Protein AF-D5Q6U9-F1 (afdb_monomer_lite)

Structure (mmCIF, N/CA/C/O backbone):
data_AF-D5Q6U9-F1
#
_entry.id   AF-D5Q6U9-F1
#
loop_
_atom_site.group_PDB
_atom_site.id
_atom_site.type_symbol
_atom_site.label_atom_id
_atom_site.label_alt_id
_atom_site.label_comp_id
_atom_site.label_asym_id
_atom_site.label_entity_id
_atom_site.label_seq_id
_atom_site.pdbx_PDB_ins_code
_atom_site.Cartn_x
_atom_site.Cartn_y
_atom_site.Cartn_z
_atom_site.occupancy
_atom_site.B_iso_or_equiv
_atom_site.auth_seq_id
_atom_site.auth_comp_id
_atom_site.auth_asym_id
_atom_site.auth_atom_id
_atom_site.pdbx_PDB_model_num
ATOM 1 N N . MET A 1 1 ? 36.587 -5.907 -16.879 1.00 54.53 1 MET A N 1
ATOM 2 C CA . MET A 1 1 ? 35.868 -5.887 -18.175 1.00 54.53 1 MET A CA 1
ATOM 3 C C . MET A 1 1 ? 34.881 -4.724 -18.154 1.00 54.53 1 MET A C 1
ATOM 5 O O . MET A 1 1 ? 34.392 -4.409 -17.079 1.00 54.53 1 MET A O 1
ATOM 9 N N . ILE A 1 2 ? 34.629 -4.055 -19.282 1.00 59.50 2 ILE A N 1
ATOM 10 C CA . ILE A 1 2 ? 33.702 -2.908 -19.367 1.00 59.50 2 ILE A CA 1
ATOM 11 C C . ILE A 1 2 ? 32.421 -3.383 -20.062 1.00 59.50 2 ILE A C 1
ATOM 13 O O . ILE A 1 2 ? 32.502 -4.023 -21.108 1.00 59.50 2 ILE A O 1
ATOM 17 N N . CYS A 1 3 ? 31.248 -3.085 -19.494 1.00 63.09 3 CYS A N 1
ATOM 18 C CA . CYS A 1 3 ? 29.969 -3.362 -20.152 1.00 63.09 3 CYS A CA 1
ATOM 19 C C . CYS A 1 3 ? 29.813 -2.423 -21.360 1.00 63.09 3 CYS A C 1
ATOM 21 O O . CYS A 1 3 ? 29.756 -1.205 -21.196 1.00 63.09 3 CYS A O 1
ATOM 23 N N . THR A 1 4 ? 29.779 -2.980 -22.571 1.00 74.25 4 THR A N 1
ATOM 24 C CA . THR A 1 4 ? 29.681 -2.220 -23.831 1.00 74.25 4 THR A CA 1
ATOM 25 C C . THR A 1 4 ? 28.236 -1.990 -24.284 1.00 74.25 4 THR A C 1
ATOM 27 O O . THR A 1 4 ? 27.991 -1.194 -25.193 1.00 74.25 4 THR A O 1
ATOM 30 N N . ILE A 1 5 ? 27.266 -2.651 -23.642 1.00 81.81 5 ILE A N 1
ATOM 31 C CA . ILE A 1 5 ? 25.842 -2.532 -23.958 1.00 81.81 5 ILE A CA 1
ATOM 32 C C . ILE A 1 5 ? 25.313 -1.204 -23.420 1.00 81.81 5 ILE A C 1
ATOM 34 O O . ILE A 1 5 ? 25.422 -0.896 -22.232 1.00 81.81 5 ILE A O 1
ATOM 38 N N . LYS A 1 6 ? 24.703 -0.405 -24.298 1.00 83.94 6 LYS A N 1
ATOM 39 C CA . LYS A 1 6 ? 24.064 0.857 -23.910 1.00 83.94 6 LYS A CA 1
ATOM 40 C C . LYS A 1 6 ? 22.625 0.592 -23.450 1.00 83.94 6 LYS A C 1
ATOM 42 O O . LYS A 1 6 ? 21.906 -0.104 -24.170 1.00 83.94 6 LYS A O 1
ATOM 47 N N . PRO A 1 7 ? 22.190 1.134 -22.298 1.00 86.12 7 PRO A N 1
ATOM 48 C CA . PRO A 1 7 ? 20.787 1.085 -21.905 1.00 86.12 7 PRO A CA 1
ATOM 49 C C . PRO A 1 7 ? 19.947 1.996 -22.815 1.00 86.12 7 PRO A C 1
ATOM 51 O O . PRO A 1 7 ? 20.468 2.916 -23.457 1.00 86.12 7 PRO A O 1
ATOM 54 N N . LEU A 1 8 ? 18.643 1.740 -22.857 1.00 84.94 8 LEU A N 1
ATOM 55 C CA . LEU A 1 8 ? 17.654 2.574 -23.523 1.00 84.94 8 LEU A CA 1
ATOM 56 C C . LEU A 1 8 ? 17.657 3.967 -22.887 1.00 84.94 8 LEU A C 1
ATOM 58 O O . LEU A 1 8 ? 17.666 4.104 -21.662 1.00 84.94 8 LEU A O 1
ATOM 62 N N . LYS A 1 9 ? 17.642 5.008 -23.718 1.00 86.75 9 LYS A N 1
ATOM 63 C CA . LYS A 1 9 ? 17.447 6.381 -23.250 1.00 86.75 9 LYS A CA 1
ATOM 64 C C . LYS A 1 9 ? 15.977 6.737 -23.374 1.00 86.75 9 LYS A C 1
ATOM 66 O O . LYS A 1 9 ? 15.373 6.482 -24.410 1.00 86.75 9 LYS A O 1
ATOM 71 N N . ILE A 1 10 ? 15.423 7.354 -22.339 1.00 88.06 10 ILE A N 1
ATOM 72 C CA . ILE A 1 10 ? 14.012 7.727 -22.298 1.00 88.06 10 ILE A CA 1
ATOM 73 C C . ILE A 1 10 ? 13.873 9.238 -22.378 1.00 88.06 10 ILE A C 1
ATOM 75 O O . ILE A 1 10 ? 14.599 9.974 -21.711 1.00 88.06 10 ILE A O 1
ATOM 79 N N . SER A 1 11 ? 12.936 9.680 -23.211 1.00 88.31 11 SER A N 1
ATOM 80 C CA . SER A 1 11 ? 12.519 11.073 -23.329 1.00 88.31 11 SER A CA 1
ATOM 81 C C . SER A 1 11 ? 11.030 11.169 -23.018 1.00 88.31 11 SER A C 1
ATOM 83 O O . SER A 1 11 ? 10.229 10.450 -23.616 1.00 88.31 11 SER A O 1
ATOM 85 N N . ILE A 1 12 ? 10.653 12.042 -22.085 1.00 89.12 12 ILE A N 1
ATOM 86 C CA . ILE A 1 12 ? 9.247 12.253 -21.729 1.00 89.12 12 ILE A CA 1
ATOM 87 C C . ILE A 1 12 ? 8.610 13.188 -22.757 1.00 89.12 12 ILE A C 1
ATOM 89 O O . ILE A 1 12 ? 9.040 14.332 -22.920 1.00 89.12 12 ILE A O 1
ATOM 93 N N . LYS A 1 13 ? 7.566 12.717 -23.442 1.00 89.44 13 LYS A N 1
ATOM 94 C CA . LYS A 1 13 ? 6.776 13.536 -24.363 1.00 89.44 13 LYS A CA 1
ATOM 95 C C . LYS A 1 13 ? 5.772 14.389 -23.609 1.00 89.44 13 LYS A C 1
ATOM 97 O O . LYS A 1 13 ? 5.042 13.881 -22.762 1.00 89.44 13 LYS A O 1
ATOM 102 N N . LYS A 1 14 ? 5.710 15.677 -23.956 1.00 86.75 14 LYS A N 1
ATOM 103 C CA . LYS A 1 14 ? 4.597 16.545 -23.559 1.00 86.75 14 LYS A CA 1
ATOM 104 C C . LYS A 1 14 ? 3.335 16.106 -24.282 1.00 86.75 14 LYS A C 1
ATOM 106 O O . LYS A 1 14 ? 3.398 15.720 -25.447 1.00 86.75 14 LYS A O 1
ATOM 111 N N . SER A 1 15 ? 2.226 16.181 -23.564 1.00 80.00 15 SER A N 1
ATOM 112 C CA . SER A 1 15 ? 0.933 15.717 -24.029 1.00 80.00 15 SER A CA 1
ATOM 113 C C . SER A 1 15 ? -0.068 16.859 -24.042 1.00 80.00 15 SER A C 1
ATOM 115 O O . SER A 1 15 ? -0.175 17.575 -23.045 1.00 80.00 15 SER A O 1
ATOM 117 N N . ASN A 1 16 ? -0.776 17.022 -25.159 1.00 84.50 16 ASN A N 1
ATOM 118 C CA . ASN A 1 16 ? -1.867 17.989 -25.286 1.00 84.50 16 ASN A CA 1
ATOM 119 C C . ASN A 1 16 ? -3.227 17.285 -25.188 1.00 84.50 16 ASN A C 1
ATOM 121 O O . ASN A 1 16 ? -4.165 17.841 -24.623 1.00 84.50 16 ASN A O 1
ATOM 125 N N . GLU A 1 17 ? -3.316 16.046 -25.680 1.00 89.25 17 GLU A N 1
ATOM 126 C CA . GLU A 1 17 ? -4.520 15.213 -25.628 1.00 89.25 17 GLU A CA 1
ATOM 127 C C . GLU A 1 17 ? -4.216 13.858 -24.964 1.00 89.25 17 GLU A C 1
ATOM 129 O O . GLU A 1 17 ? -4.172 12.818 -25.626 1.00 89.25 17 GLU A O 1
ATOM 134 N N . PRO A 1 18 ? -4.005 13.821 -23.638 1.00 89.94 18 PRO A N 1
ATOM 135 C CA . PRO A 1 18 ? -3.365 12.688 -22.965 1.00 89.94 18 PRO A CA 1
ATOM 136 C C . PRO A 1 18 ? -4.109 11.368 -23.057 1.00 89.94 18 PRO A C 1
ATOM 138 O O . PRO A 1 18 ? -3.475 10.319 -23.106 1.00 89.94 18 PRO A O 1
ATOM 141 N N . LEU A 1 19 ? -5.438 11.396 -23.113 1.00 90.56 19 LEU A N 1
ATOM 142 C CA . LEU A 1 19 ? -6.233 10.175 -23.231 1.00 90.56 19 LEU A CA 1
ATOM 143 C C . LEU A 1 19 ? -6.118 9.566 -24.638 1.00 90.56 19 LEU A C 1
ATOM 145 O O . LEU A 1 19 ? -5.984 8.353 -24.776 1.00 90.56 19 LEU A O 1
ATOM 149 N N . ILE A 1 20 ? -6.122 10.410 -25.674 1.00 87.94 20 ILE A N 1
ATOM 150 C CA . ILE A 1 20 ? -6.008 9.993 -27.079 1.00 87.94 20 ILE A CA 1
ATOM 151 C C . ILE A 1 20 ? -4.575 9.543 -27.369 1.00 87.94 20 ILE A C 1
ATOM 153 O O . ILE A 1 20 ? -4.350 8.459 -27.906 1.00 87.94 20 ILE A O 1
ATOM 157 N N . GLU A 1 21 ? -3.592 10.337 -26.952 1.00 89.81 21 GLU A N 1
ATOM 158 C CA . GLU A 1 21 ? -2.175 10.037 -27.135 1.00 89.81 21 GLU A CA 1
ATOM 159 C C . GLU A 1 21 ? -1.757 8.762 -26.390 1.00 89.81 21 GLU A C 1
ATOM 161 O O . GLU A 1 21 ? -0.972 7.974 -26.919 1.00 89.81 21 GLU A O 1
ATOM 166 N N . PHE A 1 22 ? -2.327 8.490 -25.211 1.00 91.00 22 PHE A N 1
ATOM 167 C CA . PHE A 1 22 ? -2.090 7.235 -24.498 1.00 91.00 22 PHE A CA 1
ATOM 168 C C . PHE A 1 22 ? -2.565 6.009 -25.289 1.00 91.00 22 PHE A C 1
ATOM 170 O O . PHE A 1 22 ? -1.862 4.995 -25.301 1.00 91.00 22 PHE A O 1
ATOM 177 N N . MET A 1 23 ? -3.699 6.105 -25.992 1.00 88.38 23 MET A N 1
ATOM 178 C CA . MET A 1 23 ? -4.196 5.049 -26.887 1.00 88.38 23 MET A CA 1
ATOM 179 C C . MET A 1 23 ? -3.405 4.952 -28.200 1.00 88.38 23 MET A C 1
ATOM 181 O O . MET A 1 23 ? -3.441 3.918 -28.861 1.00 88.38 23 MET A O 1
ATOM 185 N N . SER A 1 24 ? -2.651 5.989 -28.575 1.00 82.94 24 SER A N 1
ATOM 186 C CA . SER A 1 24 ? -1.828 5.972 -29.785 1.00 82.94 24 SER A CA 1
ATOM 187 C C . SER A 1 24 ? -0.590 5.075 -29.645 1.00 82.94 24 SER A C 1
ATOM 189 O O . SER A 1 24 ? -0.007 4.921 -28.564 1.00 82.94 24 SER A O 1
ATOM 191 N N . ASN A 1 25 ? -0.145 4.490 -30.758 1.00 68.12 25 ASN A N 1
ATOM 192 C CA . ASN A 1 25 ? 1.114 3.752 -30.795 1.00 68.12 25 ASN A CA 1
ATOM 193 C C . ASN A 1 25 ? 2.293 4.728 -30.898 1.00 68.12 25 ASN A C 1
ATOM 195 O O . ASN A 1 25 ? 2.497 5.370 -31.927 1.00 68.12 25 ASN A O 1
ATOM 199 N N . THR A 1 26 ? 3.111 4.799 -29.849 1.00 60.22 26 THR A N 1
ATOM 200 C CA . THR A 1 26 ? 4.401 5.491 -29.882 1.00 60.22 26 THR A CA 1
ATOM 201 C C . THR A 1 26 ? 5.424 4.609 -30.603 1.00 60.22 26 THR A C 1
ATOM 203 O O . THR A 1 26 ? 5.858 3.581 -30.090 1.00 60.22 26 THR A O 1
ATOM 206 N N . THR A 1 27 ? 5.795 4.980 -31.831 1.00 53.28 27 THR A N 1
ATOM 207 C CA . THR A 1 27 ? 6.816 4.266 -32.616 1.00 53.28 27 THR A CA 1
ATOM 208 C C . THR A 1 27 ? 8.231 4.754 -32.300 1.00 53.28 27 THR A C 1
ATOM 210 O O . THR A 1 27 ? 8.452 5.936 -32.033 1.00 53.28 27 THR A O 1
ATOM 213 N N . TYR A 1 28 ? 9.212 3.854 -32.393 1.00 54.53 28 TYR A N 1
ATOM 214 C CA . TYR A 1 28 ? 10.631 4.143 -32.179 1.00 54.53 28 TYR A CA 1
ATOM 215 C C . TYR A 1 28 ? 11.181 5.091 -33.250 1.00 54.53 28 TYR A C 1
ATOM 217 O O . TYR A 1 28 ? 11.007 4.850 -34.443 1.00 54.53 28 TYR A O 1
ATOM 225 N N . GLN A 1 29 ? 11.921 6.124 -32.838 1.00 48.59 29 GLN A N 1
ATOM 226 C CA . GLN A 1 29 ? 12.782 6.881 -33.747 1.00 48.59 29 GLN A CA 1
ATOM 227 C C . GLN A 1 29 ? 14.233 6.421 -33.569 1.00 48.59 29 GLN A C 1
ATOM 229 O O . GLN A 1 29 ? 14.871 6.706 -32.556 1.00 48.59 29 GLN A O 1
ATOM 234 N N . ASN A 1 30 ? 14.782 5.730 -34.571 1.00 44.50 30 ASN A N 1
ATOM 235 C CA . ASN A 1 30 ? 16.211 5.420 -34.622 1.00 44.50 30 ASN A CA 1
ATOM 236 C C . ASN A 1 30 ? 17.001 6.702 -34.920 1.00 44.50 30 ASN A C 1
ATOM 238 O O . ASN A 1 30 ? 17.219 7.054 -36.076 1.00 44.50 30 ASN A O 1
ATOM 242 N N . LYS A 1 31 ? 17.452 7.403 -33.877 1.00 38.72 31 LYS A N 1
ATOM 243 C CA . LYS A 1 31 ? 18.444 8.477 -34.012 1.00 38.72 31 LYS A CA 1
ATOM 244 C C . LYS A 1 31 ? 19.814 7.959 -33.572 1.00 38.72 31 LYS A C 1
ATOM 246 O O . LYS A 1 31 ? 20.044 7.691 -32.399 1.00 38.72 31 LYS A O 1
ATOM 251 N N . SER A 1 32 ? 20.682 7.750 -34.565 1.00 40.66 32 SER A N 1
ATOM 252 C CA . SER A 1 32 ? 22.136 7.518 -34.504 1.00 40.66 32 SER A CA 1
ATOM 253 C C . SER A 1 32 ? 22.732 7.129 -33.133 1.00 40.66 32 SER A C 1
ATOM 255 O O . SER A 1 32 ? 22.953 7.970 -32.263 1.00 40.66 32 SER A O 1
ATOM 257 N N . SER A 1 33 ? 23.125 5.858 -32.990 1.00 45.81 33 SER A N 1
ATOM 258 C CA . SER A 1 33 ? 24.027 5.307 -31.951 1.00 45.81 33 SER A CA 1
ATOM 259 C C . SER A 1 33 ? 23.534 5.214 -30.490 1.00 45.81 33 SER A C 1
ATOM 261 O O . SER A 1 33 ? 24.247 4.650 -29.646 1.00 45.81 33 SER A O 1
ATOM 263 N N . SER A 1 34 ? 22.323 5.692 -30.180 1.00 52.88 34 SER A N 1
ATOM 264 C CA . SER A 1 34 ? 21.613 5.389 -28.929 1.00 52.88 34 SER A CA 1
ATOM 265 C C . SER A 1 34 ? 20.107 5.324 -29.168 1.00 52.88 34 SER A C 1
ATOM 267 O O . SER A 1 34 ? 19.531 6.315 -29.605 1.00 52.88 34 SER A O 1
ATOM 269 N N . TYR A 1 35 ? 19.471 4.191 -28.857 1.00 67.56 35 TYR A N 1
ATOM 270 C CA . TYR A 1 35 ? 18.015 4.051 -28.914 1.00 67.56 35 TYR A CA 1
ATOM 271 C C . TYR A 1 35 ? 17.386 5.021 -27.905 1.00 67.56 35 TYR A C 1
ATOM 273 O O . TYR A 1 35 ? 17.463 4.804 -26.694 1.00 67.56 35 TYR A O 1
ATOM 281 N N . ILE A 1 36 ? 16.840 6.132 -28.400 1.00 77.31 36 ILE A N 1
ATOM 282 C CA . ILE A 1 36 ? 16.009 7.042 -27.613 1.00 77.31 36 ILE A CA 1
ATOM 283 C C . ILE A 1 36 ? 14.569 6.614 -27.848 1.00 77.31 36 ILE A C 1
ATOM 285 O O . ILE A 1 36 ? 14.114 6.575 -28.992 1.00 77.31 36 ILE A O 1
ATOM 289 N N . LYS A 1 37 ? 13.857 6.293 -26.773 1.00 80.94 37 LYS A N 1
ATOM 290 C CA . LYS A 1 37 ? 12.432 6.003 -26.816 1.00 80.94 37 LYS A CA 1
ATOM 291 C C . LYS A 1 37 ? 11.668 7.123 -26.135 1.00 80.94 37 LYS A C 1
ATOM 293 O O . LYS A 1 37 ? 11.985 7.544 -25.023 1.00 80.94 37 LYS A O 1
ATOM 298 N N . GLU A 1 38 ? 10.681 7.623 -26.855 1.00 86.69 38 GLU A N 1
ATOM 299 C CA . GLU A 1 38 ? 9.769 8.634 -26.356 1.00 86.69 38 GLU A CA 1
ATOM 300 C C . GLU A 1 38 ? 8.607 7.937 -25.659 1.00 86.69 38 GLU A C 1
ATOM 302 O O . GLU A 1 38 ? 8.000 7.040 -26.245 1.00 86.69 38 GLU A O 1
ATOM 307 N N . VAL A 1 39 ? 8.319 8.342 -24.425 1.00 90.38 39 VAL A N 1
ATOM 308 C CA . VAL A 1 39 ? 7.208 7.798 -23.637 1.00 90.38 39 VAL A CA 1
ATOM 309 C C . VAL A 1 39 ? 6.341 8.916 -23.090 1.00 90.38 39 VAL A C 1
ATOM 311 O O . VAL A 1 39 ? 6.820 10.014 -22.788 1.00 90.38 39 VAL A O 1
ATOM 314 N N . TYR A 1 40 ? 5.067 8.616 -22.917 1.00 93.06 40 TYR A N 1
ATOM 315 C CA . TYR A 1 40 ? 4.147 9.434 -22.152 1.00 93.06 40 TYR A CA 1
ATOM 316 C C . TYR A 1 40 ? 4.164 8.985 -20.698 1.00 93.06 40 TYR A C 1
ATOM 318 O O . TYR A 1 40 ? 3.986 7.812 -20.399 1.00 93.06 40 TYR A O 1
ATOM 326 N N . PHE A 1 41 ? 4.350 9.925 -19.780 1.00 95.00 41 PHE A N 1
ATOM 327 C CA . PHE A 1 41 ? 4.014 9.724 -18.377 1.00 95.00 41 PHE A CA 1
ATOM 328 C C . PHE A 1 41 ? 3.176 10.916 -17.952 1.00 95.00 41 PHE A C 1
ATOM 330 O O . PHE A 1 41 ? 3.712 11.979 -17.649 1.00 95.00 41 PHE A O 1
ATOM 337 N N . THR A 1 42 ? 1.859 10.738 -17.958 1.00 95.31 42 THR A N 1
ATOM 338 C CA . THR A 1 42 ? 0.913 11.817 -17.680 1.00 95.31 42 THR A CA 1
ATOM 339 C C . THR A 1 42 ? 0.139 11.550 -16.397 1.00 95.31 42 THR A C 1
ATOM 341 O O . THR A 1 42 ? -0.381 10.457 -16.190 1.00 95.31 42 THR A O 1
ATOM 344 N N . ARG A 1 43 ? 0.053 12.573 -15.549 1.00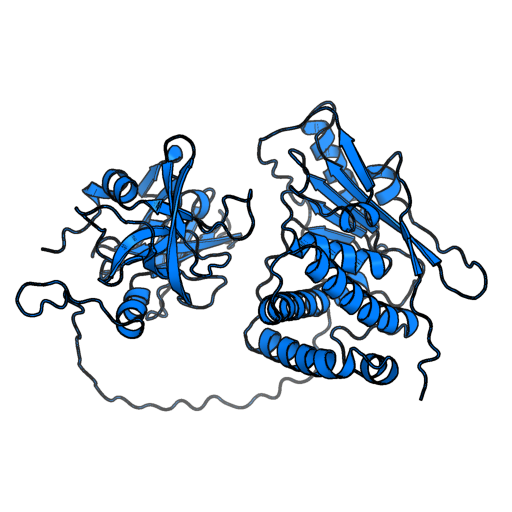 94.88 43 ARG A N 1
ATOM 345 C CA . ARG A 1 43 ? -0.797 12.657 -14.361 1.00 94.88 43 ARG A CA 1
ATOM 346 C C . ARG A 1 43 ? -2.021 13.492 -14.731 1.00 94.88 43 ARG A C 1
ATOM 348 O O . ARG A 1 43 ? -1.926 14.711 -14.834 1.00 94.88 43 ARG A O 1
ATOM 355 N N . TYR A 1 44 ? -3.126 12.822 -15.021 1.00 94.00 44 TYR A N 1
ATOM 356 C CA . TYR A 1 44 ? -4.401 13.396 -15.431 1.00 94.00 44 TYR A CA 1
ATOM 357 C C . TYR A 1 44 ? -5.297 13.587 -14.205 1.00 94.00 44 TYR A C 1
ATOM 359 O O . TYR A 1 44 ? -5.809 12.616 -13.639 1.00 94.00 44 TYR A O 1
ATOM 367 N N . ILE A 1 45 ? -5.441 14.834 -13.767 1.00 93.81 45 ILE A N 1
ATOM 368 C CA . ILE A 1 45 ? -6.031 15.179 -12.472 1.00 93.81 45 ILE A CA 1
ATOM 369 C C . ILE A 1 45 ? -7.320 15.970 -12.670 1.00 93.81 45 ILE A C 1
ATOM 371 O O . ILE A 1 45 ? -7.322 16.988 -13.355 1.00 93.81 45 ILE A O 1
ATOM 375 N N . GLY A 1 46 ? -8.397 15.525 -12.025 1.00 90.25 46 GLY A N 1
ATOM 376 C CA . GLY A 1 46 ? -9.726 16.128 -12.106 1.00 90.25 46 GLY A CA 1
ATOM 377 C C . GLY A 1 46 ? -10.693 15.357 -13.007 1.00 90.25 46 GLY A C 1
ATOM 378 O O . GLY A 1 46 ? -10.419 14.234 -13.432 1.00 90.25 46 GLY A O 1
ATOM 379 N N . VAL A 1 47 ? -11.851 15.962 -13.267 1.00 87.62 47 VAL A N 1
ATOM 380 C CA . VAL A 1 47 ? -12.954 15.399 -14.058 1.00 87.62 47 VAL A CA 1
ATOM 381 C C . VAL A 1 47 ? -13.390 16.344 -15.169 1.00 87.62 47 VAL A C 1
ATOM 383 O O . VAL A 1 47 ? -13.245 17.562 -15.069 1.00 87.62 47 VAL A O 1
ATOM 386 N N . ASP A 1 48 ? -13.911 15.763 -16.247 1.00 81.25 48 ASP A N 1
ATOM 387 C CA . ASP A 1 48 ? -14.488 16.507 -17.365 1.00 81.25 48 ASP A CA 1
ATOM 388 C C . ASP A 1 48 ? -15.769 17.265 -16.957 1.00 81.25 48 ASP A C 1
ATOM 390 O O . ASP A 1 48 ? -16.186 17.276 -15.796 1.00 81.25 48 ASP A O 1
ATOM 394 N N . ASP A 1 49 ? -16.453 17.858 -17.940 1.00 79.69 49 ASP A N 1
ATOM 395 C CA . ASP A 1 49 ? -17.742 18.546 -17.774 1.00 79.69 49 ASP A CA 1
ATOM 396 C C . ASP A 1 49 ? -18.806 17.733 -17.014 1.00 79.69 49 ASP A C 1
ATOM 398 O O . ASP A 1 49 ? -19.757 18.302 -16.481 1.00 79.69 49 ASP A O 1
ATOM 402 N N . SER A 1 50 ? -18.679 16.409 -16.963 1.00 84.38 50 SER A N 1
ATOM 403 C CA . SER A 1 50 ? -19.537 15.536 -16.165 1.00 84.38 50 SER A CA 1
ATOM 404 C C . SER A 1 50 ? -18.777 14.286 -15.735 1.00 84.38 50 SER A C 1
ATOM 406 O O . SER A 1 50 ? -17.964 13.770 -16.507 1.00 84.38 50 SER A O 1
ATOM 408 N N . ILE A 1 51 ? -19.121 13.750 -14.561 1.00 82.44 51 ILE A N 1
ATOM 409 C CA . ILE A 1 51 ? -18.598 12.470 -14.060 1.00 82.44 51 ILE A CA 1
ATOM 410 C C . ILE A 1 51 ? -18.889 11.336 -15.054 1.00 82.44 51 ILE A C 1
ATOM 412 O O . ILE A 1 51 ? -18.002 10.532 -15.319 1.00 82.44 51 ILE A O 1
ATOM 416 N N . ASP A 1 52 ? -20.071 11.314 -15.675 1.00 81.06 52 ASP A N 1
ATOM 417 C CA . ASP A 1 52 ? -20.442 10.263 -16.632 1.00 81.06 52 ASP A CA 1
ATOM 418 C C . ASP A 1 52 ? -19.514 10.235 -17.852 1.00 81.06 52 ASP A C 1
ATOM 420 O O . ASP A 1 52 ? -18.930 9.195 -18.148 1.00 81.06 52 ASP A O 1
ATOM 424 N N . LYS A 1 53 ? -19.278 11.387 -18.500 1.00 82.75 53 LYS A N 1
ATOM 425 C CA . LYS A 1 53 ? -18.295 11.506 -19.600 1.00 82.75 53 LYS A CA 1
ATOM 426 C C . LYS A 1 53 ? -16.887 11.076 -19.185 1.00 82.75 53 LYS A C 1
ATOM 428 O O . LYS A 1 53 ? -16.169 10.466 -19.972 1.00 82.75 53 LYS A O 1
ATOM 433 N N . TYR A 1 54 ? -16.474 11.413 -17.966 1.00 84.94 54 TYR A N 1
ATOM 434 C CA . TYR A 1 54 ? -15.167 11.022 -17.445 1.00 84.94 54 TYR A CA 1
ATOM 435 C C . TYR A 1 54 ? -15.054 9.495 -17.292 1.00 84.94 54 TYR A C 1
ATOM 437 O O . TYR A 1 54 ? -14.077 8.892 -17.741 1.00 84.94 54 TYR A O 1
ATOM 445 N N . ILE A 1 55 ? -16.083 8.856 -16.726 1.00 83.56 55 ILE A N 1
ATOM 446 C CA . ILE A 1 55 ? -16.172 7.395 -16.606 1.00 83.56 55 ILE A CA 1
ATOM 447 C C . ILE A 1 55 ? -16.189 6.744 -17.994 1.00 83.56 55 ILE A C 1
ATOM 449 O O . ILE A 1 55 ? -15.462 5.778 -18.228 1.00 83.56 55 ILE A O 1
ATOM 453 N N . GLU A 1 56 ? -16.976 7.283 -18.926 1.00 84.62 56 GLU A N 1
ATOM 454 C CA . GLU A 1 56 ? -17.084 6.799 -20.304 1.00 84.62 56 GLU A CA 1
ATOM 455 C C . GLU A 1 56 ? -15.729 6.814 -21.021 1.00 84.62 56 GLU A C 1
ATOM 457 O O . GLU A 1 56 ? -15.337 5.821 -21.630 1.00 84.62 56 GLU A O 1
ATOM 462 N N . LYS A 1 57 ? -14.947 7.891 -20.886 1.00 86.75 57 LYS A N 1
ATOM 463 C CA . LYS A 1 57 ? -13.596 7.966 -21.462 1.00 86.75 57 LYS A CA 1
ATOM 464 C C . LYS A 1 57 ? -12.667 6.877 -20.932 1.00 86.75 57 LYS A C 1
ATOM 466 O O . LYS A 1 57 ? -11.921 6.288 -21.710 1.00 86.75 57 LYS A O 1
ATOM 471 N N . ILE A 1 58 ? -12.713 6.587 -19.633 1.00 86.19 58 ILE A N 1
ATOM 472 C CA . ILE A 1 58 ? -11.883 5.535 -19.030 1.00 86.19 58 ILE A CA 1
ATOM 473 C C . ILE A 1 58 ? -12.318 4.153 -19.534 1.00 86.19 58 ILE A C 1
ATOM 475 O O . ILE A 1 58 ? -11.469 3.355 -19.931 1.00 86.19 58 ILE A O 1
ATOM 479 N N . LYS A 1 59 ? -13.629 3.898 -19.622 1.00 84.69 59 LYS A N 1
ATOM 480 C CA . LYS A 1 59 ? -14.170 2.668 -20.225 1.00 84.69 59 LYS A CA 1
ATOM 481 C C . LYS A 1 59 ? -13.780 2.511 -21.695 1.00 84.69 59 LYS A C 1
ATOM 483 O O . LYS A 1 59 ? -13.496 1.398 -22.140 1.00 84.69 59 LYS A O 1
ATOM 488 N N . ASN A 1 60 ? -13.721 3.610 -22.444 1.00 88.19 60 ASN A N 1
ATOM 489 C CA . ASN A 1 60 ? -13.285 3.605 -23.839 1.00 88.19 60 ASN A CA 1
ATOM 490 C C . ASN A 1 60 ? -11.804 3.221 -23.972 1.00 88.19 60 ASN A C 1
ATOM 492 O O . ASN A 1 60 ? -11.465 2.462 -24.877 1.00 88.19 60 ASN A O 1
ATOM 496 N N . ILE A 1 61 ? -10.939 3.669 -23.051 1.00 90.69 61 ILE A N 1
ATOM 497 C CA . ILE A 1 61 ? -9.524 3.257 -23.002 1.00 90.69 61 ILE A CA 1
ATOM 498 C C . ILE A 1 61 ? -9.406 1.749 -22.764 1.00 90.69 61 ILE A C 1
ATOM 500 O O . ILE A 1 61 ? -8.701 1.065 -23.507 1.00 90.69 61 ILE A O 1
ATOM 504 N N . ASP A 1 62 ? -10.110 1.226 -21.756 1.00 86.81 62 ASP A N 1
ATOM 505 C CA . ASP A 1 62 ? -10.141 -0.214 -21.480 1.00 86.81 62 ASP A CA 1
ATOM 506 C C . ASP A 1 62 ? -10.605 -0.993 -22.717 1.00 86.81 62 ASP A C 1
ATOM 508 O O . ASP A 1 62 ? -9.915 -1.893 -23.198 1.00 86.81 62 ASP A O 1
ATOM 512 N N . THR A 1 63 ? -11.753 -0.604 -23.278 1.00 86.12 63 THR A N 1
ATOM 513 C CA . THR A 1 63 ? -12.349 -1.233 -24.464 1.00 86.12 63 THR A CA 1
ATOM 514 C C . THR A 1 63 ? -11.388 -1.227 -25.650 1.00 86.12 63 THR A C 1
ATOM 516 O O . THR A 1 63 ? -11.249 -2.242 -26.335 1.00 86.12 63 THR A O 1
ATOM 519 N N . TYR A 1 64 ? -10.686 -0.113 -25.878 1.00 88.88 64 TYR A N 1
ATOM 520 C CA . TYR A 1 64 ? -9.692 0.001 -26.938 1.00 88.88 64 TYR A CA 1
ATOM 521 C C . TYR A 1 64 ? -8.580 -1.040 -26.784 1.00 88.88 64 TYR A C 1
ATOM 523 O O . TYR A 1 64 ? -8.327 -1.799 -27.721 1.00 88.88 64 TYR A O 1
ATOM 531 N N . PHE A 1 65 ? -7.938 -1.128 -25.617 1.00 88.00 65 PHE A N 1
ATOM 532 C CA . PHE A 1 65 ? -6.825 -2.063 -25.426 1.00 88.00 65 PHE A CA 1
ATOM 533 C C . PHE A 1 65 ? -7.270 -3.523 -25.360 1.00 88.00 65 PHE A C 1
ATOM 535 O O . PHE A 1 65 ? -6.567 -4.393 -25.869 1.00 88.00 65 PHE A O 1
ATOM 542 N N . PHE A 1 66 ? -8.463 -3.806 -24.836 1.00 82.94 66 PHE A N 1
ATOM 543 C CA . PHE A 1 66 ? -9.027 -5.155 -24.889 1.00 82.94 66 PHE A CA 1
ATOM 544 C C . PHE A 1 66 ? -9.285 -5.637 -26.315 1.00 82.94 66 PHE A C 1
ATOM 546 O O . PHE A 1 66 ? -9.077 -6.813 -26.611 1.00 82.94 66 PHE A O 1
ATOM 553 N N . ASN A 1 67 ? -9.700 -4.736 -27.204 1.00 84.38 67 ASN A N 1
ATOM 554 C CA . ASN A 1 67 ? -9.894 -5.052 -28.616 1.00 84.38 67 ASN A CA 1
ATOM 555 C C . ASN A 1 67 ? -8.571 -5.075 -29.410 1.00 84.38 67 ASN A C 1
ATOM 557 O O . ASN A 1 67 ? -8.562 -5.505 -30.560 1.00 84.38 67 ASN A O 1
ATOM 561 N N . ASN A 1 68 ? -7.453 -4.658 -28.802 1.00 83.00 68 ASN A N 1
ATOM 562 C CA . ASN A 1 68 ? -6.120 -4.620 -29.408 1.00 83.00 68 ASN A CA 1
ATOM 563 C C . ASN A 1 68 ? -5.086 -5.383 -28.549 1.00 83.00 68 ASN A C 1
ATOM 565 O O . ASN A 1 68 ? -4.113 -4.786 -28.081 1.00 83.00 68 ASN A O 1
ATOM 569 N N . PRO A 1 69 ? -5.224 -6.715 -28.378 1.00 80.75 69 PRO A N 1
ATOM 570 C CA . PRO A 1 69 ? -4.410 -7.510 -27.446 1.00 80.75 69 PRO A CA 1
ATOM 571 C C . PRO A 1 69 ? -2.914 -7.570 -27.801 1.00 80.75 69 PRO A C 1
ATOM 573 O O . PRO A 1 69 ? -2.101 -8.032 -27.005 1.00 80.75 69 PRO A O 1
ATOM 576 N N . ILE A 1 70 ? -2.537 -7.103 -28.996 1.00 82.56 70 ILE A N 1
ATOM 577 C CA . ILE A 1 70 ? -1.141 -6.971 -29.430 1.00 82.56 70 ILE A CA 1
ATOM 578 C C . ILE A 1 70 ? -0.391 -5.949 -28.560 1.00 82.56 70 ILE A C 1
ATOM 580 O O . ILE A 1 70 ? 0.819 -6.085 -28.374 1.00 82.56 70 ILE A O 1
ATOM 584 N N . ILE A 1 71 ? -1.091 -4.943 -28.025 1.00 84.94 71 ILE A N 1
ATOM 585 C CA . ILE A 1 71 ? -0.519 -3.912 -27.161 1.00 84.94 71 ILE A CA 1
ATOM 586 C C . ILE A 1 71 ? -0.640 -4.382 -25.705 1.00 84.94 71 ILE A C 1
ATOM 588 O O . ILE A 1 71 ? -1.758 -4.506 -25.204 1.00 84.94 71 ILE A O 1
ATOM 592 N N . PRO A 1 72 ? 0.473 -4.632 -24.987 1.00 87.75 72 PRO A N 1
ATOM 593 C CA . PRO A 1 72 ? 0.402 -5.001 -23.580 1.00 87.75 72 PRO A CA 1
ATOM 594 C C . PRO A 1 72 ? -0.223 -3.863 -22.773 1.00 87.75 72 PRO A C 1
ATOM 596 O O . PRO A 1 72 ? 0.292 -2.746 -22.780 1.00 87.75 72 PRO A O 1
ATOM 599 N N . TYR A 1 73 ? -1.316 -4.154 -22.074 1.00 89.69 73 TYR A N 1
ATOM 600 C CA . TYR A 1 73 ? -2.062 -3.179 -21.289 1.00 89.69 73 TYR A CA 1
ATOM 601 C C . TYR A 1 73 ? -2.347 -3.714 -19.888 1.00 89.69 73 TYR A C 1
ATOM 603 O O . TYR A 1 73 ? -2.795 -4.850 -19.725 1.00 89.69 73 TYR A O 1
ATOM 611 N N . ILE A 1 74 ? -2.083 -2.892 -18.871 1.00 90.12 74 ILE A N 1
ATOM 612 C CA . ILE A 1 74 ? -2.423 -3.185 -17.479 1.00 90.12 74 ILE A CA 1
ATOM 613 C C . ILE A 1 74 ? -3.170 -1.992 -16.889 1.00 90.12 74 ILE A C 1
ATOM 615 O O . ILE A 1 74 ? -2.663 -0.868 -16.881 1.00 90.12 74 ILE A O 1
ATOM 619 N N . ARG A 1 75 ? -4.350 -2.267 -16.329 1.00 88.44 75 ARG A N 1
ATOM 620 C CA . ARG A 1 75 ? -5.086 -1.336 -15.475 1.00 88.44 75 ARG A CA 1
ATOM 621 C C . ARG A 1 75 ? -4.822 -1.653 -14.005 1.00 88.44 75 ARG A C 1
ATOM 623 O O . ARG A 1 75 ? -4.899 -2.807 -13.588 1.00 88.44 75 ARG A O 1
ATOM 630 N N . LEU A 1 76 ? -4.500 -0.625 -13.229 1.00 88.75 76 LEU A N 1
ATOM 631 C CA . LEU A 1 76 ? -4.144 -0.694 -11.815 1.00 88.75 76 LEU A CA 1
ATOM 632 C C . LEU A 1 76 ? -4.996 0.289 -11.017 1.00 88.75 76 LEU A C 1
ATOM 634 O O . LEU A 1 76 ? -5.269 1.390 -11.482 1.00 88.75 76 LEU A O 1
ATOM 638 N N . SER A 1 77 ? -5.359 -0.091 -9.798 1.00 82.00 77 SER A N 1
ATOM 639 C CA . SER A 1 77 ? -5.908 0.821 -8.781 1.00 82.00 77 SER A CA 1
ATOM 640 C C . SER A 1 77 ? -5.133 0.781 -7.462 1.00 82.00 77 SER A C 1
ATOM 642 O O . SER A 1 77 ? -5.267 1.669 -6.628 1.00 82.00 77 SER A O 1
ATOM 644 N N . SER A 1 78 ? -4.306 -0.251 -7.277 1.00 80.94 78 SER A N 1
ATOM 645 C CA . SER A 1 78 ? -3.312 -0.370 -6.212 1.00 80.94 78 SER A CA 1
ATOM 646 C C . SER A 1 78 ? -2.247 -1.396 -6.610 1.00 80.94 78 SER A C 1
ATOM 648 O O . SER A 1 78 ? -2.491 -2.246 -7.471 1.00 80.94 78 SER A O 1
ATOM 650 N N . LEU A 1 79 ? -1.076 -1.354 -5.968 1.00 80.69 79 LEU A N 1
ATOM 651 C CA . LEU A 1 79 ? -0.024 -2.375 -6.096 1.00 80.69 79 LEU A CA 1
ATOM 652 C C . LEU A 1 79 ? 0.041 -3.312 -4.878 1.00 80.69 79 LEU A C 1
ATOM 654 O O . LEU A 1 79 ? 1.113 -3.831 -4.539 1.00 80.69 79 LEU A O 1
ATOM 658 N N . ASN A 1 80 ? -1.091 -3.522 -4.201 1.00 74.62 80 ASN A N 1
ATOM 659 C CA . ASN A 1 80 ? -1.205 -4.409 -3.042 1.00 74.62 80 ASN A CA 1
ATOM 660 C C . ASN A 1 80 ? -1.189 -5.882 -3.488 1.00 74.62 80 ASN A C 1
ATOM 662 O O . ASN A 1 80 ? -2.212 -6.560 -3.499 1.00 74.62 80 ASN A O 1
ATOM 666 N N . ILE A 1 81 ? -0.016 -6.360 -3.900 1.00 78.06 81 ILE A N 1
ATOM 667 C CA . ILE A 1 81 ? 0.229 -7.764 -4.232 1.00 78.06 81 ILE A CA 1
ATOM 668 C C . ILE A 1 81 ? 0.809 -8.455 -3.006 1.00 78.06 81 ILE A C 1
ATOM 670 O O . ILE A 1 81 ? 1.744 -7.947 -2.382 1.00 78.06 81 ILE A O 1
ATOM 674 N N . ASN A 1 82 ? 0.272 -9.630 -2.697 1.00 71.56 82 ASN A N 1
ATOM 675 C CA . ASN A 1 82 ? 0.788 -10.470 -1.630 1.00 71.56 82 ASN A CA 1
ATOM 676 C C . ASN A 1 82 ? 1.959 -11.272 -2.175 1.00 71.56 82 ASN A C 1
ATOM 678 O O . ASN A 1 82 ? 1.781 -12.103 -3.064 1.00 71.56 82 ASN A O 1
ATOM 682 N N . PHE A 1 83 ? 3.139 -11.001 -1.632 1.00 80.06 83 PHE A N 1
ATOM 683 C CA . PHE A 1 83 ? 4.323 -11.813 -1.850 1.00 80.06 83 PHE A CA 1
ATOM 684 C C . PHE A 1 83 ? 4.549 -12.654 -0.606 1.00 80.06 83 PHE A C 1
ATOM 686 O O . PHE A 1 83 ? 4.499 -12.133 0.512 1.00 80.06 83 PHE A O 1
ATOM 693 N N . ASP A 1 84 ? 4.763 -13.950 -0.788 1.00 81.62 84 ASP A N 1
ATOM 694 C CA . ASP A 1 84 ? 5.065 -14.830 0.332 1.00 81.62 84 ASP A CA 1
ATOM 695 C C . ASP A 1 84 ? 6.483 -14.567 0.883 1.00 81.62 84 ASP A C 1
ATOM 697 O O . ASP A 1 84 ? 7.279 -13.771 0.356 1.00 81.62 84 ASP A O 1
ATOM 701 N N . LYS A 1 85 ? 6.796 -15.218 2.007 1.00 85.75 85 LYS A N 1
ATOM 702 C CA . LYS A 1 85 ? 8.098 -15.072 2.662 1.00 85.75 85 LYS A CA 1
ATOM 703 C C . LYS A 1 85 ? 9.238 -15.578 1.778 1.00 85.75 85 LYS A C 1
ATOM 705 O O . LYS A 1 85 ? 10.296 -14.962 1.765 1.00 85.75 85 LYS A O 1
ATOM 710 N N . GLU A 1 86 ? 9.028 -16.651 1.022 1.00 90.69 86 GLU A N 1
ATOM 711 C CA . GLU A 1 86 ? 10.057 -17.230 0.158 1.00 90.69 86 GLU A CA 1
ATOM 712 C C . GLU A 1 86 ? 10.427 -16.271 -0.982 1.00 90.69 86 GLU A C 1
ATOM 714 O O . GLU A 1 86 ? 11.609 -16.007 -1.219 1.00 90.69 86 GLU A O 1
ATOM 719 N N . GLN A 1 87 ? 9.427 -15.678 -1.633 1.00 87.06 87 GLN A N 1
ATOM 720 C CA . GLN A 1 87 ? 9.582 -14.642 -2.650 1.00 87.06 87 GLN A CA 1
ATOM 721 C C . GLN A 1 87 ? 10.303 -13.420 -2.080 1.00 87.06 87 GLN A C 1
ATOM 723 O O . GLN A 1 87 ? 11.265 -12.927 -2.673 1.00 87.06 87 GLN A O 1
ATOM 728 N N . THR A 1 88 ? 9.894 -12.961 -0.897 1.00 89.12 88 THR A N 1
ATOM 729 C CA . THR A 1 88 ? 10.512 -11.803 -0.238 1.00 89.12 88 THR A CA 1
ATOM 730 C C . THR A 1 88 ? 11.968 -12.082 0.148 1.00 89.12 88 THR A C 1
ATOM 732 O O . THR A 1 88 ? 12.847 -11.264 -0.131 1.00 89.12 88 THR A O 1
ATOM 735 N N . ASP A 1 89 ? 12.260 -13.257 0.711 1.00 93.19 89 ASP A N 1
ATOM 736 C CA . ASP A 1 89 ? 13.613 -13.688 1.079 1.00 93.19 89 ASP A CA 1
ATOM 737 C C . ASP A 1 89 ? 14.506 -13.847 -0.162 1.00 93.19 89 ASP A C 1
ATOM 739 O O . ASP A 1 89 ? 15.686 -13.480 -0.147 1.00 93.19 89 ASP A O 1
ATOM 743 N N . LYS A 1 90 ? 13.947 -14.339 -1.275 1.00 95.62 90 LYS A N 1
ATOM 744 C CA . LYS A 1 90 ? 14.625 -14.392 -2.577 1.00 95.62 90 LYS A CA 1
ATOM 745 C C . LYS A 1 90 ? 14.968 -12.987 -3.075 1.00 95.62 90 LYS A C 1
ATOM 747 O O . LYS A 1 90 ? 16.114 -12.750 -3.463 1.00 95.62 90 LYS A O 1
ATOM 752 N N . MET A 1 91 ? 14.024 -12.045 -3.033 1.00 97.12 91 MET A N 1
ATOM 753 C CA . MET A 1 91 ? 14.273 -10.658 -3.443 1.00 97.12 91 MET A CA 1
ATOM 754 C C . MET A 1 91 ? 15.286 -9.963 -2.529 1.00 97.12 91 MET A C 1
ATOM 756 O O . MET A 1 91 ? 16.133 -9.217 -3.017 1.00 97.12 91 MET A O 1
ATOM 760 N N . LEU A 1 92 ? 15.278 -10.257 -1.227 1.00 96.44 92 LEU A N 1
ATOM 761 C CA . LEU A 1 92 ? 16.273 -9.758 -0.279 1.00 96.44 92 LEU A CA 1
ATOM 762 C C . LEU A 1 92 ? 17.685 -10.265 -0.604 1.00 96.44 92 LEU A C 1
ATOM 764 O O . LEU A 1 92 ? 18.634 -9.481 -0.598 1.00 96.44 92 LEU A O 1
ATOM 768 N N . LYS A 1 93 ? 17.839 -11.552 -0.945 1.00 96.75 93 LYS A N 1
ATOM 769 C CA . LYS A 1 93 ? 19.130 -12.104 -1.398 1.00 96.75 93 LYS A CA 1
ATOM 770 C C . LYS A 1 93 ? 19.632 -11.394 -2.656 1.00 96.75 93 LYS A C 1
ATOM 772 O O . LYS A 1 93 ? 20.800 -11.016 -2.711 1.00 96.75 93 LYS A O 1
ATOM 777 N N . ILE A 1 94 ? 18.753 -11.167 -3.635 1.00 96.12 94 ILE A N 1
ATOM 778 C CA . ILE A 1 94 ? 19.095 -10.428 -4.860 1.00 96.12 94 ILE A CA 1
ATOM 779 C C . ILE A 1 94 ? 19.497 -8.986 -4.530 1.00 96.12 94 ILE A C 1
ATOM 781 O O . ILE A 1 94 ? 20.499 -8.503 -5.055 1.00 96.12 94 ILE A O 1
ATOM 785 N N . PHE A 1 95 ? 18.762 -8.311 -3.643 1.00 96.94 95 PHE A N 1
ATOM 786 C CA . PHE A 1 95 ? 19.097 -6.958 -3.210 1.00 96.94 95 PHE A CA 1
ATOM 787 C C . PHE A 1 95 ? 20.477 -6.890 -2.549 1.00 96.94 95 PHE A C 1
ATOM 789 O O . PHE A 1 95 ? 21.240 -5.990 -2.870 1.00 96.94 95 PHE A O 1
ATOM 796 N N . ASN A 1 96 ? 20.839 -7.841 -1.686 1.00 95.50 96 ASN A N 1
ATOM 797 C CA . ASN A 1 96 ? 22.156 -7.846 -1.039 1.00 95.50 96 ASN A CA 1
ATOM 798 C C . ASN A 1 96 ? 23.303 -7.999 -2.056 1.00 95.50 96 ASN A C 1
ATOM 800 O O . ASN A 1 96 ? 24.344 -7.363 -1.909 1.00 95.50 96 ASN A O 1
ATOM 804 N N . ILE A 1 97 ? 23.105 -8.803 -3.109 1.00 95.38 97 ILE A N 1
ATOM 805 C CA . ILE A 1 97 ? 24.058 -8.919 -4.229 1.00 95.38 97 ILE A CA 1
ATOM 806 C C . ILE A 1 97 ? 24.109 -7.608 -5.026 1.00 95.38 97 ILE A C 1
ATOM 808 O O . ILE A 1 97 ? 25.177 -7.158 -5.428 1.00 95.38 97 ILE A O 1
ATOM 812 N N . TYR A 1 98 ? 22.957 -6.974 -5.254 1.00 95.62 98 TYR A N 1
ATOM 813 C CA . TYR A 1 98 ? 22.894 -5.651 -5.871 1.00 95.62 98 TYR A CA 1
ATOM 814 C C . TYR A 1 98 ? 23.633 -4.595 -5.051 1.00 95.62 98 TYR A C 1
ATOM 816 O O . TYR A 1 98 ? 24.390 -3.815 -5.620 1.00 95.62 98 TYR A O 1
ATOM 824 N N . ASP A 1 99 ? 23.453 -4.578 -3.735 1.00 93.25 99 ASP A N 1
ATOM 825 C CA . ASP A 1 99 ? 23.999 -3.543 -2.867 1.00 93.25 99 ASP A CA 1
ATOM 826 C C . ASP A 1 99 ? 25.534 -3.542 -2.852 1.00 93.25 99 ASP A C 1
ATOM 828 O O . ASP A 1 99 ? 26.145 -2.473 -2.839 1.00 93.25 99 ASP A O 1
ATOM 832 N N . SER A 1 100 ? 26.154 -4.723 -2.960 1.00 91.31 100 SER A N 1
ATOM 833 C CA . SER A 1 100 ? 27.608 -4.865 -3.092 1.00 91.31 100 SER A CA 1
ATOM 834 C C . SER A 1 100 ? 28.130 -4.525 -4.493 1.00 91.31 100 SER A C 1
ATOM 836 O O . SER A 1 100 ? 29.249 -4.035 -4.628 1.00 91.31 100 SER A O 1
ATOM 838 N N . ALA A 1 101 ? 27.324 -4.732 -5.537 1.00 90.50 101 ALA A N 1
ATOM 839 C CA . ALA A 1 101 ? 27.724 -4.550 -6.933 1.00 90.50 101 ALA A CA 1
ATOM 840 C C . ALA A 1 101 ? 27.323 -3.192 -7.548 1.00 90.50 101 ALA A C 1
ATOM 842 O O . ALA A 1 101 ? 27.815 -2.838 -8.619 1.00 90.50 101 ALA A O 1
ATOM 843 N N . LYS A 1 102 ? 26.452 -2.401 -6.905 1.00 89.00 102 LYS A N 1
ATOM 844 C CA . LYS A 1 102 ? 25.837 -1.179 -7.478 1.00 89.00 102 LYS A CA 1
ATOM 845 C C . LYS A 1 102 ? 26.820 -0.094 -7.940 1.00 89.00 102 LYS A C 1
ATOM 847 O O . LYS A 1 102 ? 26.438 0.762 -8.737 1.00 89.00 102 LYS A O 1
ATOM 852 N N . PHE A 1 103 ? 28.060 -0.115 -7.450 1.00 87.69 103 PHE A N 1
ATOM 853 C CA . PHE A 1 103 ? 29.111 0.843 -7.813 1.00 87.69 103 PHE A CA 1
ATOM 854 C C . PHE A 1 103 ? 29.989 0.385 -8.987 1.00 87.69 103 PHE A C 1
ATOM 856 O O . PHE A 1 103 ? 30.742 1.189 -9.531 1.00 87.69 103 PHE A O 1
ATOM 863 N N . ASN A 1 104 ? 29.881 -0.878 -9.411 1.00 89.12 104 ASN A N 1
ATOM 864 C CA . ASN A 1 104 ? 30.626 -1.434 -10.532 1.00 89.12 104 ASN A CA 1
ATOM 865 C C . ASN A 1 104 ? 29.662 -1.862 -11.647 1.00 89.12 104 ASN A C 1
ATOM 867 O O . ASN A 1 104 ? 28.871 -2.792 -11.498 1.00 89.12 104 ASN A O 1
ATOM 871 N N . SER A 1 105 ? 29.747 -1.199 -12.802 1.00 83.06 105 SER A N 1
ATOM 872 C CA . SER A 1 105 ? 28.854 -1.462 -13.937 1.00 83.06 105 SER A CA 1
ATOM 873 C C . SER A 1 105 ? 28.936 -2.897 -14.465 1.00 83.06 105 SER A C 1
ATOM 875 O O . SER A 1 105 ? 27.934 -3.420 -14.946 1.00 83.06 105 SER A O 1
ATOM 877 N N . TRP A 1 106 ? 30.110 -3.532 -14.402 1.00 84.31 106 TRP A N 1
ATOM 878 C CA . TRP A 1 106 ? 30.290 -4.915 -14.843 1.00 84.31 106 TRP A CA 1
ATOM 879 C C . TRP A 1 106 ? 29.639 -5.898 -13.871 1.00 84.31 106 TRP A C 1
ATOM 881 O O . TRP A 1 106 ? 28.896 -6.782 -14.294 1.00 84.31 106 TRP A O 1
ATOM 891 N N . ASP A 1 107 ? 29.850 -5.706 -12.570 1.00 86.69 107 ASP A N 1
ATOM 892 C CA . ASP A 1 107 ? 29.265 -6.573 -11.547 1.00 86.69 107 ASP A CA 1
ATOM 893 C C . ASP A 1 107 ? 27.740 -6.446 -11.549 1.00 86.69 107 ASP A C 1
ATOM 895 O O . ASP A 1 107 ? 27.035 -7.454 -11.601 1.00 86.69 107 ASP A O 1
ATOM 899 N N . LEU A 1 108 ? 27.221 -5.213 -11.639 1.00 87.75 108 LEU A N 1
ATOM 900 C CA . LEU A 1 108 ? 25.793 -4.943 -11.792 1.00 87.75 108 LEU A CA 1
ATOM 901 C C . LEU A 1 108 ? 25.216 -5.623 -13.047 1.00 87.75 108 LEU A C 1
ATOM 903 O O . LEU A 1 108 ? 24.150 -6.250 -12.992 1.00 87.75 108 LEU A O 1
ATOM 907 N N . TYR A 1 109 ? 25.923 -5.553 -14.179 1.00 87.00 109 TYR A N 1
ATOM 908 C CA . TYR A 1 109 ? 25.508 -6.207 -15.423 1.00 87.00 109 TYR A CA 1
ATOM 909 C C . TYR A 1 109 ? 25.406 -7.732 -15.290 1.00 87.00 109 TYR A C 1
ATOM 911 O O . TYR A 1 109 ? 24.522 -8.326 -15.908 1.00 87.00 109 TYR A O 1
ATOM 919 N N . ASN A 1 110 ? 26.191 -8.360 -14.416 1.00 87.69 110 ASN A N 1
ATOM 920 C CA . ASN A 1 110 ? 26.198 -9.815 -14.241 1.00 87.69 110 ASN A CA 1
ATOM 921 C C . ASN A 1 110 ? 25.212 -10.347 -13.188 1.00 87.69 110 ASN A C 1
ATOM 923 O O . ASN A 1 110 ? 24.971 -11.551 -13.136 1.00 87.69 110 ASN A O 1
ATOM 927 N N . ILE A 1 111 ? 24.584 -9.486 -12.379 1.00 90.31 111 ILE A N 1
ATOM 928 C CA . ILE A 1 111 ? 23.597 -9.929 -11.376 1.00 90.31 111 ILE A CA 1
ATOM 929 C C . ILE A 1 111 ? 22.414 -10.639 -12.038 1.00 90.31 111 ILE A C 1
ATOM 931 O O . ILE A 1 111 ? 21.831 -10.130 -13.001 1.00 90.31 111 ILE A O 1
ATOM 935 N N . ASN A 1 112 ? 21.978 -11.759 -11.468 1.00 88.88 112 ASN A N 1
ATOM 936 C CA . ASN A 1 112 ? 20.725 -12.383 -11.867 1.00 88.88 112 ASN A CA 1
ATOM 937 C C . ASN A 1 112 ? 19.526 -11.598 -11.300 1.00 88.88 112 ASN A C 1
ATOM 939 O O . ASN A 1 112 ? 19.133 -11.777 -10.149 1.00 88.88 112 ASN A O 1
ATOM 943 N N . PHE A 1 113 ? 18.987 -10.678 -12.099 1.00 89.19 113 PHE A N 1
ATOM 944 C CA . PHE A 1 113 ? 17.854 -9.824 -11.729 1.00 89.19 113 PHE A CA 1
ATOM 945 C C . PHE A 1 113 ? 16.513 -10.521 -12.022 1.00 89.19 113 PHE A C 1
ATOM 947 O O . PHE A 1 113 ? 16.439 -11.259 -13.008 1.00 89.19 113 PHE A O 1
ATOM 954 N N . PRO A 1 114 ? 15.429 -10.241 -11.271 1.00 88.75 114 PRO A N 1
ATOM 955 C CA . PRO A 1 114 ? 14.120 -10.840 -11.530 1.00 88.75 114 PRO A CA 1
ATOM 956 C C . PRO A 1 114 ? 13.612 -10.537 -12.945 1.00 88.75 114 PRO A C 1
ATOM 958 O O . PRO A 1 114 ? 13.926 -9.480 -13.504 1.00 88.75 114 PRO A O 1
ATOM 961 N N . CYS A 1 115 ? 12.820 -11.460 -13.504 1.00 84.75 115 CYS A N 1
ATOM 962 C CA . CYS A 1 115 ? 12.286 -11.439 -14.874 1.00 84.75 115 CYS A CA 1
ATOM 963 C C . CYS A 1 115 ? 13.373 -11.322 -15.965 1.00 84.75 115 CYS A C 1
ATOM 965 O O . CYS A 1 115 ? 13.802 -10.225 -16.323 1.00 84.75 115 CYS A O 1
ATOM 967 N N . LYS A 1 116 ? 13.827 -12.442 -16.540 1.00 80.88 116 LYS A N 1
ATOM 968 C CA . LYS A 1 116 ? 14.775 -12.411 -17.665 1.00 80.88 116 LYS A CA 1
ATOM 969 C C . LYS A 1 116 ? 14.046 -11.985 -18.943 1.00 80.88 116 LYS A C 1
ATOM 971 O O . LYS A 1 116 ? 13.150 -12.685 -19.399 1.00 80.88 116 LYS A O 1
ATOM 976 N N . ILE A 1 117 ? 14.441 -10.849 -19.508 1.00 80.56 117 ILE A N 1
ATOM 977 C CA . ILE A 1 117 ? 13.938 -10.355 -20.794 1.00 80.56 117 ILE A CA 1
ATOM 978 C C . ILE A 1 117 ? 14.904 -10.854 -21.879 1.00 80.56 117 ILE A C 1
ATOM 980 O O . ILE A 1 117 ? 16.091 -10.977 -21.615 1.00 80.56 117 ILE A O 1
ATOM 984 N N . GLU A 1 118 ? 14.458 -11.194 -23.086 1.00 74.75 118 GLU A N 1
ATOM 985 C CA . GLU A 1 118 ? 15.384 -11.706 -24.122 1.00 74.75 118 GLU A CA 1
ATOM 986 C C . GLU A 1 118 ? 16.280 -10.609 -24.728 1.00 74.75 118 GLU A C 1
ATOM 988 O O . GLU A 1 118 ? 17.350 -10.892 -25.251 1.00 74.75 118 GLU A O 1
ATOM 993 N N . ASN A 1 119 ? 15.868 -9.345 -24.628 1.00 81.25 119 ASN A N 1
ATOM 994 C CA . ASN A 1 119 ? 16.603 -8.197 -25.147 1.00 81.25 119 ASN A CA 1
ATOM 995 C C . ASN A 1 119 ? 17.659 -7.703 -24.139 1.00 81.25 119 ASN A C 1
ATOM 997 O O . ASN A 1 119 ? 17.309 -7.196 -23.069 1.00 81.25 119 ASN A O 1
ATOM 1001 N N . ASP A 1 120 ? 18.943 -7.794 -24.497 1.00 83.94 120 ASP A N 1
ATOM 1002 C CA . ASP A 1 120 ? 20.060 -7.403 -23.624 1.00 83.94 120 ASP A CA 1
ATOM 1003 C C . ASP A 1 120 ? 20.074 -5.909 -23.275 1.00 83.94 120 ASP A C 1
ATOM 1005 O O . ASP A 1 120 ? 20.332 -5.544 -22.125 1.00 83.94 120 ASP A O 1
ATOM 1009 N N . THR A 1 121 ? 19.731 -5.032 -24.225 1.00 85.50 121 THR A N 1
ATOM 1010 C CA . THR A 1 121 ? 19.579 -3.594 -23.958 1.00 85.50 121 THR A CA 1
ATOM 1011 C C . THR A 1 121 ? 18.497 -3.354 -22.912 1.00 85.50 121 THR A C 1
ATOM 1013 O O . THR A 1 121 ? 18.717 -2.581 -21.982 1.00 85.50 121 THR A O 1
ATOM 1016 N N . LEU A 1 122 ? 17.346 -4.023 -23.006 1.00 86.44 122 LEU A N 1
ATOM 1017 C CA . LEU A 1 122 ? 16.241 -3.852 -22.063 1.00 86.44 122 LEU A CA 1
ATOM 1018 C C . LEU A 1 122 ? 16.539 -4.497 -20.700 1.00 86.44 122 LEU A C 1
ATOM 1020 O O . LEU A 1 122 ? 16.245 -3.898 -19.667 1.00 86.44 122 LEU A O 1
ATOM 1024 N N . ASN A 1 123 ? 17.209 -5.654 -20.671 1.00 88.44 123 ASN A N 1
ATOM 1025 C CA . ASN A 1 123 ? 17.742 -6.242 -19.437 1.00 88.44 123 ASN A CA 1
ATOM 1026 C C . ASN A 1 123 ? 18.704 -5.295 -18.725 1.00 88.44 123 ASN A C 1
ATOM 1028 O O . ASN A 1 123 ? 18.642 -5.156 -17.502 1.00 88.44 123 ASN A O 1
ATOM 1032 N N . TRP A 1 124 ? 19.593 -4.649 -19.480 1.00 90.12 124 TRP A N 1
ATOM 1033 C CA . TRP A 1 124 ? 20.525 -3.691 -18.912 1.00 90.12 124 TRP A CA 1
ATOM 1034 C C . TRP A 1 124 ? 19.813 -2.424 -18.435 1.00 90.12 124 TRP A C 1
ATOM 1036 O O . TRP A 1 124 ? 20.019 -1.981 -17.304 1.00 90.12 124 TRP A O 1
ATOM 1046 N N . THR A 1 125 ? 18.885 -1.911 -19.245 1.00 91.19 125 THR A N 1
ATOM 1047 C CA . THR A 1 125 ? 18.016 -0.774 -18.903 1.00 91.19 125 THR A CA 1
ATOM 1048 C C . THR A 1 125 ? 17.278 -1.023 -17.599 1.00 91.19 125 THR A C 1
ATOM 1050 O O . THR A 1 125 ? 17.270 -0.151 -16.749 1.00 91.19 125 THR A O 1
ATOM 1053 N N . LYS A 1 126 ? 16.732 -2.222 -17.385 1.00 92.94 126 LYS A N 1
ATOM 1054 C CA . LYS A 1 126 ? 16.031 -2.606 -16.153 1.00 92.94 126 LYS A CA 1
ATOM 1055 C C . LYS A 1 126 ? 16.879 -2.442 -14.895 1.00 92.94 126 LYS A C 1
ATOM 1057 O O . LYS A 1 126 ? 16.385 -1.954 -13.884 1.00 92.94 126 LYS A O 1
ATOM 1062 N N . LYS A 1 127 ? 18.154 -2.820 -14.947 1.00 94.19 127 LYS A N 1
ATOM 1063 C CA . LYS A 1 127 ? 19.068 -2.703 -13.800 1.00 94.19 127 LYS A CA 1
ATOM 1064 C C . LYS A 1 127 ? 19.432 -1.248 -13.518 1.00 94.19 127 LYS A C 1
ATOM 1066 O O . LYS A 1 127 ? 19.431 -0.825 -12.366 1.00 94.19 127 LYS A O 1
ATOM 1071 N N . ILE A 1 128 ? 19.683 -0.476 -14.575 1.00 94.19 128 ILE A N 1
ATOM 1072 C CA . ILE A 1 128 ? 19.926 0.967 -14.475 1.00 94.19 128 ILE A CA 1
ATOM 1073 C C . ILE A 1 128 ? 18.676 1.698 -13.975 1.00 94.19 128 ILE A C 1
ATOM 1075 O O . ILE A 1 128 ? 18.773 2.522 -13.073 1.00 94.19 128 ILE A O 1
ATOM 1079 N N . ALA A 1 129 ? 17.500 1.349 -14.492 1.00 95.69 129 ALA A N 1
ATOM 1080 C CA . ALA A 1 129 ? 16.217 1.896 -14.080 1.00 95.69 129 ALA A CA 1
ATOM 1081 C C . ALA A 1 129 ? 15.962 1.631 -12.595 1.00 95.69 129 ALA A C 1
ATOM 1083 O O . ALA A 1 129 ? 15.607 2.557 -11.876 1.00 95.69 129 ALA A O 1
ATOM 1084 N N . PHE A 1 130 ? 16.219 0.408 -12.119 1.00 97.62 130 PHE A N 1
ATOM 1085 C CA . PHE A 1 130 ? 16.116 0.067 -10.701 1.00 97.62 130 PHE A CA 1
ATOM 1086 C C . PHE A 1 130 ? 17.015 0.956 -9.837 1.00 97.62 130 PHE A C 1
ATOM 1088 O O . PHE A 1 130 ? 16.538 1.555 -8.875 1.00 97.62 130 PHE A O 1
ATOM 1095 N N . LYS A 1 131 ? 18.292 1.103 -10.218 1.00 96.12 131 LYS A N 1
ATOM 1096 C CA . LYS A 1 131 ? 19.231 1.996 -9.530 1.00 96.12 131 LYS A CA 1
ATOM 1097 C C . LYS A 1 131 ? 18.720 3.440 -9.503 1.00 96.12 131 LYS A C 1
ATOM 1099 O O . LYS A 1 131 ? 18.617 4.019 -8.427 1.00 96.12 131 LYS A O 1
ATOM 1104 N N . ASN A 1 132 ? 18.341 3.992 -10.655 1.00 95.19 132 ASN A N 1
ATOM 1105 C CA . ASN A 1 132 ? 17.823 5.358 -10.767 1.00 95.19 132 ASN A CA 1
ATOM 1106 C C . ASN A 1 132 ? 16.567 5.573 -9.911 1.00 95.19 132 ASN A C 1
ATOM 1108 O O . ASN A 1 132 ? 16.407 6.625 -9.298 1.00 95.19 132 ASN A O 1
ATOM 1112 N N . THR A 1 133 ? 15.676 4.580 -9.845 1.00 96.94 133 THR A N 1
ATOM 1113 C CA . THR A 1 133 ? 14.470 4.638 -9.013 1.00 96.94 133 THR A CA 1
ATOM 1114 C C . THR A 1 133 ? 14.810 4.658 -7.524 1.00 96.94 133 THR A C 1
ATOM 1116 O O . THR A 1 133 ? 14.189 5.420 -6.788 1.00 96.94 133 THR A O 1
ATOM 1119 N N . LEU A 1 134 ? 15.795 3.874 -7.070 1.00 96.12 134 LEU A N 1
ATOM 1120 C CA . LEU A 1 134 ? 16.257 3.919 -5.677 1.00 96.12 134 LEU A CA 1
ATOM 1121 C C . LEU A 1 134 ? 16.951 5.240 -5.336 1.00 96.12 134 LEU A C 1
ATOM 1123 O O . LEU A 1 134 ? 16.687 5.797 -4.271 1.00 96.12 134 LEU A O 1
ATOM 1127 N N . ASP A 1 135 ? 17.789 5.752 -6.240 1.00 93.12 135 ASP A N 1
ATOM 1128 C CA . ASP A 1 135 ? 18.474 7.037 -6.073 1.00 93.12 135 ASP A CA 1
ATOM 1129 C C . ASP A 1 135 ? 17.439 8.169 -5.942 1.00 93.12 135 ASP A C 1
ATOM 1131 O O . ASP A 1 135 ? 17.466 8.937 -4.979 1.00 93.12 135 ASP A O 1
ATOM 1135 N N . LEU A 1 136 ? 16.451 8.212 -6.843 1.00 92.81 136 LEU A N 1
ATOM 1136 C CA . LEU A 1 136 ? 15.389 9.217 -6.811 1.00 92.81 136 LEU A CA 1
ATOM 1137 C C . LEU A 1 136 ? 14.486 9.079 -5.576 1.00 92.81 136 LEU A C 1
ATOM 1139 O O . LEU A 1 136 ? 14.134 10.081 -4.953 1.00 92.81 136 LEU A O 1
ATOM 1143 N N . PHE A 1 137 ? 14.143 7.847 -5.185 1.00 92.56 137 PHE A N 1
ATOM 1144 C CA . PHE A 1 137 ? 13.404 7.583 -3.950 1.00 92.56 137 PHE A CA 1
ATOM 1145 C C . PHE A 1 137 ? 14.164 8.119 -2.731 1.00 92.56 137 PHE A C 1
ATOM 1147 O O . PHE A 1 137 ? 13.581 8.836 -1.917 1.00 92.56 137 PHE A O 1
ATOM 1154 N N . SER A 1 138 ? 15.468 7.843 -2.643 1.00 91.50 138 SER A N 1
ATOM 1155 C CA . SER A 1 138 ? 16.325 8.328 -1.561 1.00 91.50 138 SER A CA 1
ATOM 1156 C C . SER A 1 138 ? 16.411 9.853 -1.524 1.00 91.50 138 SER A C 1
ATOM 1158 O O . SER A 1 138 ? 16.294 10.432 -0.449 1.00 91.50 138 SER A O 1
ATOM 1160 N N . MET A 1 139 ? 16.579 10.509 -2.676 1.00 89.19 139 MET A N 1
ATOM 1161 C CA . MET A 1 139 ? 16.644 11.975 -2.767 1.00 89.19 139 MET A CA 1
ATOM 1162 C C . MET A 1 139 ? 15.326 12.645 -2.368 1.00 89.19 139 MET A C 1
ATOM 1164 O O . MET A 1 139 ? 15.333 13.712 -1.766 1.00 89.19 139 MET A O 1
ATOM 1168 N N . SER A 1 140 ? 14.190 12.000 -2.647 1.00 85.56 140 SER A N 1
ATOM 1169 C CA . SER A 1 140 ? 12.863 12.534 -2.314 1.00 85.56 140 SER A CA 1
ATOM 1170 C C . SER A 1 140 ? 12.506 12.491 -0.819 1.00 85.56 140 SER A C 1
ATOM 1172 O O . SER A 1 140 ? 11.409 12.907 -0.436 1.00 85.56 140 SER A O 1
ATOM 1174 N N . MET A 1 141 ? 13.387 11.954 0.036 1.00 82.88 141 MET A N 1
ATOM 1175 C CA . MET A 1 141 ? 13.119 11.709 1.454 1.00 82.88 141 MET A CA 1
ATOM 1176 C C . MET A 1 141 ? 14.221 12.297 2.359 1.00 82.88 141 MET A C 1
ATOM 1178 O O . MET A 1 141 ? 15.315 11.740 2.413 1.00 82.88 141 MET A O 1
ATOM 1182 N N . PRO A 1 142 ? 13.927 13.344 3.162 1.00 74.19 142 PRO A N 1
ATOM 1183 C CA . PRO A 1 142 ? 14.915 14.002 4.031 1.00 74.19 142 PRO A CA 1
ATOM 1184 C C . PRO A 1 142 ? 15.580 13.084 5.071 1.00 74.19 142 PRO A C 1
ATOM 1186 O O . PRO A 1 142 ? 16.729 13.301 5.433 1.00 74.19 142 PRO A O 1
ATOM 1189 N N . ASN A 1 143 ? 14.870 12.048 5.536 1.00 80.69 143 ASN A N 1
ATOM 1190 C CA . ASN A 1 143 ? 15.320 11.123 6.588 1.00 80.69 143 ASN A CA 1
ATOM 1191 C C . ASN A 1 143 ? 15.456 9.677 6.074 1.00 80.69 143 ASN A C 1
ATOM 1193 O O . ASN A 1 143 ? 15.109 8.722 6.775 1.00 80.69 143 ASN A O 1
ATOM 1197 N N . CYS A 1 144 ? 15.885 9.493 4.822 1.00 84.62 144 CYS A N 1
ATOM 1198 C CA . CYS A 1 144 ? 15.985 8.162 4.228 1.00 84.62 144 CYS A CA 1
ATOM 1199 C C . CYS A 1 144 ? 17.146 7.359 4.841 1.00 84.62 144 CYS A C 1
ATOM 1201 O O . CYS A 1 144 ? 18.314 7.691 4.655 1.00 84.62 144 CYS A O 1
ATOM 1203 N N . THR A 1 145 ? 16.831 6.287 5.573 1.00 89.69 145 THR A N 1
ATOM 1204 C CA . THR A 1 145 ? 17.834 5.373 6.142 1.00 89.69 145 THR A CA 1
ATOM 1205 C C . THR A 1 145 ? 18.125 4.209 5.186 1.00 89.69 145 THR A C 1
ATOM 1207 O O . THR A 1 145 ? 17.257 3.842 4.386 1.00 89.69 145 THR A O 1
ATOM 1210 N N . PRO A 1 146 ? 19.287 3.534 5.299 1.00 88.38 146 PRO A N 1
ATOM 1211 C CA . PRO A 1 146 ? 19.580 2.340 4.501 1.00 88.38 146 PRO A CA 1
ATOM 1212 C C . PRO A 1 146 ? 18.505 1.248 4.615 1.00 88.38 146 PRO A C 1
ATOM 1214 O O . PRO A 1 146 ? 18.184 0.583 3.632 1.00 88.38 146 PRO A O 1
ATOM 1217 N N . SER A 1 147 ? 17.888 1.098 5.791 1.00 87.94 147 SER A N 1
ATOM 1218 C CA . SER A 1 147 ? 16.782 0.158 6.010 1.00 87.94 147 SER A CA 1
ATOM 1219 C C . SER A 1 147 ? 15.524 0.530 5.221 1.00 87.94 147 SER A C 1
ATOM 1221 O O . SER A 1 147 ? 14.867 -0.357 4.679 1.00 87.94 147 SER A O 1
ATOM 1223 N N . ILE A 1 148 ? 15.201 1.823 5.113 1.00 87.50 148 ILE A N 1
ATOM 1224 C CA . ILE A 1 148 ? 14.065 2.308 4.313 1.00 87.50 148 ILE A CA 1
ATOM 1225 C C . ILE A 1 148 ? 14.312 2.029 2.825 1.00 87.50 148 ILE A C 1
ATOM 1227 O O . ILE A 1 148 ? 13.427 1.496 2.152 1.00 87.50 148 ILE A O 1
ATOM 1231 N N . ILE A 1 149 ? 15.525 2.310 2.331 1.00 92.19 149 ILE A N 1
ATOM 1232 C CA . ILE A 1 149 ? 15.920 2.016 0.944 1.00 92.19 149 ILE A CA 1
ATOM 1233 C C . ILE A 1 149 ? 15.828 0.514 0.675 1.00 92.19 149 ILE A C 1
ATOM 1235 O O . ILE A 1 149 ? 15.219 0.116 -0.312 1.00 92.19 149 ILE A O 1
ATOM 1239 N N . LYS A 1 150 ? 16.365 -0.324 1.570 1.00 93.12 150 LYS A N 1
ATOM 1240 C CA . LYS A 1 150 ? 16.302 -1.787 1.459 1.00 93.12 150 LYS A CA 1
ATOM 1241 C C . LYS A 1 150 ? 14.863 -2.295 1.380 1.00 93.12 150 LYS A C 1
ATOM 1243 O O . LYS A 1 150 ? 14.543 -3.074 0.487 1.00 93.12 150 LYS A O 1
ATOM 1248 N N . ASN A 1 151 ? 13.985 -1.847 2.277 1.00 90.44 151 ASN A N 1
ATOM 1249 C CA . ASN A 1 151 ? 12.589 -2.289 2.294 1.00 90.44 151 ASN A CA 1
ATOM 1250 C C . ASN A 1 151 ? 11.856 -1.896 1.005 1.00 90.44 151 ASN A C 1
ATOM 1252 O O . ASN A 1 151 ? 11.122 -2.705 0.437 1.00 90.44 151 ASN A O 1
ATOM 1256 N N . PHE A 1 152 ? 12.086 -0.676 0.509 1.00 95.62 152 PHE A N 1
ATOM 1257 C CA . PHE A 1 152 ? 11.534 -0.249 -0.773 1.00 95.62 152 PHE A CA 1
ATOM 1258 C C . PHE A 1 152 ? 12.129 -1.036 -1.948 1.00 95.62 152 PHE A C 1
ATOM 1260 O O . PHE A 1 152 ? 11.389 -1.460 -2.829 1.00 95.62 152 PHE A O 1
ATOM 1267 N N . ALA A 1 153 ? 13.436 -1.296 -1.941 1.00 97.12 153 ALA A N 1
ATOM 1268 C CA . ALA A 1 153 ? 14.125 -2.045 -2.983 1.00 97.12 153 ALA A CA 1
ATOM 1269 C C . ALA A 1 153 ? 13.620 -3.487 -3.101 1.00 97.12 153 ALA A C 1
ATOM 1271 O O . ALA A 1 153 ? 13.333 -3.937 -4.206 1.00 97.12 153 ALA A O 1
ATOM 1272 N N . VAL A 1 154 ? 13.444 -4.190 -1.978 1.00 95.94 154 VAL A N 1
ATOM 1273 C CA . VAL A 1 154 ? 12.861 -5.542 -1.957 1.00 95.94 154 VAL A CA 1
ATOM 1274 C C . VAL A 1 154 ? 11.439 -5.518 -2.514 1.00 95.94 154 VAL A C 1
ATOM 1276 O O . VAL A 1 154 ? 11.114 -6.306 -3.397 1.00 95.94 154 VAL A O 1
ATOM 1279 N N . LYS A 1 155 ? 10.616 -4.555 -2.083 1.00 95.06 155 LYS A N 1
ATOM 1280 C CA . LYS A 1 155 ? 9.248 -4.385 -2.591 1.00 95.06 155 LYS A CA 1
ATOM 1281 C C . LYS A 1 155 ? 9.216 -4.107 -4.099 1.00 95.06 155 LYS A C 1
ATOM 1283 O O . LYS A 1 155 ? 8.413 -4.696 -4.819 1.00 95.06 155 LYS A O 1
ATOM 1288 N N . LEU A 1 156 ? 10.116 -3.252 -4.584 1.00 97.50 156 LEU A N 1
ATOM 1289 C CA . LEU A 1 156 ? 10.270 -2.938 -6.000 1.00 97.50 156 LEU A CA 1
ATOM 1290 C C . LEU A 1 156 ? 10.701 -4.173 -6.805 1.00 97.50 156 LEU A C 1
ATOM 1292 O O . LEU A 1 156 ? 10.145 -4.415 -7.870 1.00 97.50 156 LEU A O 1
ATOM 1296 N N . LEU A 1 157 ? 11.629 -4.987 -6.291 1.00 97.56 157 LEU A N 1
ATOM 1297 C CA . LEU A 1 157 ? 12.028 -6.253 -6.919 1.00 97.56 157 LEU A CA 1
ATOM 1298 C C . LEU A 1 157 ? 10.865 -7.251 -7.010 1.00 97.56 157 LEU A C 1
ATOM 1300 O O . LEU A 1 157 ? 10.702 -7.884 -8.053 1.00 97.56 157 LEU A O 1
ATOM 1304 N N . CYS A 1 158 ? 10.020 -7.341 -5.979 1.00 95.50 158 CYS A N 1
ATOM 1305 C CA . CYS A 1 158 ? 8.816 -8.171 -6.026 1.00 95.50 158 CYS A CA 1
ATOM 1306 C C . CYS A 1 158 ? 7.844 -7.697 -7.125 1.00 95.50 158 CYS A C 1
ATOM 1308 O O . CYS A 1 158 ? 7.352 -8.494 -7.925 1.00 95.50 158 CYS A O 1
ATOM 1310 N N . TRP A 1 159 ? 7.600 -6.386 -7.229 1.00 95.94 159 TRP A N 1
ATOM 1311 C CA . TRP A 1 159 ? 6.777 -5.828 -8.309 1.00 95.94 159 TRP A CA 1
ATOM 1312 C C . TRP A 1 159 ? 7.383 -6.073 -9.695 1.00 95.94 159 TRP A C 1
ATOM 1314 O O . TRP A 1 159 ? 6.659 -6.391 -10.638 1.00 95.94 159 TRP A O 1
ATOM 1324 N N . ILE A 1 160 ? 8.708 -5.976 -9.816 1.00 95.50 160 ILE A N 1
ATOM 1325 C CA . ILE A 1 160 ? 9.448 -6.300 -11.040 1.00 95.50 160 ILE A CA 1
ATOM 1326 C C . ILE A 1 160 ? 9.201 -7.757 -11.446 1.00 95.50 160 ILE A C 1
ATOM 1328 O O . ILE A 1 160 ? 8.879 -8.014 -12.605 1.00 95.50 160 ILE A O 1
ATOM 1332 N N . GLU A 1 161 ? 9.315 -8.701 -10.508 1.00 93.88 161 GLU A N 1
ATOM 1333 C CA . GLU A 1 161 ? 9.067 -10.125 -10.763 1.00 93.88 161 GLU A CA 1
ATOM 1334 C C . GLU A 1 161 ? 7.624 -10.387 -11.215 1.00 93.88 161 GLU A C 1
ATOM 1336 O O . GLU A 1 161 ? 7.403 -11.176 -12.130 1.00 93.88 161 GLU A O 1
ATOM 1341 N N . TYR A 1 162 ? 6.654 -9.679 -10.633 1.00 92.56 162 TYR A N 1
ATOM 1342 C CA . TYR A 1 162 ? 5.235 -9.888 -10.910 1.00 92.56 162 TYR A CA 1
ATOM 1343 C C . TYR A 1 162 ? 4.736 -9.252 -12.218 1.00 92.56 162 TYR A C 1
ATOM 1345 O O . TYR A 1 162 ? 3.956 -9.861 -12.954 1.00 92.56 162 TYR A O 1
ATOM 1353 N N . PHE A 1 163 ? 5.130 -8.008 -12.509 1.00 92.94 163 PHE A N 1
ATOM 1354 C CA . PHE A 1 163 ? 4.527 -7.228 -13.597 1.00 92.94 163 PHE A CA 1
ATOM 1355 C C . PHE A 1 163 ? 5.277 -7.312 -14.920 1.00 92.94 163 PHE A C 1
ATOM 1357 O O . PHE A 1 163 ? 4.641 -7.272 -15.972 1.00 92.94 163 PHE A O 1
ATOM 1364 N N . LEU A 1 164 ? 6.606 -7.431 -14.912 1.00 92.12 164 LEU A N 1
ATOM 1365 C CA . LEU A 1 164 ? 7.369 -7.415 -16.165 1.00 92.12 164 LEU A CA 1
ATOM 1366 C C . LEU A 1 164 ? 7.041 -8.600 -17.073 1.00 92.12 164 LEU A C 1
ATOM 1368 O O . LEU A 1 164 ? 6.894 -8.356 -18.270 1.00 92.12 164 LEU A O 1
ATOM 1372 N N . PRO A 1 165 ? 6.824 -9.834 -16.568 1.00 88.81 165 PRO A N 1
ATOM 1373 C CA . PRO A 1 165 ? 6.353 -10.920 -17.421 1.00 88.81 165 PRO A CA 1
ATOM 1374 C C . PRO A 1 165 ? 5.045 -10.570 -18.144 1.00 88.81 165 PRO A C 1
ATOM 1376 O O . PRO A 1 165 ? 4.886 -10.905 -19.308 1.00 88.81 165 PRO A O 1
ATOM 1379 N N . LYS A 1 166 ? 4.139 -9.821 -17.503 1.00 86.75 166 LYS A N 1
ATOM 1380 C CA . LYS A 1 166 ? 2.847 -9.409 -18.083 1.00 86.75 166 LYS A CA 1
ATOM 1381 C C . LYS A 1 166 ? 2.967 -8.281 -19.109 1.00 86.75 166 LYS A C 1
ATOM 1383 O O . LYS A 1 166 ? 2.105 -8.146 -19.969 1.00 86.75 166 LYS A O 1
ATOM 1388 N N . LEU A 1 167 ? 4.018 -7.470 -19.021 1.00 87.81 167 LEU A N 1
ATOM 1389 C CA . LEU A 1 167 ? 4.258 -6.342 -19.928 1.00 87.81 167 LEU A CA 1
ATOM 1390 C C . LEU A 1 167 ? 5.140 -6.727 -21.122 1.00 87.81 167 LEU A C 1
ATOM 1392 O O . LEU A 1 167 ? 5.017 -6.131 -22.187 1.00 87.81 167 LEU A O 1
ATOM 1396 N N . PHE A 1 168 ? 6.011 -7.725 -20.956 1.00 84.50 168 PHE A N 1
ATOM 1397 C CA . PHE A 1 168 ? 7.044 -8.093 -21.928 1.00 84.50 168 PHE A CA 1
ATOM 1398 C C . PHE A 1 168 ? 6.973 -9.571 -22.370 1.00 84.50 168 PHE A C 1
ATOM 1400 O O . PHE A 1 168 ? 7.978 -10.124 -22.811 1.00 84.50 168 PHE A O 1
ATOM 1407 N N . TYR A 1 169 ? 5.802 -10.221 -22.279 1.00 73.56 169 TYR A N 1
ATOM 1408 C CA . TYR A 1 169 ? 5.605 -11.623 -22.705 1.00 73.56 169 TYR A CA 1
ATOM 1409 C C . TYR A 1 169 ? 5.731 -11.833 -24.221 1.00 73.56 169 TYR A C 1
ATOM 1411 O O . TYR A 1 169 ? 6.052 -12.933 -24.674 1.00 73.56 169 TYR A O 1
ATOM 1419 N N . ASN A 1 170 ? 5.438 -10.805 -25.022 1.00 59.91 170 ASN A N 1
ATOM 1420 C CA . ASN A 1 170 ? 5.333 -10.948 -26.467 1.00 59.91 170 ASN A CA 1
ATOM 1421 C C . ASN A 1 170 ? 6.699 -10.715 -27.133 1.00 59.91 170 ASN A C 1
ATOM 1423 O O . ASN A 1 170 ? 7.156 -9.580 -27.269 1.00 59.91 170 ASN A O 1
ATOM 1427 N N . LYS A 1 171 ? 7.350 -11.801 -27.570 1.00 54.03 171 LYS A N 1
ATOM 1428 C CA . LYS A 1 171 ? 8.670 -11.790 -28.235 1.00 54.03 171 LYS A CA 1
ATOM 1429 C C . LYS A 1 171 ? 8.691 -11.042 -29.577 1.00 54.03 171 LYS A C 1
ATOM 1431 O O . LYS A 1 171 ? 9.757 -10.795 -30.129 1.00 54.03 171 LYS A O 1
ATOM 1436 N N . VAL A 1 172 ? 7.520 -10.720 -30.131 1.00 43.03 172 VAL A N 1
ATOM 1437 C CA . VAL A 1 172 ? 7.352 -10.461 -31.568 1.00 43.03 172 VAL A CA 1
ATOM 1438 C C . VAL A 1 172 ? 7.498 -8.985 -31.954 1.00 43.03 172 VAL A C 1
ATOM 1440 O O . VAL A 1 172 ? 7.725 -8.700 -33.126 1.00 43.03 172 VAL A O 1
ATOM 1443 N N . ASN A 1 173 ? 7.425 -8.020 -31.025 1.00 53.66 173 ASN A N 1
ATOM 1444 C CA . ASN A 1 173 ? 7.554 -6.617 -31.428 1.00 53.66 173 ASN A CA 1
ATOM 1445 C C . ASN A 1 173 ? 8.149 -5.711 -30.345 1.00 53.66 173 ASN A C 1
ATOM 1447 O O . ASN A 1 173 ? 7.437 -5.121 -29.534 1.00 53.66 173 ASN A O 1
ATOM 1451 N N . THR A 1 174 ? 9.471 -5.523 -30.380 1.00 56.88 174 THR A N 1
ATOM 1452 C CA . THR A 1 174 ? 10.150 -4.534 -29.529 1.00 56.88 174 THR A CA 1
ATOM 1453 C C . THR A 1 174 ? 9.655 -3.115 -29.791 1.00 56.88 174 THR A C 1
ATOM 1455 O O . THR A 1 174 ? 9.907 -2.253 -28.960 1.00 56.88 174 THR A O 1
ATOM 1458 N N . ASN A 1 175 ? 8.945 -2.860 -30.900 1.00 66.00 175 ASN A N 1
ATOM 1459 C CA . ASN A 1 175 ? 8.539 -1.520 -31.307 1.00 66.00 175 ASN A CA 1
ATOM 1460 C C . ASN A 1 175 ? 7.272 -0.968 -30.632 1.00 66.00 175 ASN A C 1
ATOM 1462 O O . ASN A 1 175 ? 6.939 0.194 -30.855 1.00 66.00 175 ASN A O 1
ATOM 1466 N N . ILE A 1 176 ? 6.591 -1.754 -29.795 1.00 77.25 176 ILE A N 1
ATOM 1467 C CA . ILE A 1 176 ? 5.358 -1.337 -29.115 1.00 77.25 176 ILE A CA 1
ATOM 1468 C C . ILE A 1 176 ? 5.674 -0.944 -27.668 1.00 77.25 176 ILE A C 1
ATOM 1470 O O . ILE A 1 176 ? 6.440 -1.615 -26.976 1.00 77.25 176 ILE A O 1
ATOM 1474 N N . SER A 1 177 ? 5.109 0.169 -27.204 1.00 85.69 177 SER A N 1
ATOM 1475 C CA . SER A 1 177 ? 5.205 0.611 -25.809 1.00 85.69 177 SER A CA 1
ATOM 1476 C C . SER A 1 177 ? 4.093 -0.030 -24.976 1.00 85.69 177 SER A C 1
ATOM 1478 O O . SER A 1 177 ? 2.922 0.202 -25.286 1.00 85.69 177 SER A O 1
ATOM 1480 N N . PRO A 1 178 ? 4.417 -0.815 -23.928 1.00 90.81 178 PRO A N 1
ATOM 1481 C CA . PRO A 1 178 ? 3.415 -1.285 -22.978 1.00 90.81 178 PRO A CA 1
ATOM 1482 C C . PRO A 1 178 ? 2.681 -0.111 -22.325 1.00 90.81 178 PRO A C 1
ATOM 1484 O O . PRO A 1 178 ? 3.269 0.949 -22.104 1.00 90.81 178 PRO A O 1
ATOM 1487 N N . LYS A 1 179 ? 1.405 -0.307 -22.005 1.00 92.69 179 LYS A N 1
ATOM 1488 C CA . LYS A 1 179 ? 0.480 0.734 -21.557 1.00 92.69 179 LYS A CA 1
ATOM 1489 C C . LYS A 1 179 ? 0.027 0.453 -20.130 1.00 92.69 179 LYS A C 1
ATOM 1491 O O . LYS A 1 179 ? -0.482 -0.628 -19.838 1.00 92.69 179 LYS A O 1
ATOM 1496 N N . ILE A 1 180 ? 0.209 1.419 -19.235 1.00 95.62 180 ILE A N 1
ATOM 1497 C CA . ILE A 1 180 ? -0.214 1.311 -17.838 1.00 95.62 180 ILE A CA 1
ATOM 1498 C C . ILE A 1 180 ? -1.201 2.429 -17.532 1.00 95.62 180 ILE A C 1
ATOM 1500 O O . ILE A 1 180 ? -0.836 3.603 -17.557 1.00 95.62 180 ILE A O 1
ATOM 1504 N N . LEU A 1 181 ? -2.435 2.052 -17.203 1.00 94.88 181 LEU A N 1
ATOM 1505 C CA . LEU A 1 181 ? -3.422 2.954 -16.622 1.00 94.88 181 LEU A CA 1
ATOM 1506 C C . LEU A 1 181 ? -3.448 2.736 -15.109 1.00 94.88 181 LEU A C 1
ATOM 1508 O O . LEU A 1 181 ? -3.827 1.660 -14.655 1.00 94.88 181 LEU A O 1
ATOM 1512 N N . TYR A 1 182 ? -3.079 3.745 -14.329 1.00 94.12 182 TYR A N 1
ATOM 1513 C CA . TYR A 1 182 ? -3.248 3.739 -12.878 1.00 94.12 182 TYR A CA 1
ATOM 1514 C C . TYR A 1 182 ? -4.407 4.662 -12.508 1.00 94.12 182 TYR A C 1
ATOM 1516 O O . TYR A 1 182 ? -4.364 5.841 -12.836 1.00 94.12 182 TYR A O 1
ATOM 1524 N N . PHE A 1 183 ? -5.423 4.153 -11.819 1.00 87.75 183 PHE A N 1
ATOM 1525 C CA . PHE A 1 183 ? -6.624 4.898 -11.457 1.00 87.75 183 PHE A CA 1
ATOM 1526 C C . PHE A 1 183 ? -6.806 4.991 -9.940 1.00 87.75 183 PHE A C 1
ATOM 1528 O O . PHE A 1 183 ? -6.748 3.983 -9.241 1.00 87.75 183 PHE A O 1
ATOM 1535 N N . GLY A 1 184 ? -7.114 6.189 -9.447 1.00 85.06 184 GLY A N 1
ATOM 1536 C CA . GLY A 1 184 ? -7.443 6.431 -8.042 1.00 85.06 184 GLY A CA 1
ATOM 1537 C C . GLY A 1 184 ? -6.261 6.961 -7.239 1.00 85.06 184 GLY A C 1
ATOM 1538 O O . GLY A 1 184 ? -5.356 7.584 -7.787 1.00 85.06 184 GLY A O 1
ATOM 1539 N N . ASN A 1 185 ? -6.274 6.767 -5.923 1.00 85.00 185 ASN A N 1
ATOM 1540 C CA . ASN A 1 185 ? -5.205 7.274 -5.065 1.00 85.00 185 ASN A CA 1
ATOM 1541 C C . ASN A 1 185 ? -3.913 6.482 -5.286 1.00 85.00 185 ASN A C 1
ATOM 1543 O O . ASN A 1 185 ? -3.911 5.250 -5.281 1.00 85.00 185 ASN A O 1
ATOM 1547 N N . ILE A 1 186 ? -2.803 7.198 -5.469 1.00 87.31 186 ILE A N 1
ATOM 1548 C CA . ILE A 1 186 ? -1.482 6.595 -5.639 1.00 87.31 186 ILE A CA 1
ATOM 1549 C C . ILE A 1 186 ? -0.597 6.883 -4.433 1.00 87.31 186 ILE A C 1
ATOM 1551 O O . ILE A 1 186 ? -0.427 8.028 -4.009 1.00 87.31 186 ILE A O 1
ATOM 1555 N N . LYS A 1 187 ? 0.032 5.840 -3.895 1.00 87.44 187 LYS A N 1
ATOM 1556 C CA . LYS A 1 187 ? 1.070 5.991 -2.875 1.00 87.44 187 LYS A CA 1
ATOM 1557 C C . LYS A 1 187 ? 2.383 6.355 -3.561 1.00 87.44 187 LYS A C 1
ATOM 1559 O O . LYS A 1 187 ? 2.711 5.848 -4.630 1.00 87.44 187 LYS A O 1
ATOM 1564 N N . ARG A 1 188 ? 3.228 7.157 -2.908 1.00 87.81 188 ARG A N 1
ATOM 1565 C CA . ARG A 1 188 ? 4.534 7.580 -3.467 1.00 87.81 188 ARG A CA 1
ATOM 1566 C C . ARG A 1 188 ? 5.405 6.417 -3.963 1.00 87.81 188 ARG A C 1
ATOM 1568 O O . ARG A 1 188 ? 6.033 6.532 -5.005 1.00 87.81 188 ARG A O 1
ATOM 1575 N N . GLN A 1 189 ? 5.440 5.297 -3.238 1.00 90.00 189 GLN A N 1
ATOM 1576 C CA . GLN A 1 189 ? 6.197 4.106 -3.653 1.00 90.00 189 GLN A CA 1
ATOM 1577 C C . GLN A 1 189 ? 5.669 3.515 -4.971 1.00 90.00 189 GLN A C 1
ATOM 1579 O O . GLN A 1 189 ? 6.452 3.034 -5.782 1.00 90.00 189 GLN A O 1
ATOM 1584 N N . GLU A 1 190 ? 4.356 3.577 -5.196 1.00 93.31 190 GLU A N 1
ATOM 1585 C CA . GLU A 1 190 ? 3.710 3.112 -6.427 1.00 93.31 190 GLU A CA 1
ATOM 1586 C C . GLU A 1 190 ? 4.005 4.079 -7.579 1.00 93.31 190 GLU A C 1
ATOM 1588 O O . GLU A 1 190 ? 4.308 3.636 -8.682 1.00 93.31 190 GLU A O 1
ATOM 1593 N N . LEU A 1 191 ? 4.054 5.392 -7.316 1.00 94.00 191 LEU A N 1
ATOM 1594 C CA . LEU A 1 191 ? 4.519 6.376 -8.300 1.00 94.00 191 LEU A CA 1
ATOM 1595 C C . LEU A 1 191 ? 5.968 6.107 -8.737 1.00 94.00 191 LEU A C 1
ATOM 1597 O O . LEU A 1 191 ? 6.279 6.185 -9.924 1.00 94.00 191 LEU A O 1
ATOM 1601 N N . PHE A 1 192 ? 6.851 5.741 -7.803 1.00 95.94 192 PHE A N 1
ATOM 1602 C CA . PHE A 1 192 ? 8.220 5.340 -8.140 1.00 95.94 192 PHE A CA 1
ATOM 1603 C C . PHE A 1 192 ? 8.281 4.051 -8.962 1.00 95.94 192 PHE A C 1
ATOM 1605 O O . PHE A 1 192 ? 9.161 3.917 -9.812 1.00 95.94 192 PHE A O 1
ATOM 1612 N N . PHE A 1 193 ? 7.339 3.129 -8.769 1.00 97.31 193 PHE A N 1
ATOM 1613 C CA . PHE A 1 193 ? 7.203 1.971 -9.647 1.00 97.31 193 PHE A CA 1
ATOM 1614 C C . PHE A 1 193 ? 6.732 2.363 -11.053 1.00 97.31 193 PHE A C 1
ATOM 1616 O O . PHE A 1 193 ? 7.282 1.874 -12.036 1.00 97.31 193 PHE A O 1
ATOM 1623 N N . LEU A 1 194 ? 5.785 3.297 -11.181 1.00 97.00 194 LEU A N 1
ATOM 1624 C CA . LEU A 1 194 ? 5.394 3.832 -12.489 1.00 97.00 194 LEU A CA 1
ATOM 1625 C C . LEU A 1 194 ? 6.565 4.537 -13.194 1.00 97.00 194 LEU A C 1
ATOM 1627 O O . LEU A 1 194 ? 6.771 4.336 -14.389 1.00 97.00 194 LEU A O 1
ATOM 1631 N N . TYR A 1 195 ? 7.383 5.287 -12.450 1.00 96.56 195 TYR A N 1
ATOM 1632 C CA . TYR A 1 195 ? 8.638 5.858 -12.953 1.00 96.56 195 TYR A CA 1
ATOM 1633 C C . TYR A 1 195 ? 9.635 4.779 -13.394 1.00 96.56 195 TYR A C 1
ATOM 1635 O O . TYR A 1 195 ? 10.261 4.889 -14.446 1.00 96.56 195 TYR A O 1
ATOM 1643 N N . PHE A 1 196 ? 9.769 3.696 -12.630 1.00 97.75 196 PHE A N 1
ATOM 1644 C CA . PHE A 1 196 ? 10.575 2.555 -13.045 1.00 97.75 196 PHE A CA 1
ATOM 1645 C C . PHE A 1 196 ? 10.087 1.967 -14.383 1.00 97.75 196 PHE A C 1
ATOM 1647 O O . PHE A 1 196 ? 10.899 1.723 -15.276 1.00 97.75 196 PHE A O 1
ATOM 1654 N N . LEU A 1 197 ? 8.774 1.784 -14.555 1.00 96.25 197 LEU A N 1
ATOM 1655 C CA . LEU A 1 197 ? 8.198 1.259 -15.795 1.00 96.25 197 LEU A CA 1
ATOM 1656 C C . LEU A 1 197 ? 8.364 2.223 -16.978 1.00 96.25 197 LEU A C 1
ATOM 1658 O O . LEU A 1 197 ? 8.665 1.772 -18.082 1.00 96.25 197 LEU A O 1
ATOM 1662 N N . SER A 1 198 ? 8.239 3.537 -16.774 1.00 95.25 198 SER A N 1
ATOM 1663 C CA . SER A 1 198 ? 8.467 4.504 -17.857 1.00 95.25 198 SER A CA 1
ATOM 1664 C C . SER A 1 198 ? 9.913 4.465 -18.362 1.00 95.25 198 SER A C 1
ATOM 1666 O O . SER A 1 198 ? 10.150 4.553 -19.568 1.00 95.25 198 SER A O 1
ATOM 1668 N N . GLN A 1 199 ? 10.883 4.207 -17.473 1.00 94.62 199 GLN A N 1
ATOM 1669 C CA . GLN A 1 199 ? 12.285 4.005 -17.854 1.00 94.62 199 GLN A CA 1
ATOM 1670 C C . GLN A 1 199 ? 12.505 2.764 -18.744 1.00 94.62 199 GLN A C 1
ATOM 1672 O O . GLN A 1 199 ? 13.466 2.711 -19.510 1.00 94.62 199 GLN A O 1
ATOM 1677 N N . LEU A 1 200 ? 11.613 1.771 -18.669 1.00 92.06 200 LEU A N 1
ATOM 1678 C CA . LEU A 1 200 ? 11.614 0.589 -19.538 1.00 92.06 200 LEU A CA 1
ATOM 1679 C C . LEU A 1 200 ? 10.916 0.825 -20.883 1.00 92.06 200 LEU A C 1
ATOM 1681 O O . LEU A 1 200 ? 10.837 -0.091 -21.704 1.00 92.06 200 LEU A O 1
ATOM 1685 N N . GLY A 1 201 ? 10.421 2.037 -21.133 1.00 90.56 201 GLY A N 1
ATOM 1686 C CA . GLY A 1 201 ? 9.726 2.350 -22.370 1.00 90.56 201 GLY A CA 1
ATOM 1687 C C . GLY A 1 201 ? 8.221 2.115 -22.324 1.00 90.56 201 GLY A C 1
ATOM 1688 O O . GLY A 1 201 ? 7.634 1.897 -23.385 1.00 90.56 201 GLY A O 1
ATOM 1689 N N . CYS A 1 202 ? 7.620 2.081 -21.136 1.00 92.38 202 CYS A N 1
ATOM 1690 C CA . CYS A 1 202 ? 6.175 1.994 -20.980 1.00 92.38 202 CYS A CA 1
ATOM 1691 C C . CYS A 1 202 ? 5.536 3.389 -20.988 1.00 92.38 202 CYS A C 1
ATOM 1693 O O . CYS A 1 202 ? 6.069 4.310 -20.367 1.00 92.38 202 CYS A O 1
ATOM 1695 N N . ASP A 1 203 ? 4.369 3.521 -21.617 1.00 94.06 203 ASP A N 1
ATOM 1696 C CA . ASP A 1 203 ? 3.538 4.713 -21.463 1.00 94.06 203 ASP A CA 1
ATOM 1697 C C . ASP A 1 203 ? 2.672 4.567 -20.208 1.00 94.06 203 ASP A C 1
ATOM 1699 O O . ASP A 1 203 ? 2.049 3.527 -19.973 1.00 94.06 203 ASP A O 1
ATOM 1703 N N . ILE A 1 204 ? 2.636 5.622 -19.402 1.00 96.31 204 ILE A N 1
ATOM 1704 C CA . ILE A 1 204 ? 1.952 5.691 -18.119 1.00 96.31 204 ILE A CA 1
ATOM 1705 C C . ILE A 1 204 ? 0.884 6.780 -18.174 1.00 96.31 204 ILE A C 1
ATOM 1707 O O . ILE A 1 204 ? 1.171 7.945 -18.460 1.00 96.31 204 ILE A O 1
ATOM 1711 N N . LEU A 1 205 ? -0.335 6.410 -17.804 1.00 96.25 205 LEU A N 1
ATOM 1712 C CA . LEU A 1 205 ? -1.430 7.328 -17.550 1.00 96.25 205 LEU A CA 1
ATOM 1713 C C . LEU A 1 205 ? -1.898 7.129 -16.106 1.00 96.25 205 LEU A C 1
ATOM 1715 O O . LEU A 1 205 ? -2.540 6.135 -15.781 1.00 96.25 205 LEU A O 1
ATOM 1719 N N . TYR A 1 206 ? -1.527 8.054 -15.224 1.00 95.31 206 TYR A N 1
ATOM 1720 C CA . TYR A 1 206 ? -2.043 8.131 -13.860 1.00 95.31 206 TYR A CA 1
ATOM 1721 C C . TYR A 1 206 ? -3.262 9.047 -13.851 1.00 95.31 206 TYR A C 1
ATOM 1723 O O . TYR A 1 206 ? -3.139 10.216 -14.199 1.00 95.31 206 TYR A O 1
ATOM 1731 N N . ILE A 1 207 ? -4.423 8.533 -13.463 1.00 92.62 207 ILE A N 1
ATOM 1732 C CA . ILE A 1 207 ? -5.685 9.261 -13.443 1.00 92.62 207 ILE A CA 1
ATOM 1733 C C . ILE A 1 207 ? -6.227 9.332 -12.016 1.00 92.62 207 ILE A C 1
ATOM 1735 O O . ILE A 1 207 ? -6.425 8.299 -11.373 1.00 92.62 207 ILE A O 1
ATOM 1739 N N . ASN A 1 208 ? -6.556 10.539 -11.553 1.00 91.06 208 ASN A N 1
ATOM 1740 C CA . ASN A 1 208 ? -7.265 10.736 -10.291 1.00 91.06 208 ASN A CA 1
ATOM 1741 C C . ASN A 1 208 ? -8.321 11.853 -10.417 1.00 91.06 208 ASN A C 1
ATOM 1743 O O . ASN A 1 208 ? -7.971 12.970 -10.798 1.00 91.06 208 ASN A O 1
ATOM 1747 N N . PRO A 1 209 ? -9.602 11.590 -10.097 1.00 88.56 209 PRO A N 1
ATOM 1748 C CA . PRO A 1 209 ? -10.683 12.565 -10.266 1.00 88.56 209 PRO A CA 1
ATOM 1749 C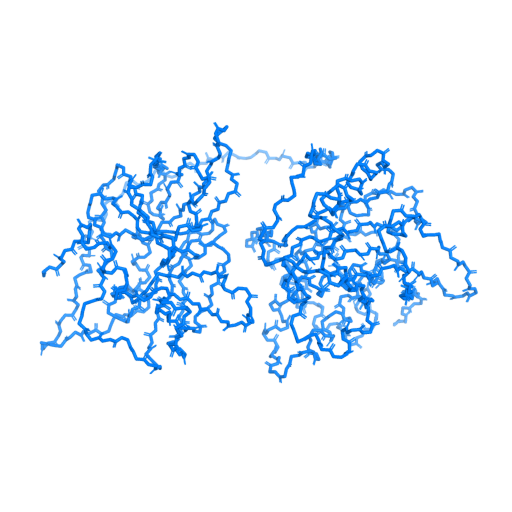 C . PRO A 1 209 ? -10.688 13.690 -9.217 1.00 88.56 209 PRO A C 1
ATOM 1751 O O . PRO A 1 209 ? -11.375 14.699 -9.394 1.00 88.56 209 PRO A O 1
ATOM 1754 N N . ASN A 1 210 ? -9.952 13.517 -8.118 1.00 88.12 210 ASN A N 1
ATOM 1755 C CA . ASN A 1 210 ? -9.946 14.436 -6.988 1.00 88.12 210 ASN A CA 1
ATOM 1756 C C . ASN A 1 210 ? -8.684 15.297 -6.983 1.00 88.12 210 ASN A C 1
ATOM 1758 O O . ASN A 1 210 ? -8.734 16.506 -7.204 1.00 88.12 210 ASN A O 1
ATOM 1762 N N . LYS A 1 211 ? -7.535 14.673 -6.723 1.00 87.25 211 LYS A N 1
ATOM 1763 C CA . LYS A 1 211 ? -6.282 15.387 -6.494 1.00 87.25 211 LYS A CA 1
ATOM 1764 C C . LYS A 1 211 ? -5.076 14.588 -6.944 1.00 87.25 211 LYS A C 1
ATOM 1766 O O . LYS A 1 211 ? -5.103 13.365 -7.058 1.00 87.25 211 LYS A O 1
ATOM 1771 N N . ASP A 1 212 ? -4.008 15.323 -7.192 1.00 88.94 212 ASP A N 1
ATOM 1772 C CA . ASP A 1 212 ? -2.703 14.754 -7.467 1.00 88.94 212 ASP A CA 1
ATOM 1773 C C . ASP A 1 212 ? -2.023 14.266 -6.180 1.00 88.94 212 ASP A C 1
ATOM 1775 O O . ASP A 1 212 ? -2.502 14.504 -5.068 1.00 88.94 212 ASP A O 1
ATOM 1779 N N . ILE A 1 213 ? -0.877 13.606 -6.332 1.00 83.56 213 ILE A N 1
ATOM 1780 C CA . ILE A 1 213 ? -0.022 13.256 -5.204 1.00 83.56 213 ILE A CA 1
ATOM 1781 C C . ILE A 1 213 ? 0.462 14.527 -4.486 1.00 83.56 213 ILE A C 1
ATOM 1783 O O . ILE A 1 213 ? 1.022 15.438 -5.100 1.00 83.56 213 ILE A O 1
ATOM 1787 N N . LEU A 1 214 ? 0.250 14.575 -3.170 1.00 73.00 214 LEU A N 1
ATOM 1788 C CA . LEU A 1 214 ? 0.725 15.667 -2.324 1.00 73.00 214 LEU A CA 1
ATOM 1789 C C . LEU A 1 214 ? 2.256 15.625 -2.200 1.00 73.00 214 LEU A C 1
ATOM 1791 O O . LEU A 1 214 ? 2.863 14.549 -2.143 1.00 73.00 214 LEU A O 1
ATOM 1795 N N . ASP A 1 215 ? 2.873 16.806 -2.150 1.00 69.38 215 ASP A N 1
ATOM 1796 C CA . ASP A 1 215 ? 4.311 16.990 -1.930 1.00 69.38 215 ASP A CA 1
ATOM 1797 C C . ASP A 1 215 ? 5.196 16.200 -2.907 1.00 69.38 215 ASP A C 1
ATOM 1799 O O . ASP A 1 215 ? 6.151 15.517 -2.513 1.00 69.38 215 ASP A O 1
ATOM 1803 N N . LEU A 1 216 ? 4.871 16.261 -4.205 1.00 78.81 216 LEU A N 1
ATOM 1804 C CA . LEU A 1 216 ? 5.745 15.702 -5.228 1.00 78.81 216 LEU A CA 1
ATOM 1805 C C . LEU A 1 216 ? 7.070 16.471 -5.241 1.00 78.81 216 LEU A C 1
ATOM 1807 O O . LEU A 1 216 ? 7.113 17.653 -5.578 1.00 78.81 216 LEU A O 1
ATOM 1811 N N . TYR A 1 217 ? 8.154 15.779 -4.898 1.00 79.19 217 TYR A N 1
ATOM 1812 C CA . TYR A 1 217 ? 9.494 16.358 -4.880 1.00 79.19 217 TYR A CA 1
ATOM 1813 C C . TYR A 1 217 ? 9.852 16.957 -6.263 1.00 79.19 217 TYR A C 1
ATOM 1815 O O . TYR A 1 217 ? 9.509 16.338 -7.277 1.00 79.19 217 TYR A O 1
ATOM 1823 N N . PRO A 1 218 ? 10.512 18.130 -6.357 1.00 82.88 218 PRO A N 1
ATOM 1824 C CA . PRO A 1 218 ? 10.737 18.831 -7.632 1.00 82.88 218 PRO A CA 1
ATOM 1825 C C . PRO A 1 218 ? 11.454 18.004 -8.707 1.00 82.88 218 PRO A C 1
ATOM 1827 O O . PRO A 1 218 ? 11.236 18.171 -9.902 1.00 82.88 218 PRO A O 1
ATOM 1830 N N . GLU A 1 219 ? 12.320 17.085 -8.309 1.00 81.62 219 GLU A N 1
ATOM 1831 C CA . GLU A 1 219 ? 13.020 16.162 -9.195 1.00 81.62 219 GLU A CA 1
ATOM 1832 C C . GLU A 1 219 ? 12.054 15.130 -9.779 1.00 81.62 219 GLU A C 1
ATOM 1834 O O . GLU A 1 219 ? 12.200 14.727 -10.933 1.00 81.62 219 GLU A O 1
ATOM 1839 N N . CYS A 1 220 ? 11.031 14.746 -9.014 1.00 82.81 220 CYS A N 1
ATOM 1840 C CA . CYS A 1 220 ? 10.013 13.806 -9.450 1.00 82.81 220 CYS A CA 1
ATOM 1841 C C . CYS A 1 220 ? 9.035 14.423 -10.460 1.00 82.81 220 CYS A C 1
ATOM 1843 O O . CYS A 1 220 ? 8.562 13.745 -11.371 1.00 82.81 220 CYS A O 1
ATOM 1845 N N . SER A 1 221 ? 8.754 15.724 -10.363 1.00 83.75 221 SER A N 1
ATOM 1846 C CA . SER A 1 221 ? 7.890 16.393 -11.345 1.00 83.75 221 SER A CA 1
ATOM 1847 C C . SER A 1 221 ? 8.515 16.455 -12.743 1.00 83.75 221 SER A C 1
ATOM 1849 O O . SER A 1 221 ? 7.793 16.600 -13.720 1.00 83.75 221 SER A O 1
ATOM 1851 N N . LYS A 1 222 ? 9.836 16.268 -12.879 1.00 87.88 222 LYS A N 1
ATOM 1852 C CA . LYS A 1 222 ? 10.532 16.274 -14.179 1.00 87.88 222 LYS A CA 1
ATOM 1853 C C . LYS A 1 222 ? 10.300 15.011 -15.012 1.00 87.88 222 LYS A C 1
ATOM 1855 O O . LYS A 1 222 ? 10.514 15.051 -16.221 1.00 87.88 222 LYS A O 1
ATOM 1860 N N . PHE A 1 223 ? 9.899 13.892 -14.399 1.00 89.81 223 PHE A N 1
ATOM 1861 C CA . PHE A 1 223 ? 9.711 12.624 -15.118 1.00 89.81 223 PHE A CA 1
ATOM 1862 C C . PHE A 1 223 ? 8.277 12.394 -15.612 1.00 89.81 223 PHE A C 1
ATOM 1864 O O . PHE A 1 223 ? 8.020 11.384 -16.265 1.00 89.81 223 PHE A O 1
ATOM 1871 N N . SER A 1 224 ? 7.341 13.284 -15.278 1.00 93.31 224 SER A N 1
ATOM 1872 C CA . SER A 1 224 ? 5.934 13.176 -15.668 1.00 93.31 224 SER A CA 1
ATOM 1873 C C . SER A 1 224 ? 5.352 14.545 -15.998 1.00 93.31 224 SER A C 1
ATOM 1875 O O . SER A 1 224 ? 5.772 15.556 -15.448 1.00 93.31 224 SER A O 1
ATOM 1877 N N . ASN A 1 225 ? 4.355 14.588 -16.873 1.00 93.12 225 ASN A N 1
ATOM 1878 C CA . ASN A 1 225 ? 3.584 15.795 -17.138 1.00 93.12 225 ASN A CA 1
ATOM 1879 C C . ASN A 1 225 ? 2.305 15.781 -16.310 1.00 93.12 225 ASN A C 1
ATOM 1881 O O . ASN A 1 225 ? 1.697 14.729 -16.126 1.00 93.12 225 ASN A O 1
ATOM 1885 N N . ILE A 1 226 ? 1.883 16.948 -15.837 1.00 92.75 226 ILE A N 1
ATOM 1886 C CA . ILE A 1 226 ? 0.569 17.127 -15.224 1.00 92.75 226 ILE A CA 1
ATOM 1887 C C . ILE A 1 226 ? -0.401 17.685 -16.261 1.00 92.75 226 ILE A C 1
ATOM 1889 O O . ILE A 1 226 ? -0.077 18.633 -16.975 1.00 92.75 226 ILE A O 1
ATOM 1893 N N . PHE A 1 227 ? -1.576 17.072 -16.345 1.00 93.25 227 PHE A N 1
ATOM 1894 C CA . PHE A 1 227 ? -2.718 17.569 -17.092 1.00 93.25 227 PHE A CA 1
ATOM 1895 C C . PHE A 1 227 ? -3.859 17.753 -16.097 1.00 93.25 227 PHE A C 1
ATOM 1897 O O . PHE A 1 227 ? -4.477 16.782 -15.662 1.00 93.25 227 PHE A O 1
ATOM 1904 N N . GLU A 1 228 ? -4.078 18.994 -15.679 1.00 92.25 228 GLU A N 1
ATOM 1905 C CA . GLU A 1 228 ? -5.040 19.326 -14.634 1.00 92.25 228 GLU A CA 1
ATOM 1906 C C . GLU A 1 228 ? -6.306 19.925 -15.247 1.00 92.25 228 GLU A C 1
ATOM 1908 O O . GLU A 1 228 ? -6.261 20.881 -16.021 1.00 92.25 228 GLU A O 1
ATOM 1913 N N . LEU A 1 229 ? -7.442 19.333 -14.899 1.00 90.00 229 LEU A N 1
ATOM 1914 C CA . LEU A 1 229 ? -8.766 19.797 -15.270 1.00 90.00 229 LEU A CA 1
ATOM 1915 C C . LEU A 1 229 ? -9.303 20.767 -14.217 1.00 90.00 229 LEU A C 1
ATOM 1917 O O . LEU A 1 229 ? -8.974 20.692 -13.033 1.00 90.00 229 LEU A O 1
ATOM 1921 N N . SER A 1 230 ? -10.182 21.669 -14.651 1.00 86.31 230 SER A N 1
ATOM 1922 C CA . SER A 1 230 ? -10.756 22.703 -13.784 1.00 86.31 230 SER A CA 1
ATOM 1923 C C . SER A 1 230 ? -11.687 22.146 -12.705 1.00 86.31 230 SER A C 1
ATOM 1925 O O . SER A 1 230 ? -11.815 22.744 -11.637 1.00 86.31 230 SER A O 1
ATOM 1927 N N . ARG A 1 231 ? -12.342 21.008 -12.963 1.00 86.62 231 ARG A N 1
ATOM 1928 C CA . ARG A 1 231 ? -13.271 20.370 -12.025 1.00 86.62 231 ARG A CA 1
ATOM 1929 C C . ARG A 1 231 ? -12.594 19.215 -11.305 1.00 86.62 231 ARG A C 1
ATOM 1931 O O . ARG A 1 231 ? -11.860 18.436 -11.904 1.00 86.62 231 ARG A O 1
ATOM 1938 N N . LYS A 1 232 ? -12.902 19.077 -10.021 1.00 86.88 232 LYS A N 1
ATOM 1939 C CA . LYS A 1 232 ? -12.453 17.988 -9.150 1.00 86.88 232 LYS A CA 1
ATOM 1940 C C . LYS A 1 232 ? -13.664 17.439 -8.417 1.00 86.88 232 LYS A C 1
ATOM 1942 O O . LYS A 1 232 ? -14.585 18.196 -8.110 1.00 86.88 232 LYS A O 1
ATOM 1947 N N . THR A 1 233 ? -13.672 16.143 -8.139 1.00 76.62 233 THR A N 1
ATOM 1948 C CA . THR A 1 233 ? -14.718 15.528 -7.318 1.00 76.62 233 THR A CA 1
ATOM 1949 C C . THR A 1 233 ? -14.090 14.820 -6.122 1.00 76.62 233 THR A C 1
ATOM 1951 O O . THR A 1 233 ? -13.212 13.981 -6.315 1.00 76.62 233 THR A O 1
ATOM 1954 N N . PRO A 1 234 ? -14.510 15.141 -4.884 1.00 60.50 234 PRO A N 1
ATOM 1955 C CA . PRO A 1 234 ? -14.022 14.458 -3.690 1.00 60.50 234 PRO A CA 1
ATOM 1956 C C . PRO A 1 234 ? -14.630 13.058 -3.532 1.00 60.50 234 PRO A C 1
ATOM 1958 O O . PRO A 1 234 ? -14.141 12.271 -2.725 1.00 60.50 234 PRO A O 1
ATOM 1961 N N . ASN A 1 235 ? -15.681 12.736 -4.296 1.00 57.03 235 ASN A N 1
ATOM 1962 C CA . ASN A 1 235 ? -16.340 11.439 -4.228 1.00 57.03 235 ASN A CA 1
ATOM 1963 C C . ASN A 1 235 ? -15.427 10.348 -4.790 1.00 57.03 235 ASN A C 1
ATOM 1965 O O . ASN A 1 235 ? -14.874 10.485 -5.884 1.00 57.03 235 ASN A O 1
ATOM 1969 N N . ILE A 1 236 ? -15.328 9.238 -4.059 1.00 58.94 236 ILE A N 1
ATOM 1970 C CA . ILE A 1 236 ? -14.675 8.024 -4.543 1.00 58.94 236 ILE A CA 1
ATOM 1971 C C . ILE A 1 236 ? -15.487 7.519 -5.738 1.00 58.94 236 ILE A C 1
ATOM 1973 O O . ILE A 1 236 ? -16.638 7.112 -5.597 1.00 58.94 236 ILE A O 1
ATOM 1977 N N . LEU A 1 237 ? -14.890 7.592 -6.926 1.00 63.62 237 LEU A N 1
ATOM 1978 C CA . LEU A 1 237 ? -15.473 7.042 -8.141 1.00 63.62 237 LEU A CA 1
ATOM 1979 C C . LEU A 1 237 ? -14.990 5.608 -8.303 1.00 63.62 237 LEU A C 1
ATOM 1981 O O . LEU A 1 237 ? -13.811 5.374 -8.564 1.00 63.62 237 LEU A O 1
ATOM 1985 N N . GLU A 1 238 ? -15.899 4.648 -8.191 1.00 60.00 238 GLU A N 1
ATOM 1986 C CA . GLU A 1 238 ? -15.632 3.294 -8.655 1.00 60.00 238 GLU A CA 1
ATOM 1987 C C . GLU A 1 238 ? -15.936 3.208 -10.147 1.00 60.00 238 GLU A C 1
ATOM 1989 O O . GLU A 1 238 ? -17.044 3.496 -10.597 1.00 60.00 238 GLU A O 1
ATOM 1994 N N . ILE A 1 239 ? -14.935 2.810 -10.928 1.00 65.56 239 ILE A N 1
ATOM 1995 C CA . ILE A 1 239 ? -15.099 2.552 -12.356 1.00 65.56 239 ILE A CA 1
ATOM 1996 C C . ILE A 1 239 ? -14.958 1.046 -12.547 1.00 65.56 239 ILE A C 1
ATOM 1998 O O . ILE A 1 239 ? -13.824 0.552 -12.510 1.00 65.56 239 ILE A O 1
ATOM 2002 N N . PRO A 1 240 ? -16.070 0.315 -12.743 1.00 54.94 240 PRO A N 1
ATOM 2003 C CA . PRO A 1 240 ? -16.044 -1.128 -12.915 1.00 54.94 240 PRO A CA 1
ATOM 2004 C C . PRO A 1 240 ? -15.086 -1.533 -14.034 1.00 54.94 240 PRO A C 1
ATOM 2006 O O . PRO A 1 240 ? -14.999 -0.876 -15.074 1.00 54.94 240 PRO A O 1
ATOM 2009 N N . PHE A 1 241 ? -14.352 -2.616 -13.812 1.00 57.09 241 PHE A N 1
ATOM 2010 C CA . PHE A 1 241 ? -13.551 -3.247 -14.849 1.00 57.09 241 PHE A CA 1
ATOM 2011 C C . PHE A 1 241 ? -14.471 -4.168 -15.650 1.00 57.09 241 PHE A C 1
ATOM 2013 O O . PHE A 1 241 ? -14.966 -5.156 -15.114 1.00 57.09 241 PHE A O 1
ATOM 2020 N N . GLU A 1 242 ? -14.758 -3.834 -16.908 1.00 44.66 242 GLU A N 1
ATOM 2021 C CA . GLU A 1 242 ? -15.812 -4.532 -17.659 1.00 44.66 242 GLU A CA 1
ATOM 2022 C C . GLU A 1 242 ? -15.421 -5.955 -18.103 1.00 44.66 242 GLU A C 1
ATOM 2024 O O . GLU A 1 242 ? -16.304 -6.738 -18.451 1.00 44.66 242 GLU A O 1
ATOM 2029 N N . ARG A 1 243 ? -14.136 -6.351 -18.048 1.00 44.78 243 ARG A N 1
ATOM 2030 C CA . ARG A 1 243 ? -13.687 -7.719 -18.381 1.00 44.78 243 ARG A CA 1
ATOM 2031 C C . ARG A 1 243 ? -12.446 -8.127 -17.596 1.00 44.78 243 ARG A C 1
ATOM 2033 O O . ARG A 1 243 ? -11.417 -7.480 -17.714 1.00 44.78 243 ARG A O 1
ATOM 2040 N N . HIS A 1 244 ? -12.505 -9.238 -16.857 1.00 34.28 244 HIS A N 1
ATOM 2041 C CA . HIS A 1 244 ? -11.305 -9.856 -16.284 1.00 34.28 244 HIS A CA 1
ATOM 2042 C C . HIS A 1 244 ? -10.282 -10.131 -17.394 1.00 34.28 244 HIS A C 1
ATOM 2044 O O . HIS A 1 244 ? -10.621 -10.747 -18.405 1.00 34.28 244 HIS A O 1
ATOM 2050 N N . ILE A 1 245 ? -9.029 -9.708 -17.190 1.00 35.44 245 ILE A N 1
ATOM 2051 C CA . ILE A 1 245 ? -7.894 -10.193 -17.978 1.00 35.44 245 ILE A CA 1
ATOM 2052 C C . ILE A 1 245 ? -7.920 -11.713 -17.830 1.00 35.44 245 ILE A C 1
ATOM 2054 O O . ILE A 1 245 ? -7.653 -12.238 -16.748 1.00 35.44 245 ILE A O 1
ATOM 2058 N N . ALA A 1 246 ? -8.313 -12.414 -18.894 1.00 27.59 246 ALA A N 1
ATOM 2059 C CA . ALA A 1 246 ? -8.130 -13.848 -18.966 1.00 27.59 246 ALA A CA 1
ATOM 2060 C C . ALA A 1 246 ? -6.644 -14.103 -18.718 1.00 27.59 246 ALA A C 1
ATOM 2062 O O . ALA A 1 246 ? -5.796 -13.476 -19.356 1.00 27.59 246 ALA A O 1
ATOM 2063 N N . ASN A 1 247 ? -6.341 -14.979 -17.762 1.00 28.08 247 ASN A N 1
ATOM 2064 C CA . ASN A 1 247 ? -5.008 -15.526 -17.589 1.00 28.08 247 ASN A CA 1
ATOM 2065 C C . ASN A 1 247 ? -4.518 -15.990 -18.965 1.00 28.08 247 ASN A C 1
ATOM 2067 O O . ASN A 1 247 ? -4.963 -17.017 -19.475 1.00 28.08 247 ASN A O 1
ATOM 2071 N N . ILE A 1 248 ? -3.639 -15.209 -19.593 1.00 30.70 248 ILE A N 1
ATOM 2072 C CA . ILE A 1 248 ? -2.855 -15.688 -20.720 1.00 30.70 248 ILE A CA 1
ATOM 2073 C C . ILE A 1 248 ? -1.996 -16.786 -20.112 1.00 30.70 248 ILE A C 1
ATOM 2075 O O . ILE A 1 248 ? -1.118 -16.507 -19.297 1.00 30.70 248 ILE A O 1
ATOM 2079 N N . ASN A 1 249 ? -2.359 -18.027 -20.435 1.00 25.48 249 ASN A N 1
ATOM 2080 C CA . ASN A 1 249 ? -1.727 -19.256 -19.984 1.00 25.48 249 ASN A CA 1
ATOM 2081 C C . ASN A 1 249 ? -0.202 -19.130 -20.060 1.00 25.48 249 ASN A C 1
ATOM 2083 O O . ASN A 1 249 ? 0.399 -19.284 -21.123 1.00 25.48 249 ASN A O 1
ATOM 2087 N N . TYR A 1 250 ? 0.425 -18.877 -18.914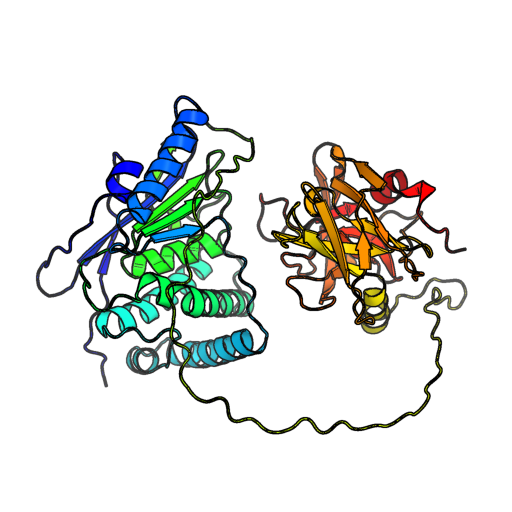 1.00 28.45 250 TYR A N 1
ATOM 2088 C CA . TYR A 1 250 ? 1.815 -19.232 -18.714 1.00 28.45 250 TYR A CA 1
ATOM 2089 C C . TYR A 1 250 ? 1.819 -20.733 -18.434 1.00 28.45 250 TYR A C 1
ATOM 2091 O O . TYR A 1 250 ? 1.328 -21.182 -17.402 1.00 28.45 250 TYR A O 1
ATOM 2099 N N . ASN A 1 251 ? 2.304 -21.510 -19.402 1.00 24.39 251 ASN A N 1
ATOM 2100 C CA . ASN A 1 251 ? 2.516 -22.943 -19.249 1.00 24.39 251 ASN A CA 1
ATOM 2101 C C . ASN A 1 251 ? 3.537 -23.186 -18.126 1.00 24.39 251 ASN A C 1
ATOM 2103 O O . ASN A 1 251 ? 4.744 -23.140 -18.359 1.00 24.39 251 ASN A O 1
ATOM 2107 N N . GLU A 1 252 ? 3.053 -23.487 -16.923 1.00 24.72 252 GLU A N 1
ATOM 2108 C CA . GLU A 1 252 ? 3.819 -24.183 -15.890 1.00 24.72 252 GLU A CA 1
ATOM 2109 C C . GLU A 1 252 ? 4.006 -25.645 -16.312 1.00 24.72 252 GLU A C 1
ATOM 2111 O O . GLU A 1 252 ? 3.339 -26.558 -15.836 1.00 24.72 252 GLU A O 1
ATOM 2116 N N . ASN A 1 253 ? 4.927 -25.874 -17.243 1.00 24.56 253 ASN A N 1
ATOM 2117 C CA . ASN A 1 253 ? 5.510 -27.189 -17.459 1.00 24.56 253 ASN A CA 1
ATOM 2118 C C . ASN A 1 253 ? 6.960 -27.139 -16.994 1.00 24.56 253 ASN A C 1
ATOM 2120 O O . ASN A 1 253 ? 7.829 -26.788 -17.779 1.00 24.56 253 ASN A O 1
ATOM 2124 N N . THR A 1 254 ? 7.197 -27.521 -15.737 1.00 25.45 254 THR A N 1
ATOM 2125 C CA . THR A 1 254 ? 8.320 -28.393 -15.358 1.00 25.45 254 THR A CA 1
ATOM 2126 C C . THR A 1 254 ? 8.088 -28.982 -13.962 1.00 25.45 254 THR A C 1
ATOM 2128 O O . THR A 1 254 ? 8.209 -28.295 -12.955 1.00 25.45 254 THR A O 1
ATOM 2131 N N . ASN A 1 255 ? 7.825 -30.291 -13.958 1.00 24.77 255 ASN A N 1
ATOM 2132 C CA . ASN A 1 255 ? 8.210 -31.286 -12.951 1.00 24.77 255 ASN A CA 1
ATOM 2133 C C . ASN A 1 255 ? 7.548 -31.234 -11.564 1.00 24.77 255 ASN A C 1
ATOM 2135 O O . ASN A 1 255 ? 8.161 -30.896 -10.556 1.00 24.77 255 ASN A O 1
ATOM 2139 N N . LYS A 1 256 ? 6.324 -31.778 -11.508 1.00 24.58 256 LYS A N 1
ATOM 2140 C CA . LYS A 1 256 ? 5.834 -32.515 -10.335 1.00 24.58 256 LYS A CA 1
ATOM 2141 C C . LYS A 1 256 ? 6.623 -33.818 -10.197 1.00 24.58 256 LYS A C 1
ATOM 2143 O O . LYS A 1 256 ? 6.405 -34.753 -10.962 1.00 24.58 256 LYS A O 1
ATOM 2148 N N . THR A 1 257 ? 7.477 -33.909 -9.187 1.00 23.89 257 THR A N 1
ATOM 2149 C CA . THR A 1 257 ? 7.862 -35.195 -8.594 1.00 23.89 257 THR A CA 1
ATOM 2150 C C . THR A 1 257 ? 7.143 -35.334 -7.263 1.00 23.89 257 THR A C 1
ATOM 2152 O O . THR A 1 257 ? 7.455 -34.659 -6.287 1.00 23.89 257 THR A O 1
ATOM 2155 N N . SER A 1 258 ? 6.136 -36.200 -7.263 1.00 24.28 258 SER A N 1
ATOM 2156 C CA . SER A 1 258 ? 5.422 -36.702 -6.095 1.00 24.28 258 SER A CA 1
ATOM 2157 C C . SER A 1 258 ? 6.372 -37.436 -5.151 1.00 24.28 258 SER A C 1
ATOM 2159 O O . SER A 1 258 ? 7.008 -38.399 -5.580 1.00 24.28 258 SER A O 1
ATOM 2161 N N . HIS A 1 259 ? 6.411 -37.047 -3.876 1.00 25.73 259 HIS A N 1
ATOM 2162 C CA . HIS A 1 259 ? 6.850 -37.907 -2.772 1.00 25.73 259 HIS A CA 1
ATOM 2163 C C . HIS A 1 259 ? 5.827 -37.838 -1.623 1.00 25.73 259 HIS A C 1
ATOM 2165 O O . HIS A 1 259 ? 5.175 -36.805 -1.455 1.00 25.73 259 HIS A O 1
ATOM 2171 N N . PRO A 1 260 ? 5.615 -38.943 -0.886 1.00 22.53 260 PRO A N 1
ATOM 2172 C CA . PRO A 1 260 ? 4.428 -39.159 -0.067 1.00 22.53 260 PRO A CA 1
ATOM 2173 C C . PRO A 1 260 ? 4.524 -38.464 1.297 1.00 22.53 260 PRO A C 1
ATOM 2175 O O . PRO A 1 260 ? 5.584 -38.429 1.920 1.00 22.53 260 PRO A O 1
ATOM 2178 N N . MET A 1 261 ? 3.385 -37.963 1.783 1.00 21.72 261 MET A N 1
ATOM 2179 C CA . MET A 1 261 ? 3.210 -37.508 3.164 1.00 21.72 261 MET A CA 1
ATOM 2180 C C . MET A 1 261 ? 3.288 -38.702 4.121 1.00 21.72 261 MET A C 1
ATOM 2182 O O . MET A 1 261 ? 2.399 -39.552 4.121 1.00 21.72 261 MET A O 1
ATOM 2186 N N . ASN A 1 262 ? 4.296 -38.710 4.992 1.00 22.02 262 ASN A N 1
ATOM 2187 C CA . ASN A 1 262 ? 4.254 -39.470 6.236 1.00 22.02 262 ASN A CA 1
ATOM 2188 C C . ASN A 1 262 ? 3.753 -38.554 7.359 1.00 22.02 262 ASN A C 1
ATOM 2190 O O . ASN A 1 262 ? 4.385 -37.552 7.689 1.00 22.02 262 ASN A O 1
ATOM 2194 N N . LYS A 1 263 ? 2.609 -38.921 7.946 1.00 24.81 263 LYS A N 1
ATOM 2195 C CA . LYS A 1 263 ? 2.154 -38.428 9.253 1.00 24.81 263 LYS A CA 1
ATOM 2196 C C . LYS A 1 263 ? 3.128 -38.895 10.340 1.00 24.81 263 LYS A C 1
ATOM 2198 O O . LYS A 1 263 ? 3.445 -40.083 10.361 1.00 24.81 263 LYS A O 1
ATOM 2203 N N . PRO A 1 264 ? 3.453 -38.059 11.333 1.00 23.38 264 PRO A N 1
ATOM 2204 C CA . PRO A 1 264 ? 3.695 -38.536 12.678 1.00 23.38 264 PRO A CA 1
ATOM 2205 C C . PRO A 1 264 ? 2.419 -38.351 13.505 1.00 23.38 264 PRO A C 1
ATOM 2207 O O . PRO A 1 264 ? 1.952 -37.237 13.732 1.00 23.38 264 PRO A O 1
ATOM 2210 N N . ASN A 1 265 ? 1.866 -39.475 13.957 1.00 22.28 265 ASN A N 1
ATOM 2211 C CA . ASN A 1 265 ? 1.097 -39.512 15.192 1.00 22.28 265 ASN A CA 1
ATOM 2212 C C . ASN A 1 265 ? 2.060 -39.237 16.350 1.00 22.28 265 ASN A C 1
ATOM 2214 O O . ASN A 1 265 ? 3.063 -39.935 16.484 1.00 22.28 265 ASN A O 1
ATOM 2218 N N . SER A 1 266 ? 1.700 -38.312 17.229 1.00 26.22 266 SER A N 1
ATOM 2219 C CA . SER A 1 266 ? 1.964 -38.467 18.658 1.00 26.22 266 SER A CA 1
ATOM 2220 C C . SER A 1 266 ? 0.985 -37.593 19.427 1.00 26.22 266 SER A C 1
ATOM 2222 O O . SER A 1 266 ? 1.124 -36.371 19.483 1.00 26.22 266 SER A O 1
ATOM 2224 N N . GLU A 1 267 ? -0.012 -38.248 20.011 1.00 24.31 267 GLU A N 1
ATOM 2225 C CA . GLU A 1 267 ? -0.632 -37.793 21.246 1.00 24.31 267 GLU A CA 1
ATOM 2226 C C . GLU A 1 267 ? 0.477 -37.543 22.273 1.00 24.31 267 GLU A C 1
ATOM 2228 O O . GLU A 1 267 ? 1.321 -38.408 22.498 1.00 24.31 267 GLU A O 1
ATOM 2233 N N . ASN A 1 268 ? 0.491 -36.352 22.864 1.00 24.31 268 ASN A N 1
ATOM 2234 C CA . ASN A 1 268 ? 0.851 -36.163 24.263 1.00 24.31 268 ASN A CA 1
ATOM 2235 C C . ASN A 1 268 ? 0.364 -34.784 24.720 1.00 24.31 268 ASN A C 1
ATOM 2237 O O . ASN A 1 268 ? 0.888 -33.737 24.350 1.00 24.31 268 ASN A O 1
ATOM 2241 N N . THR A 1 269 ? -0.697 -34.848 25.517 1.00 26.48 269 THR A N 1
ATOM 2242 C CA . THR A 1 269 ? -1.087 -33.937 26.594 1.00 26.48 269 THR A CA 1
ATOM 2243 C C . THR A 1 269 ? -0.040 -32.901 27.009 1.00 26.48 269 THR A C 1
ATOM 2245 O O . THR A 1 269 ? 0.971 -33.255 27.609 1.00 26.48 269 THR A O 1
ATOM 2248 N N . PHE A 1 270 ? -0.379 -31.620 26.856 1.00 24.62 270 PHE A N 1
ATOM 2249 C CA . PHE A 1 270 ? -0.011 -30.592 27.828 1.00 24.62 270 PHE A CA 1
ATOM 2250 C C . PHE A 1 270 ? -1.209 -29.677 28.083 1.00 24.62 270 PHE A C 1
ATOM 2252 O O . PHE A 1 270 ? -1.490 -28.729 27.353 1.00 24.62 270 PHE A O 1
ATOM 2259 N N . ASN A 1 271 ? -1.908 -29.989 29.174 1.00 26.45 271 ASN A N 1
ATOM 2260 C CA . ASN A 1 271 ? -2.631 -29.004 29.957 1.00 26.45 271 ASN A CA 1
ATOM 2261 C C . ASN A 1 271 ? -1.648 -27.898 30.362 1.00 26.45 271 ASN A C 1
ATOM 2263 O O . ASN A 1 271 ? -0.685 -28.168 31.075 1.00 26.45 271 ASN A O 1
ATOM 2267 N N . ASN A 1 272 ? -1.909 -26.663 29.942 1.00 26.22 272 ASN A N 1
ATOM 2268 C CA . ASN A 1 272 ? -1.766 -25.512 30.827 1.00 26.22 272 ASN A CA 1
ATOM 2269 C C . ASN A 1 272 ? -2.568 -24.330 30.284 1.00 26.22 272 ASN A C 1
ATOM 2271 O O . ASN A 1 272 ? -2.147 -23.571 29.411 1.00 26.22 272 ASN A O 1
ATOM 2275 N N . THR A 1 273 ? -3.753 -24.182 30.861 1.00 32.50 273 THR A N 1
ATOM 2276 C CA . THR A 1 273 ? -4.511 -22.942 30.948 1.00 32.50 273 THR A CA 1
ATOM 2277 C C . THR A 1 273 ? -3.663 -21.871 31.635 1.00 32.50 273 THR A C 1
ATOM 2279 O O . THR A 1 273 ? -3.724 -21.715 32.850 1.00 32.50 273 THR A O 1
ATOM 2282 N N . ASN A 1 274 ? -2.891 -21.100 30.871 1.00 29.42 274 ASN A N 1
ATOM 2283 C CA . ASN A 1 274 ? -2.391 -19.818 31.357 1.00 29.42 274 ASN A CA 1
ATOM 2284 C C . ASN A 1 274 ? -3.430 -18.744 31.038 1.00 29.42 274 ASN A C 1
ATOM 2286 O O . ASN A 1 274 ? -3.439 -18.117 29.976 1.00 29.42 274 ASN A O 1
ATOM 2290 N N . LEU A 1 275 ? -4.337 -18.563 31.997 1.00 36.03 275 LEU A N 1
ATOM 2291 C CA . LEU A 1 275 ? -5.107 -17.342 32.169 1.00 36.03 275 LEU A CA 1
ATOM 2292 C C . LEU A 1 275 ? -4.128 -16.161 32.170 1.00 36.03 275 LEU A C 1
ATOM 2294 O O . LEU A 1 275 ? -3.456 -15.906 33.161 1.00 36.03 275 LEU A O 1
ATOM 2298 N N . ILE A 1 276 ? -4.049 -15.414 31.069 1.00 40.22 276 ILE A N 1
ATOM 2299 C CA . ILE A 1 276 ? -3.579 -14.026 31.143 1.00 40.22 276 ILE A CA 1
ATOM 2300 C C . ILE A 1 276 ? -4.716 -13.254 31.817 1.00 40.22 276 ILE A C 1
ATOM 2302 O O . ILE A 1 276 ? -5.633 -12.780 31.142 1.00 40.22 276 ILE A O 1
ATOM 2306 N N . SER A 1 277 ? -4.743 -13.303 33.147 1.00 47.59 277 SER A N 1
ATOM 2307 C CA . SER A 1 277 ? -5.374 -12.313 34.017 1.00 47.59 277 SER A CA 1
ATOM 2308 C C . SER A 1 277 ? -4.393 -11.155 34.191 1.00 47.59 277 SER A C 1
ATOM 2310 O O . SER A 1 277 ? -3.180 -11.367 34.111 1.00 47.59 277 SER A O 1
ATOM 2312 N N . LYS A 1 278 ? -4.894 -9.937 34.432 1.00 51.50 278 LYS A N 1
ATOM 2313 C CA . LYS A 1 278 ? -4.045 -8.781 34.760 1.00 51.50 278 LYS A CA 1
ATOM 2314 C C . LYS A 1 278 ? -3.028 -9.178 35.831 1.00 51.50 278 LYS A C 1
ATOM 2316 O O . LYS A 1 278 ? -3.402 -9.695 36.884 1.00 51.50 278 LYS A O 1
ATOM 2321 N N . LYS A 1 279 ? -1.742 -8.978 35.548 1.00 51.97 279 LYS A N 1
ATOM 2322 C CA . LYS A 1 279 ? -0.667 -9.294 36.487 1.00 51.97 279 LYS A CA 1
ATOM 2323 C C . LYS A 1 279 ? -0.618 -8.169 37.516 1.00 51.97 279 LYS A C 1
ATOM 2325 O O . LYS A 1 279 ? -0.143 -7.080 37.218 1.00 51.97 279 LYS A O 1
ATOM 2330 N N . ILE A 1 280 ? -1.185 -8.419 38.691 1.00 55.41 280 ILE A N 1
ATOM 2331 C CA . ILE A 1 280 ? -1.179 -7.480 39.815 1.00 55.41 280 ILE A CA 1
ATOM 2332 C C . ILE A 1 280 ? -0.051 -7.905 40.751 1.00 55.41 280 ILE A C 1
ATOM 2334 O O . ILE A 1 280 ? -0.064 -9.021 41.270 1.00 55.41 280 ILE A O 1
ATOM 2338 N N . VAL A 1 281 ? 0.925 -7.027 40.968 1.00 51.62 281 VAL A N 1
ATOM 2339 C CA . VAL A 1 281 ? 1.990 -7.232 41.960 1.00 51.62 281 VAL A CA 1
ATOM 2340 C C . VAL A 1 281 ? 1.924 -6.068 42.936 1.00 51.62 281 VAL A C 1
ATOM 2342 O O . VAL A 1 281 ? 1.974 -4.917 42.526 1.00 51.62 281 VAL A O 1
ATOM 2345 N N . GLN A 1 282 ? 1.755 -6.366 44.228 1.00 38.66 282 GLN A N 1
ATOM 2346 C CA . GLN A 1 282 ? 1.666 -5.356 45.298 1.00 38.66 282 GLN A CA 1
ATOM 2347 C C . GLN A 1 282 ? 0.600 -4.260 45.066 1.00 38.66 282 GLN A C 1
ATOM 2349 O O . GLN A 1 282 ? 0.755 -3.133 45.516 1.00 38.66 282 GLN A O 1
ATOM 2354 N N . GLY A 1 283 ? -0.509 -4.594 44.396 1.00 54.97 283 GLY A N 1
ATOM 2355 C CA . GLY A 1 283 ? -1.617 -3.660 44.153 1.00 54.97 283 GLY A CA 1
ATOM 2356 C C . GLY A 1 283 ? -1.452 -2.763 42.922 1.00 54.97 283 GLY A C 1
ATOM 2357 O O . GLY A 1 283 ? -2.367 -2.001 42.621 1.00 54.97 283 GLY A O 1
ATOM 2358 N N . GLU A 1 284 ? -0.350 -2.889 42.178 1.00 57.53 284 GLU A N 1
ATOM 2359 C CA . GLU A 1 284 ? -0.123 -2.158 40.928 1.00 57.53 284 GLU A CA 1
ATOM 2360 C C . GLU A 1 284 ? -0.248 -3.088 39.708 1.00 57.53 284 GLU A C 1
ATOM 2362 O O . GLU A 1 284 ? 0.173 -4.252 39.737 1.00 57.53 284 GLU A O 1
ATOM 2367 N N . GLU A 1 285 ? -0.868 -2.585 38.632 1.00 71.88 285 GLU A N 1
ATOM 2368 C CA . GLU A 1 285 ? -0.875 -3.267 37.332 1.00 71.88 285 GLU A CA 1
ATOM 2369 C C . GLU A 1 285 ? 0.565 -3.331 36.805 1.00 71.88 285 GLU A C 1
ATOM 2371 O O . GLU A 1 285 ? 1.251 -2.312 36.727 1.00 71.88 285 GLU A O 1
ATOM 2376 N N . VAL A 1 286 ? 1.020 -4.525 36.428 1.00 83.56 286 VAL A N 1
ATOM 2377 C CA . VAL A 1 286 ? 2.354 -4.741 35.858 1.00 83.56 286 VAL A CA 1
ATOM 2378 C C . VAL A 1 286 ? 2.265 -4.782 34.337 1.00 83.56 286 VAL A C 1
ATOM 2380 O O . VAL A 1 286 ? 1.400 -5.462 33.781 1.00 83.56 286 VAL A O 1
ATOM 2383 N N . GLU A 1 287 ? 3.175 -4.072 33.664 1.00 89.94 287 GLU A N 1
ATOM 2384 C CA . GLU A 1 287 ? 3.318 -4.147 32.208 1.00 89.94 287 GLU A CA 1
ATOM 2385 C C . GLU A 1 287 ? 3.635 -5.589 31.774 1.00 89.94 287 GLU A C 1
ATOM 2387 O O . GLU A 1 287 ? 4.521 -6.250 32.319 1.00 89.94 287 GLU A O 1
ATOM 2392 N N . LEU A 1 288 ? 2.902 -6.069 30.776 1.00 91.44 288 LEU A N 1
ATOM 2393 C CA . LEU A 1 288 ? 3.133 -7.332 30.092 1.00 91.44 288 LEU A CA 1
ATOM 2394 C C . LEU A 1 288 ? 4.339 -7.211 29.154 1.00 91.44 288 LEU A C 1
ATOM 2396 O O . LEU A 1 288 ? 4.588 -6.161 28.554 1.00 91.44 288 LEU A O 1
ATOM 2400 N N . SER A 1 289 ? 5.069 -8.311 28.976 1.00 91.62 289 SER A N 1
ATOM 2401 C CA . SER A 1 289 ? 6.098 -8.388 27.939 1.00 91.62 289 SER A CA 1
ATOM 2402 C C . SER A 1 289 ? 5.473 -8.401 26.538 1.00 91.62 289 SER A C 1
ATOM 2404 O O . SER A 1 289 ? 4.299 -8.733 26.358 1.00 91.62 289 SER A O 1
ATOM 2406 N N . TYR A 1 290 ? 6.268 -8.104 25.505 1.00 89.19 290 TYR A N 1
ATOM 2407 C CA . TYR A 1 290 ? 5.802 -8.232 24.120 1.00 89.19 290 TYR A CA 1
ATOM 2408 C C . TYR A 1 290 ? 5.366 -9.663 23.771 1.00 89.19 290 TYR A C 1
ATOM 2410 O O . TYR A 1 290 ? 4.406 -9.839 23.030 1.00 89.19 290 TYR A O 1
ATOM 2418 N N . GLU A 1 291 ? 6.009 -10.682 24.345 1.00 86.44 291 GLU A N 1
ATOM 2419 C CA . GLU A 1 291 ? 5.628 -12.090 24.164 1.00 86.44 291 GLU A CA 1
ATOM 2420 C C . GLU A 1 291 ? 4.284 -12.415 24.832 1.00 86.44 291 GLU A C 1
ATOM 2422 O O . GLU A 1 291 ? 3.499 -13.209 24.316 1.00 86.44 291 GLU A O 1
ATOM 2427 N N . GLU A 1 292 ? 3.996 -11.806 25.985 1.00 91.00 292 GLU A N 1
ATOM 2428 C CA . GLU A 1 292 ? 2.707 -11.945 26.667 1.00 91.00 292 GLU A CA 1
ATOM 2429 C C . GLU A 1 292 ? 1.592 -11.221 25.904 1.00 91.00 292 GLU A C 1
ATOM 2431 O O . GLU A 1 292 ? 0.512 -11.785 25.731 1.00 91.00 292 GLU A O 1
ATOM 2436 N N . LEU A 1 293 ? 1.864 -10.018 25.389 1.00 91.62 293 LEU A N 1
ATOM 2437 C CA . LEU A 1 293 ? 0.933 -9.267 24.542 1.00 91.62 293 LEU A CA 1
ATOM 2438 C C . LEU A 1 293 ? 0.674 -9.978 23.214 1.00 91.62 293 LEU A C 1
ATOM 2440 O O . LEU A 1 293 ? -0.469 -10.018 22.764 1.00 91.62 293 LEU A O 1
ATOM 2444 N N . ALA A 1 294 ? 1.695 -10.600 22.619 1.00 88.88 294 ALA A N 1
ATOM 2445 C CA . ALA A 1 294 ? 1.550 -11.364 21.387 1.00 88.88 294 ALA A CA 1
ATOM 2446 C C . ALA A 1 294 ? 0.523 -12.493 21.530 1.00 88.88 294 ALA A C 1
ATOM 2448 O O . ALA A 1 294 ? -0.217 -12.734 20.593 1.00 88.88 294 ALA A O 1
ATOM 2449 N N . LYS A 1 295 ? 0.373 -13.118 22.707 1.00 90.06 295 LYS A N 1
ATOM 2450 C CA . LYS A 1 295 ? -0.647 -14.164 22.939 1.00 90.06 295 LYS A CA 1
ATOM 2451 C C . LYS A 1 295 ? -2.089 -13.664 22.794 1.00 90.06 295 LYS A C 1
ATOM 2453 O O . LYS A 1 295 ? -2.994 -14.477 22.604 1.00 90.06 295 LYS A O 1
ATOM 2458 N N . LEU A 1 296 ? -2.326 -12.353 22.889 1.00 91.88 296 LEU A N 1
ATOM 2459 C CA . LEU A 1 296 ? -3.642 -11.750 22.645 1.00 91.88 296 LEU A CA 1
ATOM 2460 C C . LEU A 1 296 ? -4.020 -11.758 21.157 1.00 91.88 296 LEU A C 1
ATOM 2462 O O . LEU A 1 296 ? -5.181 -11.524 20.826 1.00 91.88 296 LEU A O 1
ATOM 2466 N N . SER A 1 297 ? -3.086 -12.101 20.267 1.00 89.94 297 SER A N 1
ATOM 2467 C CA . SER A 1 297 ? -3.353 -12.361 18.856 1.00 89.94 297 SER A CA 1
ATOM 2468 C C . SER A 1 297 ? -4.459 -13.393 18.636 1.00 89.94 297 SER A C 1
ATOM 2470 O O . SER A 1 297 ? -5.262 -13.234 17.726 1.00 89.94 297 SER A O 1
ATOM 2472 N N . ALA A 1 298 ? -4.610 -14.384 19.521 1.00 89.56 298 ALA A N 1
ATOM 2473 C CA . ALA A 1 298 ? -5.689 -15.372 19.448 1.00 89.56 298 ALA A CA 1
ATOM 2474 C C . ALA A 1 298 ? -7.106 -14.752 19.482 1.00 89.56 298 ALA A C 1
ATOM 2476 O O . ALA A 1 298 ? -8.072 -15.392 19.062 1.00 89.56 298 ALA A O 1
ATOM 2477 N N . SER A 1 299 ? -7.223 -13.515 19.971 1.00 93.25 299 SER A N 1
ATOM 2478 C CA . SER A 1 299 ? -8.452 -12.717 20.043 1.00 93.25 299 SER A CA 1
ATOM 2479 C C . SER A 1 299 ? -8.540 -11.638 18.954 1.00 93.25 299 SER A C 1
ATOM 2481 O O . SER A 1 299 ? -9.486 -10.848 18.945 1.00 93.25 299 SER A O 1
ATOM 2483 N N . VAL A 1 300 ? -7.578 -11.604 18.030 1.00 94.12 300 VAL A N 1
ATOM 2484 C CA . VAL A 1 300 ? -7.589 -10.794 16.810 1.00 94.12 300 VAL A CA 1
ATOM 2485 C C . VAL A 1 300 ? -7.779 -11.733 15.621 1.00 94.12 300 VAL A C 1
ATOM 2487 O O . VAL A 1 300 ? -7.089 -12.743 15.478 1.00 94.12 300 VAL A O 1
ATOM 2490 N N . VAL A 1 301 ? -8.770 -11.430 14.790 1.00 93.69 301 VAL A N 1
ATOM 2491 C CA . VAL A 1 301 ? -9.215 -12.292 13.693 1.00 93.69 301 VAL A CA 1
ATOM 2492 C C . VAL A 1 301 ? -8.896 -11.687 12.341 1.00 93.69 301 VAL A C 1
ATOM 2494 O O . VAL A 1 301 ? -8.920 -10.470 12.176 1.00 93.69 301 VAL A O 1
ATOM 2497 N N . MET A 1 302 ? -8.725 -12.551 11.346 1.00 92.81 302 MET A N 1
ATOM 2498 C CA . MET A 1 302 ? -8.779 -12.165 9.943 1.00 92.81 302 MET A CA 1
ATOM 2499 C C . MET A 1 302 ? -10.232 -12.214 9.465 1.00 92.81 302 MET A C 1
ATOM 2501 O O . MET A 1 302 ? -10.922 -13.213 9.674 1.00 92.81 302 MET A O 1
ATOM 2505 N N . ILE A 1 303 ? -10.674 -11.166 8.777 1.00 94.06 303 ILE A N 1
ATOM 2506 C CA . ILE A 1 303 ? -11.981 -11.082 8.124 1.00 94.06 303 ILE A CA 1
ATOM 2507 C C . ILE A 1 303 ? -11.750 -11.058 6.616 1.00 94.06 303 ILE A C 1
ATOM 2509 O O . ILE A 1 303 ? -11.091 -10.157 6.103 1.00 94.06 303 ILE A O 1
ATOM 2513 N N . VAL A 1 304 ? -12.305 -12.028 5.897 1.00 92.94 304 VAL A N 1
ATOM 2514 C CA . VAL A 1 304 ? -12.380 -12.041 4.433 1.00 92.94 304 VAL A CA 1
ATOM 2515 C C . VAL A 1 304 ? -13.814 -11.743 4.027 1.00 92.94 304 VAL A C 1
ATOM 2517 O O . VAL A 1 304 ? -14.748 -12.401 4.479 1.00 92.94 304 VAL A O 1
ATOM 2520 N N . VAL A 1 305 ? -13.991 -10.745 3.175 1.00 93.88 305 VAL A N 1
ATOM 2521 C CA . VAL A 1 305 ? -15.298 -10.251 2.750 1.00 93.88 305 VAL A CA 1
ATOM 2522 C C . VAL A 1 305 ? -15.622 -10.794 1.370 1.00 93.88 305 VAL A C 1
ATOM 2524 O O . VAL A 1 305 ? -14.833 -10.654 0.429 1.00 93.88 305 VAL A O 1
ATOM 2527 N N . CYS A 1 306 ? -16.791 -11.415 1.261 1.00 90.81 306 CYS A N 1
ATOM 2528 C CA . CYS A 1 306 ? -17.273 -12.061 0.053 1.00 90.81 306 CYS A CA 1
ATOM 2529 C C . CYS A 1 306 ? -18.456 -11.301 -0.547 1.00 90.81 306 CYS A C 1
ATOM 2531 O O . CYS A 1 306 ? -19.285 -10.738 0.171 1.00 90.81 306 CYS A O 1
ATOM 2533 N N . ASN A 1 307 ? -18.546 -11.303 -1.875 1.00 92.12 307 ASN A N 1
ATOM 2534 C CA . ASN A 1 307 ? -19.701 -10.778 -2.599 1.00 92.12 307 ASN A CA 1
ATOM 2535 C C . ASN A 1 307 ? -20.851 -11.811 -2.643 1.00 92.12 307 ASN A C 1
ATOM 2537 O O . ASN A 1 307 ? -20.741 -12.907 -2.094 1.00 92.12 307 ASN A O 1
ATOM 2541 N N . LYS A 1 308 ? -21.954 -11.484 -3.333 1.00 90.94 308 LYS A N 1
ATOM 2542 C CA . LYS A 1 308 ? -23.135 -12.365 -3.482 1.00 90.94 308 LYS A CA 1
ATOM 2543 C C . LYS A 1 308 ? -22.840 -13.721 -4.140 1.00 90.94 308 LYS A C 1
ATOM 2545 O O . LYS A 1 308 ? -23.609 -14.657 -3.966 1.00 90.94 308 LYS A O 1
ATOM 2550 N N . GLU A 1 309 ? -21.742 -13.834 -4.884 1.00 90.38 309 GLU A N 1
ATOM 2551 C CA . GLU A 1 309 ? -21.284 -15.082 -5.509 1.00 90.38 309 GLU A CA 1
ATOM 2552 C C . GLU A 1 309 ? -20.334 -15.878 -4.593 1.00 90.38 309 GLU A C 1
ATOM 2554 O O . GLU A 1 309 ? -19.663 -16.801 -5.052 1.00 90.38 309 GLU A O 1
ATOM 2559 N N . ASN A 1 310 ? -20.225 -15.503 -3.312 1.00 84.81 310 ASN A N 1
ATOM 2560 C CA . ASN A 1 310 ? -19.257 -16.025 -2.343 1.00 84.81 310 ASN A CA 1
ATOM 2561 C C . ASN A 1 310 ? -17.782 -15.844 -2.754 1.00 84.81 310 ASN A C 1
ATOM 2563 O O . ASN A 1 310 ? -16.897 -16.506 -2.209 1.00 84.81 310 ASN A O 1
ATOM 2567 N N . LYS A 1 311 ? -17.477 -14.927 -3.682 1.00 87.19 311 LYS A N 1
ATOM 2568 C CA . LYS A 1 311 ? -16.093 -14.639 -4.083 1.00 87.19 311 LYS A CA 1
ATOM 2569 C C . LYS A 1 311 ? -15.472 -13.602 -3.144 1.00 87.19 311 LYS A C 1
ATOM 2571 O O . LYS A 1 311 ? -16.072 -12.538 -2.960 1.00 87.19 311 LYS A O 1
ATOM 2576 N N . PRO A 1 312 ? -14.290 -13.875 -2.563 1.00 87.56 312 PRO A N 1
ATOM 2577 C CA . PRO A 1 312 ? -13.595 -12.917 -1.716 1.00 87.56 312 PRO A CA 1
ATOM 2578 C C . PRO A 1 312 ? -13.083 -11.741 -2.556 1.00 87.56 312 PRO A C 1
ATOM 2580 O O . PRO A 1 312 ? -12.483 -11.950 -3.609 1.00 87.56 312 PRO A O 1
ATOM 2583 N N . PHE A 1 313 ? -13.299 -10.512 -2.092 1.00 83.69 313 PHE A N 1
ATOM 2584 C CA . PHE A 1 313 ? -12.845 -9.299 -2.793 1.00 83.69 313 PHE A CA 1
ATOM 2585 C C . PHE A 1 313 ? -12.100 -8.309 -1.891 1.00 83.69 313 PHE A C 1
ATOM 2587 O O . PHE A 1 313 ? -11.489 -7.362 -2.382 1.00 83.69 313 PHE A O 1
ATOM 2594 N N . LYS A 1 314 ? -12.141 -8.521 -0.573 1.00 86.94 314 LYS A N 1
ATOM 2595 C CA . LYS A 1 314 ? -11.573 -7.615 0.425 1.00 86.94 314 LYS A CA 1
ATOM 2596 C C . LYS A 1 314 ? -11.240 -8.370 1.704 1.00 86.94 314 LYS A C 1
ATOM 2598 O O . LYS A 1 314 ? -11.825 -9.415 1.986 1.00 86.94 314 LYS A O 1
ATOM 2603 N N . SER A 1 315 ? -10.295 -7.855 2.480 1.00 90.12 315 SER A N 1
ATOM 2604 C CA . SER A 1 315 ? -9.947 -8.423 3.779 1.00 90.12 315 SER A CA 1
ATOM 2605 C C . SER A 1 315 ? -9.503 -7.355 4.767 1.00 90.12 315 SER A C 1
ATOM 2607 O O . SER A 1 315 ? -8.927 -6.341 4.373 1.00 90.12 315 SER A O 1
ATOM 2609 N N . GLY A 1 316 ? -9.698 -7.634 6.048 1.00 92.12 316 GLY A N 1
ATOM 2610 C CA . GLY A 1 316 ? -9.211 -6.828 7.156 1.00 92.12 316 GLY A CA 1
ATOM 2611 C C . GLY A 1 316 ? -9.049 -7.668 8.413 1.00 92.12 316 GLY A C 1
ATOM 2612 O O . GLY A 1 316 ? -9.037 -8.899 8.363 1.00 92.12 316 GLY A O 1
ATOM 2613 N N . SER A 1 317 ? -8.942 -6.985 9.539 1.00 95.00 317 SER A N 1
ATOM 2614 C CA . SER A 1 317 ? -8.837 -7.569 10.867 1.00 95.00 317 SER A CA 1
ATOM 2615 C C . SER A 1 317 ? -10.102 -7.300 11.682 1.00 95.00 317 SER A C 1
ATOM 2617 O O . SER A 1 317 ? -10.919 -6.443 11.339 1.00 95.00 317 SER A O 1
ATOM 2619 N N . GLY A 1 318 ? -10.263 -8.019 12.784 1.00 95.62 318 GLY A N 1
ATOM 2620 C CA . GLY A 1 318 ? -11.268 -7.729 13.798 1.00 95.62 318 GLY A CA 1
ATOM 2621 C C . GLY A 1 318 ? -10.765 -8.078 15.191 1.00 95.62 318 GLY A C 1
ATOM 2622 O O . GLY A 1 318 ? -9.871 -8.905 15.345 1.00 95.62 318 GLY A O 1
ATOM 2623 N N . VAL A 1 319 ? -11.359 -7.478 16.213 1.00 97.06 319 VAL A N 1
ATOM 2624 C CA . VAL A 1 319 ? -11.035 -7.708 17.622 1.00 97.06 319 VAL A CA 1
ATOM 2625 C C . VAL A 1 319 ? -12.233 -8.340 18.311 1.00 97.06 319 VAL A C 1
ATOM 2627 O O . VAL A 1 319 ? -13.334 -7.792 18.279 1.00 97.06 319 VAL A O 1
ATOM 2630 N N . VAL A 1 320 ? -12.036 -9.485 18.960 1.00 95.81 320 VAL A N 1
ATOM 2631 C CA . VAL A 1 320 ? -13.064 -10.095 19.810 1.00 95.81 320 VAL A CA 1
ATOM 2632 C C . VAL A 1 320 ? -13.279 -9.220 21.045 1.00 95.81 320 VAL A C 1
ATOM 2634 O O . VAL A 1 320 ? -12.345 -8.989 21.814 1.00 95.81 320 VAL A O 1
ATOM 2637 N N . ILE A 1 321 ? -14.522 -8.787 21.266 1.00 93.56 321 ILE A N 1
ATOM 2638 C CA . ILE A 1 321 ? -14.895 -7.892 22.376 1.00 93.56 321 ILE A CA 1
ATOM 2639 C C . ILE A 1 321 ? -15.782 -8.548 23.447 1.00 93.56 321 ILE A C 1
ATOM 2641 O O . ILE A 1 321 ? -16.007 -7.941 24.494 1.00 93.56 321 ILE A O 1
ATOM 2645 N N . ASN A 1 322 ? -16.243 -9.788 23.229 1.00 92.75 322 ASN A N 1
ATOM 2646 C CA . ASN A 1 322 ? -16.856 -10.621 24.275 1.00 92.75 322 ASN A CA 1
ATOM 2647 C C . ASN A 1 322 ? -16.716 -12.133 24.040 1.00 92.75 322 ASN A C 1
ATOM 2649 O O . ASN A 1 322 ? -16.280 -12.597 22.981 1.00 92.75 322 ASN A O 1
ATOM 2653 N N . ASN A 1 323 ? -17.148 -12.904 25.038 1.00 93.31 323 ASN A N 1
ATOM 2654 C CA . ASN A 1 323 ? -17.114 -14.358 25.026 1.00 93.31 323 ASN A CA 1
ATOM 2655 C C . ASN A 1 323 ? -18.093 -15.024 24.048 1.00 93.31 323 ASN A C 1
ATOM 2657 O O . ASN A 1 323 ? -17.954 -16.214 23.771 1.00 93.31 323 ASN A O 1
ATOM 2661 N N . GLU A 1 324 ? -19.063 -14.287 23.503 1.00 91.62 324 GLU A N 1
ATOM 2662 C CA . GLU A 1 324 ? -20.077 -14.815 22.586 1.00 91.62 324 GLU A CA 1
ATOM 2663 C C . GLU A 1 324 ? -19.704 -14.651 21.108 1.00 91.62 324 GLU A C 1
ATOM 2665 O O . GLU A 1 324 ? -20.547 -14.874 20.236 1.00 91.62 324 GLU A O 1
ATOM 2670 N N . GLY A 1 325 ? -18.475 -14.227 20.811 1.00 93.31 325 GLY A N 1
ATOM 2671 C CA . GLY A 1 325 ? -17.986 -14.127 19.438 1.00 93.31 325 GLY A CA 1
ATOM 2672 C C . GLY A 1 325 ? -18.436 -12.861 18.711 1.00 93.31 325 GLY A C 1
ATOM 2673 O O . GLY A 1 325 ? -18.520 -12.862 17.482 1.00 93.31 325 GLY A O 1
ATOM 2674 N N . TYR A 1 326 ? -18.730 -11.779 19.441 1.00 95.88 326 TYR A N 1
ATOM 2675 C CA . TYR A 1 326 ? -18.874 -10.461 18.828 1.00 95.88 326 TYR A CA 1
ATOM 2676 C C . TYR A 1 326 ? -17.495 -9.879 18.528 1.00 95.88 326 TYR A C 1
ATOM 2678 O O . TYR A 1 326 ? -16.606 -9.835 19.384 1.00 95.88 326 TYR A O 1
ATOM 2686 N N . ILE A 1 327 ? -17.333 -9.445 17.285 1.00 97.19 327 ILE A N 1
ATOM 2687 C CA . ILE A 1 327 ? -16.069 -8.997 16.719 1.00 97.19 327 ILE A CA 1
ATOM 2688 C C . ILE A 1 327 ? -16.253 -7.563 16.247 1.00 97.19 327 ILE A C 1
ATOM 2690 O O . ILE A 1 327 ? -17.093 -7.280 15.393 1.00 97.19 327 ILE A O 1
ATOM 2694 N N . LEU A 1 328 ? -15.452 -6.669 16.811 1.00 97.75 328 LEU A N 1
ATOM 2695 C CA . LEU A 1 328 ? -15.343 -5.279 16.410 1.00 97.75 328 LEU A CA 1
ATOM 2696 C C . LEU A 1 328 ? -14.382 -5.156 15.225 1.00 97.75 328 LEU A C 1
ATOM 2698 O O . LEU A 1 328 ? -13.307 -5.744 15.231 1.00 97.75 328 LEU A O 1
ATOM 2702 N N . THR A 1 329 ? -14.745 -4.375 14.220 1.00 97.19 329 THR A N 1
ATOM 2703 C CA . THR A 1 329 ? -13.901 -4.074 13.058 1.00 97.19 329 THR A CA 1
ATOM 2704 C C . THR A 1 329 ? -14.245 -2.684 12.520 1.00 97.19 329 THR A C 1
ATOM 2706 O O . THR A 1 329 ? -15.134 -2.012 13.054 1.00 97.19 329 THR A O 1
ATOM 2709 N N . ASN A 1 330 ? -13.535 -2.217 11.495 1.00 95.38 330 ASN A N 1
ATOM 2710 C CA . ASN A 1 330 ? -13.914 -0.978 10.833 1.00 95.38 330 ASN A CA 1
ATOM 2711 C C . ASN A 1 330 ? -15.108 -1.197 9.906 1.00 95.38 330 ASN A C 1
ATOM 2713 O O . ASN A 1 330 ? -15.233 -2.248 9.274 1.00 95.38 330 ASN A O 1
ATOM 2717 N N . LEU A 1 331 ? -15.960 -0.181 9.760 1.00 94.38 331 LEU A N 1
ATOM 2718 C CA . LEU A 1 331 ? -17.064 -0.260 8.805 1.00 94.38 331 LEU A CA 1
ATOM 2719 C C . LEU A 1 331 ? -16.528 -0.391 7.383 1.00 94.38 331 LEU A C 1
ATOM 2721 O O . LEU A 1 331 ? -17.005 -1.239 6.633 1.00 94.38 331 LEU A O 1
ATOM 2725 N N . HIS A 1 332 ? -15.496 0.374 7.030 1.00 91.81 332 HIS A N 1
ATOM 2726 C CA . HIS A 1 332 ? -14.875 0.254 5.721 1.00 91.81 332 HIS A CA 1
ATOM 2727 C C . HIS A 1 332 ? -14.250 -1.119 5.491 1.00 91.81 332 HIS A C 1
ATOM 2729 O O . HIS A 1 332 ? -13.897 -1.386 4.359 1.00 91.81 332 HIS A O 1
ATOM 2735 N N . VAL A 1 333 ? -14.048 -1.985 6.491 1.00 93.12 333 VAL A N 1
ATOM 2736 C CA . VAL A 1 333 ? -13.579 -3.358 6.239 1.00 93.12 333 VAL A CA 1
ATOM 2737 C C . VAL A 1 333 ? -14.727 -4.204 5.711 1.00 93.12 333 VAL A C 1
ATOM 2739 O O . VAL A 1 333 ? -14.543 -4.897 4.717 1.00 93.12 333 VAL A O 1
ATOM 2742 N N . VAL A 1 334 ? -15.896 -4.125 6.349 1.00 94.56 334 VAL A N 1
ATOM 2743 C CA . VAL A 1 334 ? -17.052 -5.005 6.104 1.00 94.56 334 VAL A CA 1
ATOM 2744 C C . VAL A 1 334 ? -18.114 -4.413 5.177 1.00 94.56 334 VAL A C 1
ATOM 2746 O O . VAL A 1 334 ? -19.071 -5.107 4.834 1.00 94.56 334 VAL A O 1
ATOM 2749 N N . ASN A 1 335 ? -17.982 -3.149 4.769 1.00 89.25 335 ASN A N 1
ATOM 2750 C CA . ASN A 1 335 ? -18.915 -2.542 3.827 1.00 89.25 335 ASN A CA 1
ATOM 2751 C C . ASN A 1 335 ? -18.973 -3.336 2.509 1.00 89.25 335 ASN A C 1
ATOM 2753 O O . ASN A 1 335 ? -18.016 -4.007 2.118 1.00 89.25 335 ASN A O 1
ATOM 2757 N N . ASP A 1 336 ? -20.137 -3.293 1.862 1.00 87.44 336 ASP A N 1
ATOM 2758 C CA . ASP A 1 336 ? -20.419 -3.963 0.582 1.00 87.44 336 ASP A CA 1
ATOM 2759 C C . ASP A 1 336 ? -20.280 -5.502 0.604 1.00 87.44 336 ASP A C 1
ATOM 2761 O O . ASP A 1 336 ? -20.482 -6.177 -0.408 1.00 87.44 336 ASP A O 1
ATOM 2765 N N . GLY A 1 337 ? -19.983 -6.080 1.771 1.00 91.38 337 GLY A N 1
ATOM 2766 C CA . GLY A 1 337 ? -19.892 -7.513 1.991 1.00 91.38 337 GLY A CA 1
ATOM 2767 C C . GLY A 1 337 ? -21.255 -8.180 2.079 1.00 91.38 337 GLY A C 1
ATOM 2768 O O . GLY A 1 337 ? -22.132 -7.746 2.822 1.00 91.38 337 GLY A O 1
ATOM 2769 N N . TYR A 1 338 ? -21.412 -9.281 1.348 1.00 92.75 338 TYR A N 1
ATOM 2770 C CA . TYR A 1 338 ? -22.567 -10.166 1.471 1.00 92.75 338 TYR A CA 1
ATOM 2771 C C . TYR A 1 338 ? -22.383 -11.185 2.605 1.00 92.75 338 TYR A C 1
ATOM 2773 O O . TYR A 1 338 ? -23.329 -11.508 3.319 1.00 92.75 338 TYR A O 1
ATOM 2781 N N . SER A 1 339 ? -21.156 -11.677 2.786 1.00 94.69 339 SER A N 1
ATOM 2782 C CA . SER A 1 339 ? -20.781 -12.548 3.900 1.00 94.69 339 SER A CA 1
ATOM 2783 C C . SER A 1 339 ? -19.331 -12.318 4.320 1.00 94.69 339 SER A C 1
ATOM 2785 O O . SER A 1 339 ? -18.506 -11.825 3.547 1.00 94.69 339 SER A O 1
ATOM 2787 N N . PHE A 1 340 ? -19.015 -12.711 5.550 1.00 96.38 340 PHE A N 1
ATOM 2788 C CA . PHE A 1 340 ? -17.725 -12.493 6.196 1.00 96.38 340 PHE A CA 1
ATOM 2789 C C . PHE A 1 340 ? -17.167 -13.829 6.680 1.00 96.38 340 PHE A C 1
ATOM 2791 O O . PHE A 1 340 ? -17.720 -14.444 7.592 1.00 96.38 340 PHE A O 1
ATOM 2798 N N . LEU A 1 341 ? -16.074 -14.282 6.073 1.00 94.69 341 LEU A N 1
ATOM 2799 C CA . LEU A 1 341 ? -15.328 -15.450 6.527 1.00 94.69 341 LEU A CA 1
ATOM 2800 C C . LEU A 1 341 ? -14.313 -14.998 7.576 1.00 94.69 341 LEU A C 1
ATOM 2802 O O . LEU A 1 341 ? -13.430 -14.189 7.296 1.00 94.69 341 LEU A O 1
ATOM 2806 N N . VAL A 1 342 ? -14.444 -15.518 8.786 1.00 94.56 342 VAL A N 1
ATOM 2807 C CA . VAL A 1 342 ? -13.645 -15.153 9.950 1.00 94.56 342 VAL A CA 1
ATOM 2808 C C . VAL A 1 342 ? -12.708 -16.302 10.295 1.00 94.56 342 VAL A C 1
ATOM 2810 O O . VAL A 1 342 ? -13.148 -17.434 10.511 1.00 94.56 342 VAL A O 1
ATOM 2813 N N . ARG A 1 343 ? -11.411 -16.001 10.363 1.00 92.00 343 ARG A N 1
ATOM 2814 C CA . ARG A 1 343 ? -10.357 -16.955 10.725 1.00 92.00 343 ARG A CA 1
ATOM 2815 C C . ARG A 1 343 ? -9.638 -16.487 11.976 1.00 92.00 343 ARG A C 1
ATOM 2817 O O . ARG A 1 343 ? -9.322 -15.307 12.112 1.00 92.00 343 ARG A O 1
ATOM 2824 N N . PHE A 1 344 ? -9.346 -17.431 12.854 1.00 90.06 344 PHE A N 1
ATOM 2825 C CA . PHE A 1 344 ? -8.560 -17.199 14.055 1.00 90.06 344 PHE A CA 1
ATOM 2826 C C . PHE A 1 344 ? -7.229 -17.931 13.914 1.00 90.06 344 PHE A C 1
ATOM 2828 O O . PHE A 1 344 ? -7.159 -18.952 13.243 1.00 90.06 344 PHE A O 1
ATOM 2835 N N . GLU A 1 345 ? -6.180 -17.424 14.549 1.00 81.12 345 GLU A N 1
ATOM 2836 C CA . GLU A 1 345 ? -4.821 -17.964 14.391 1.00 81.12 345 GLU A CA 1
ATOM 2837 C C . GLU A 1 345 ? -4.656 -19.402 14.886 1.00 81.12 345 GLU A C 1
ATOM 2839 O O . GLU A 1 345 ? -3.981 -20.194 14.243 1.00 81.12 345 GLU A O 1
ATOM 2844 N N . ASN A 1 346 ? -5.322 -19.757 15.985 1.00 79.06 346 ASN A N 1
ATOM 2845 C CA . ASN A 1 346 ? -5.214 -21.082 16.602 1.00 79.06 346 ASN A CA 1
ATOM 2846 C C . ASN A 1 346 ? -6.415 -21.982 16.272 1.00 79.06 346 ASN A C 1
ATOM 2848 O O . ASN A 1 346 ? -6.815 -22.802 17.098 1.00 79.06 346 ASN A O 1
ATOM 2852 N N . ASP A 1 347 ? -7.068 -21.760 15.130 1.00 82.75 347 ASP A N 1
ATOM 2853 C CA . ASP A 1 347 ? -8.229 -22.545 14.711 1.00 82.75 347 ASP A CA 1
ATOM 2854 C C . ASP A 1 347 ? -8.248 -22.718 13.187 1.00 82.75 347 ASP A C 1
ATOM 2856 O O . ASP A 1 347 ? -8.372 -21.748 12.437 1.00 82.75 347 ASP A O 1
ATOM 2860 N N . ASP A 1 348 ? -8.162 -23.967 12.731 1.00 81.62 348 ASP A N 1
ATOM 2861 C CA . ASP A 1 348 ? -8.253 -24.306 11.309 1.00 81.62 348 ASP A CA 1
ATOM 2862 C C . ASP A 1 348 ? -9.672 -24.098 10.755 1.00 81.62 348 ASP A C 1
ATOM 2864 O O . ASP A 1 348 ? -9.868 -23.996 9.538 1.00 81.62 348 ASP A O 1
ATOM 2868 N N . LYS A 1 349 ? -10.682 -24.012 11.631 1.00 88.62 349 LYS A N 1
ATOM 2869 C CA . LYS A 1 349 ? -12.066 -23.781 11.231 1.00 88.62 349 LYS A CA 1
ATOM 2870 C C . LYS A 1 349 ? -12.272 -22.338 10.776 1.00 88.62 349 LYS A C 1
ATOM 2872 O O . LYS A 1 349 ? -11.944 -21.371 11.463 1.00 88.62 349 LYS A O 1
ATOM 2877 N N . VAL A 1 350 ? -12.927 -22.199 9.625 1.00 91.19 350 VAL A N 1
ATOM 2878 C CA . VAL A 1 350 ? -13.440 -20.919 9.131 1.00 91.19 350 VAL A CA 1
ATOM 2879 C C . VAL A 1 350 ? -14.870 -20.732 9.630 1.00 91.19 350 VAL A C 1
ATOM 2881 O O . VAL A 1 350 ? -15.730 -21.589 9.420 1.00 91.19 350 VAL A O 1
ATOM 2884 N N . TYR A 1 351 ? -15.133 -19.603 10.278 1.00 94.88 351 TYR A N 1
ATOM 2885 C CA . TYR A 1 351 ? -16.469 -19.221 10.728 1.00 94.88 351 TYR A CA 1
ATOM 2886 C C . TYR A 1 351 ? -17.078 -18.255 9.719 1.00 94.88 351 TYR A C 1
ATOM 2888 O O . TYR A 1 351 ? -16.365 -17.454 9.129 1.00 94.88 351 TYR A O 1
ATOM 2896 N N . THR A 1 352 ? -18.391 -18.312 9.511 1.00 94.62 352 THR A N 1
ATOM 2897 C CA . THR A 1 352 ? -19.074 -17.396 8.587 1.00 94.62 352 THR A CA 1
ATOM 2898 C C . THR A 1 352 ? -20.046 -16.516 9.354 1.00 94.62 352 THR A C 1
ATOM 2900 O O . THR A 1 352 ? -20.800 -17.005 10.192 1.00 94.62 352 THR A O 1
ATOM 2903 N N . SER A 1 353 ? -20.031 -15.222 9.055 1.00 94.69 353 SER A N 1
ATOM 2904 C CA . SER A 1 353 ? -21.039 -14.258 9.481 1.00 94.69 353 SER A CA 1
ATOM 2905 C C . SER A 1 353 ? -21.751 -13.700 8.253 1.00 94.69 353 SER A C 1
ATOM 2907 O O . SER A 1 353 ? -21.111 -13.406 7.248 1.00 94.69 353 SER A O 1
ATOM 2909 N N . TYR A 1 354 ? -23.071 -13.548 8.324 1.00 91.88 354 TYR A N 1
ATOM 2910 C CA . TYR A 1 354 ? -23.892 -13.027 7.221 1.00 91.88 354 TYR A CA 1
ATOM 2911 C C . TYR A 1 354 ? -24.462 -11.637 7.509 1.00 91.88 354 TYR A C 1
ATOM 2913 O O . TYR A 1 354 ? -25.216 -11.098 6.706 1.00 91.88 354 TYR A O 1
ATOM 2921 N N . GLN A 1 355 ? -24.173 -11.073 8.684 1.00 87.50 355 GLN A N 1
ATOM 2922 C CA . GLN A 1 355 ? -24.820 -9.854 9.150 1.00 87.50 355 GLN A CA 1
ATOM 2923 C C . GLN A 1 355 ? -23.835 -8.946 9.873 1.00 87.50 355 GLN A C 1
ATOM 2925 O O . GLN A 1 355 ? -23.035 -9.383 10.702 1.00 87.50 355 GLN A O 1
ATOM 2930 N N . ILE A 1 356 ? -23.962 -7.654 9.586 1.00 94.88 356 ILE A N 1
ATOM 2931 C CA . ILE A 1 356 ? -23.402 -6.591 10.410 1.00 94.88 356 ILE A CA 1
ATOM 2932 C C . ILE A 1 356 ? -24.424 -6.319 11.515 1.00 94.88 356 ILE A C 1
ATOM 2934 O O . ILE A 1 356 ? -25.526 -5.850 11.246 1.00 94.88 356 ILE A O 1
ATOM 2938 N N . ILE A 1 357 ? -24.068 -6.638 12.757 1.00 95.31 357 ILE A N 1
ATOM 2939 C CA . ILE A 1 357 ? -24.947 -6.505 13.926 1.00 95.31 357 ILE A CA 1
ATOM 2940 C C . ILE A 1 357 ? -25.193 -5.034 14.261 1.00 95.31 357 ILE A C 1
ATOM 2942 O O . ILE A 1 357 ? -26.292 -4.639 14.642 1.00 95.31 357 ILE A O 1
ATOM 2946 N N . LYS A 1 358 ? -24.143 -4.219 14.153 1.00 93.19 358 LYS A N 1
ATOM 2947 C CA . LYS A 1 358 ? -24.185 -2.782 14.421 1.00 93.19 358 LYS A CA 1
ATOM 2948 C C . LYS A 1 358 ? -23.105 -2.091 13.607 1.00 93.19 358 LYS A C 1
ATOM 2950 O O . LYS A 1 358 ? -22.020 -2.643 13.456 1.00 93.19 358 LYS A O 1
ATOM 2955 N N . TYR A 1 359 ? -23.362 -0.879 13.136 1.00 94.44 359 TYR A N 1
ATOM 2956 C CA . TYR A 1 359 ? -22.342 -0.037 12.520 1.00 94.44 359 TYR A CA 1
ATOM 2957 C C . TYR A 1 359 ? -22.565 1.441 12.831 1.00 94.44 359 TYR A C 1
ATOM 2959 O O . TYR A 1 359 ? -23.658 1.845 13.228 1.00 94.44 359 TYR A O 1
ATOM 2967 N N . HIS A 1 360 ? -21.511 2.236 12.678 1.00 88.06 360 HIS A N 1
ATOM 2968 C CA . HIS A 1 360 ? -21.554 3.687 12.775 1.00 88.06 360 HIS A CA 1
ATOM 2969 C C . HIS A 1 360 ? -20.611 4.284 11.731 1.00 88.06 360 HIS A C 1
ATOM 2971 O O . HIS A 1 360 ? -19.390 4.224 11.883 1.00 88.06 360 HIS A O 1
ATOM 2977 N N . SER A 1 361 ? -21.175 4.861 10.669 1.00 86.25 361 SER A N 1
ATOM 2978 C CA . SER A 1 361 ? -20.401 5.411 9.549 1.00 86.25 361 SER A CA 1
ATOM 2979 C C . SER A 1 361 ? -19.472 6.535 9.983 1.00 86.25 361 SER A C 1
ATOM 2981 O O . SER A 1 361 ? -18.294 6.506 9.650 1.00 86.25 361 SER A O 1
ATOM 2983 N N . GLY A 1 362 ? -19.962 7.456 10.816 1.00 82.56 362 GLY A N 1
ATOM 2984 C CA . GLY A 1 362 ? -19.165 8.583 11.298 1.00 82.56 362 GLY A CA 1
ATOM 2985 C C . GLY A 1 362 ? -18.003 8.199 12.215 1.00 82.56 362 GLY A C 1
ATOM 2986 O O . GLY A 1 362 ? -17.150 9.033 12.444 1.00 82.56 362 GLY A O 1
ATOM 2987 N N . TYR A 1 363 ? -17.949 6.972 12.749 1.00 86.75 363 TYR A N 1
ATOM 2988 C CA . TYR A 1 363 ? -16.825 6.500 13.579 1.00 86.75 363 TYR A CA 1
ATOM 2989 C C . TYR A 1 363 ? -15.995 5.437 12.862 1.00 86.75 363 TYR A C 1
ATOM 2991 O O . TYR A 1 363 ? -15.007 4.968 13.417 1.00 86.75 363 TYR A O 1
ATOM 2999 N N . ASP A 1 364 ? -16.419 5.030 11.661 1.00 89.75 364 ASP A N 1
ATOM 3000 C CA . ASP A 1 364 ? -15.857 3.901 10.931 1.00 89.75 364 ASP A CA 1
ATOM 3001 C C . ASP A 1 364 ? -15.767 2.621 11.789 1.00 89.75 364 ASP A C 1
ATOM 3003 O O . ASP A 1 364 ? -14.749 1.933 11.819 1.00 89.75 364 ASP A O 1
ATOM 3007 N N . LEU A 1 365 ? -16.847 2.294 12.511 1.00 93.81 365 LEU A N 1
ATOM 3008 C CA . LEU A 1 365 ? -16.932 1.108 13.373 1.00 93.81 365 LEU A CA 1
ATOM 3009 C C . LEU A 1 365 ? -18.074 0.185 12.951 1.00 93.81 365 LEU A C 1
ATOM 3011 O O . LEU A 1 365 ? -19.166 0.640 12.603 1.00 93.81 365 LEU A O 1
ATOM 3015 N N . ALA A 1 366 ? -17.838 -1.120 13.049 1.00 96.62 366 ALA A N 1
ATOM 3016 C CA . ALA A 1 366 ? -18.827 -2.163 12.828 1.00 96.62 366 ALA A CA 1
ATOM 3017 C C . ALA A 1 366 ? -18.629 -3.342 13.791 1.00 96.62 366 ALA A C 1
ATOM 3019 O O . ALA A 1 366 ? -17.519 -3.624 14.236 1.00 96.62 366 ALA A O 1
ATOM 3020 N N . VAL A 1 367 ? -19.717 -4.045 14.096 1.00 97.44 367 VAL A N 1
ATOM 3021 C CA . VAL A 1 367 ? -19.717 -5.308 14.838 1.00 97.44 367 VAL A CA 1
ATOM 3022 C C . VAL A 1 367 ? -20.294 -6.395 13.947 1.00 97.44 367 VAL A C 1
ATOM 3024 O O . VAL A 1 367 ? -21.405 -6.251 13.437 1.00 97.44 367 VAL A O 1
ATOM 3027 N N . ILE A 1 368 ? -19.571 -7.500 13.810 1.00 97.31 368 ILE A N 1
ATOM 3028 C CA . ILE A 1 368 ? -20.076 -8.757 13.248 1.00 97.31 368 ILE A CA 1
ATOM 3029 C C . ILE A 1 368 ? -20.111 -9.821 14.350 1.00 97.31 368 ILE A C 1
ATOM 3031 O O . ILE A 1 368 ? -19.491 -9.659 15.404 1.00 97.31 368 ILE A O 1
ATOM 3035 N N . LYS A 1 369 ? -20.836 -10.917 14.122 1.00 95.62 369 LYS A N 1
ATOM 3036 C CA . LYS A 1 369 ? -20.916 -12.033 15.075 1.00 95.62 369 LYS A CA 1
ATOM 3037 C C . LYS A 1 369 ? -20.615 -13.354 14.392 1.00 95.62 369 LYS A C 1
ATOM 3039 O O . LYS A 1 369 ? -21.128 -13.618 13.306 1.00 95.62 369 LYS A O 1
ATOM 3044 N N . VAL A 1 370 ? -19.832 -14.188 15.064 1.00 95.25 370 VAL A N 1
ATOM 3045 C CA . VAL A 1 370 ? -19.629 -15.593 14.704 1.00 95.25 370 VAL A CA 1
ATOM 3046 C C . VAL A 1 370 ? -20.153 -16.500 15.805 1.00 95.25 370 VAL A C 1
ATOM 3048 O O . VAL A 1 370 ? -20.180 -16.122 16.976 1.00 95.25 370 VAL A O 1
ATOM 3051 N N . ASP A 1 371 ? -20.550 -17.712 15.430 1.00 93.38 371 ASP A N 1
ATOM 3052 C CA . ASP A 1 371 ? -20.952 -18.740 16.386 1.00 93.38 371 ASP A CA 1
ATOM 3053 C C . ASP A 1 371 ? -19.717 -19.467 16.939 1.00 93.38 371 ASP A C 1
ATOM 3055 O O . ASP A 1 371 ? -19.338 -20.558 16.503 1.00 93.38 371 ASP A O 1
ATOM 3059 N N . ARG A 1 372 ? -19.011 -18.774 17.839 1.00 90.81 372 ARG A N 1
ATOM 3060 C CA . ARG A 1 372 ? -17.822 -19.275 18.529 1.00 90.81 372 ARG A CA 1
ATOM 3061 C C . ARG A 1 372 ? -17.715 -18.651 19.916 1.00 90.81 372 ARG A C 1
ATOM 3063 O O . ARG A 1 372 ? -17.832 -17.437 20.061 1.00 90.81 372 ARG A O 1
ATOM 3070 N N . LYS A 1 373 ? -17.409 -19.472 20.923 1.00 92.06 373 LYS A N 1
ATOM 3071 C CA . LYS A 1 373 ? -16.952 -18.969 22.222 1.00 92.06 373 LYS A CA 1
ATOM 3072 C C . LYS A 1 373 ? -15.509 -18.482 22.125 1.00 92.06 373 LYS A C 1
ATOM 3074 O O . LYS A 1 373 ? -14.637 -19.207 21.646 1.00 92.06 373 LYS A O 1
ATOM 3079 N N . CYS A 1 374 ? -15.268 -17.261 22.586 1.00 90.25 374 CYS A N 1
ATOM 3080 C CA . CYS A 1 374 ? -13.980 -16.587 22.438 1.00 90.25 374 CYS A CA 1
ATOM 3081 C C . CYS A 1 374 ? -13.493 -16.012 23.773 1.00 90.25 374 CYS A C 1
ATOM 3083 O O . CYS A 1 374 ? -14.256 -15.890 24.725 1.00 90.25 374 CYS A O 1
ATOM 3085 N N . LYS A 1 375 ? -12.216 -15.626 23.842 1.00 91.19 375 LYS A N 1
ATOM 3086 C CA . LYS A 1 375 ? -11.703 -14.779 24.925 1.00 91.19 375 LYS A CA 1
ATOM 3087 C C . LYS A 1 375 ? -11.637 -13.335 24.415 1.00 91.19 375 LYS A C 1
ATOM 3089 O O . LYS A 1 375 ? -11.005 -13.129 23.378 1.00 91.19 375 LYS A O 1
ATOM 3094 N N . PRO A 1 376 ? -12.268 -12.350 25.070 1.00 93.50 376 PRO A N 1
ATOM 3095 C CA . PRO A 1 376 ? -12.209 -10.968 24.608 1.00 93.50 376 PRO A CA 1
ATOM 3096 C C . PRO A 1 376 ? -10.886 -10.284 24.943 1.00 93.50 376 PRO A C 1
ATOM 3098 O O . PRO A 1 376 ? -10.234 -10.613 25.936 1.00 93.50 376 PRO A O 1
ATOM 3101 N N . ILE A 1 377 ? -10.535 -9.279 24.140 1.00 93.38 377 ILE A N 1
ATOM 3102 C CA . ILE A 1 377 ? -9.564 -8.257 24.536 1.00 93.38 377 ILE A CA 1
ATOM 3103 C C . ILE A 1 377 ? -10.315 -7.192 25.352 1.00 93.38 377 ILE A C 1
ATOM 3105 O O . ILE A 1 377 ? -11.311 -6.649 24.864 1.00 93.38 377 ILE A O 1
ATOM 3109 N N . PRO A 1 378 ? -9.864 -6.865 26.578 1.00 91.50 378 PRO A N 1
ATOM 3110 C CA . PRO A 1 378 ? -10.516 -5.849 27.393 1.00 91.50 378 PRO A CA 1
ATOM 3111 C C . PRO A 1 378 ? -10.349 -4.467 26.758 1.00 91.50 378 PRO A C 1
ATOM 3113 O O . PRO A 1 378 ? -9.251 -4.074 26.365 1.00 91.50 378 PRO A O 1
ATOM 3116 N N . VAL A 1 379 ? -11.433 -3.697 26.681 1.00 89.88 379 VAL A N 1
ATOM 3117 C CA . VAL A 1 379 ? -11.379 -2.304 26.215 1.00 89.88 379 VAL A CA 1
ATOM 3118 C C . VAL A 1 379 ? -10.879 -1.411 27.344 1.00 89.88 379 VAL A C 1
ATOM 3120 O O . VAL A 1 379 ? -11.348 -1.534 28.476 1.00 89.88 379 VAL A O 1
ATOM 3123 N N . LYS A 1 380 ? -9.934 -0.501 27.065 1.00 88.88 380 LYS A N 1
ATOM 3124 C CA . LYS A 1 380 ? -9.424 0.414 28.092 1.00 88.88 380 LYS A CA 1
ATOM 3125 C C . LYS A 1 380 ? -10.559 1.289 28.627 1.00 88.88 380 LYS A C 1
ATOM 3127 O O . LYS A 1 380 ? -11.245 1.981 27.879 1.00 88.88 380 LYS A O 1
ATOM 3132 N N . ILE A 1 381 ? -10.725 1.282 29.948 1.00 78.00 381 ILE A N 1
ATOM 3133 C CA . ILE A 1 381 ? -11.659 2.147 30.671 1.00 78.00 381 ILE A CA 1
ATOM 3134 C C . ILE A 1 381 ? -10.856 3.018 31.641 1.00 78.00 381 ILE A C 1
ATOM 3136 O O . ILE A 1 381 ? -9.938 2.539 32.305 1.00 78.00 381 ILE A O 1
ATOM 3140 N N . GLY A 1 382 ? -11.212 4.299 31.744 1.00 79.31 382 GLY A N 1
ATOM 3141 C CA . GLY A 1 382 ? -10.629 5.216 32.723 1.00 79.31 382 GLY A CA 1
ATOM 3142 C C . GLY A 1 382 ? -9.552 6.113 32.123 1.00 79.31 382 GLY A C 1
ATOM 3143 O O . GLY A 1 382 ? -9.870 6.988 31.319 1.00 79.31 382 GLY A O 1
ATOM 3144 N N . LYS A 1 383 ? -8.297 5.948 32.566 1.00 80.25 383 LYS A N 1
ATOM 3145 C CA . LYS A 1 383 ? -7.191 6.858 32.224 1.00 80.25 383 LYS A CA 1
ATOM 3146 C C . LYS A 1 383 ? -7.013 6.946 30.707 1.00 80.25 383 LYS A C 1
ATOM 3148 O O . LYS A 1 383 ? -6.784 5.931 30.050 1.00 80.25 383 LYS A O 1
ATOM 3153 N N . LYS A 1 384 ? -7.101 8.170 30.181 1.00 85.25 384 LYS A N 1
ATOM 3154 C CA . LYS A 1 384 ? -6.911 8.441 28.756 1.00 85.25 384 LYS A CA 1
ATOM 3155 C C . LYS A 1 384 ? -5.491 8.071 28.311 1.00 85.25 384 LYS A C 1
ATOM 3157 O O . LYS A 1 384 ? -4.555 8.249 29.101 1.00 85.25 384 LYS A O 1
ATOM 3162 N N . PRO A 1 385 ? -5.322 7.588 27.069 1.00 90.88 385 PRO A N 1
ATOM 3163 C CA . PRO A 1 385 ? -4.002 7.402 26.485 1.00 90.88 385 PRO A CA 1
ATOM 3164 C C . PRO A 1 385 ? -3.216 8.721 26.477 1.00 90.88 385 PRO A C 1
ATOM 3166 O O . PRO A 1 385 ? -3.794 9.804 26.385 1.00 90.88 385 PRO A O 1
ATOM 3169 N N . VAL A 1 386 ? -1.886 8.637 26.549 1.00 91.94 386 VAL A N 1
ATOM 3170 C CA . VAL A 1 386 ? -0.997 9.813 26.528 1.00 91.94 386 VAL A CA 1
ATOM 3171 C C . VAL A 1 386 ? 0.080 9.696 25.454 1.00 91.94 386 VAL A C 1
ATOM 3173 O O . VAL A 1 386 ? 0.502 8.604 25.080 1.00 91.94 386 VAL A O 1
ATOM 3176 N N . ARG A 1 387 ? 0.566 10.837 24.956 1.00 94.06 387 ARG A N 1
ATOM 3177 C CA . ARG A 1 387 ? 1.673 10.874 23.990 1.00 94.06 387 ARG A CA 1
ATOM 3178 C C . ARG A 1 387 ? 2.939 10.269 24.608 1.00 94.06 387 ARG A C 1
ATOM 3180 O O . ARG A 1 387 ? 3.238 10.524 25.769 1.00 94.06 387 ARG A O 1
ATOM 3187 N N . GLY A 1 388 ? 3.687 9.493 23.827 1.00 90.19 388 GLY A N 1
ATOM 3188 C CA . GLY A 1 388 ? 4.889 8.783 24.275 1.00 90.19 388 GLY A CA 1
ATOM 3189 C C . GLY A 1 388 ? 4.614 7.433 24.944 1.00 90.19 388 GLY A C 1
ATOM 3190 O O . GLY A 1 388 ? 5.557 6.681 25.173 1.00 90.19 388 GLY A O 1
ATOM 3191 N N . GLN A 1 389 ? 3.350 7.092 25.223 1.00 94.19 389 GLN A N 1
ATOM 3192 C CA . GLN A 1 389 ? 2.977 5.788 25.769 1.00 94.19 389 GLN A CA 1
ATOM 3193 C C . GLN A 1 389 ? 3.355 4.666 24.796 1.00 94.19 389 GLN A C 1
ATOM 3195 O O . GLN A 1 389 ? 3.046 4.759 23.605 1.00 94.19 389 GLN A O 1
ATOM 3200 N N . LYS A 1 390 ? 4.003 3.613 25.310 1.00 95.19 390 LYS A N 1
ATOM 3201 C CA . LYS A 1 390 ? 4.309 2.394 24.554 1.00 95.19 390 LYS A CA 1
ATOM 3202 C C . LYS A 1 390 ? 3.027 1.668 24.172 1.00 95.19 390 LYS A C 1
ATOM 3204 O O . LYS A 1 390 ? 2.099 1.577 24.980 1.00 95.19 390 LYS A O 1
ATOM 3209 N N . ILE A 1 391 ? 3.004 1.155 22.952 1.00 96.81 391 ILE A N 1
ATOM 3210 C CA . ILE A 1 391 ? 1.874 0.420 22.402 1.00 96.81 391 ILE A CA 1
ATOM 3211 C C . ILE A 1 391 ? 2.341 -0.820 21.653 1.00 96.81 391 ILE A C 1
ATOM 3213 O O . ILE A 1 391 ? 3.489 -0.908 21.213 1.00 96.81 391 ILE A O 1
ATOM 3217 N N . VAL A 1 392 ? 1.409 -1.751 21.478 1.00 96.44 392 VAL A N 1
ATOM 3218 C CA . VAL A 1 392 ? 1.543 -2.896 20.578 1.00 96.44 392 VAL A CA 1
ATOM 3219 C C . VAL A 1 392 ? 0.370 -2.888 19.610 1.00 96.44 392 VAL A C 1
ATOM 3221 O O . VAL A 1 392 ? -0.782 -2.805 20.025 1.00 96.44 392 VAL A O 1
ATOM 3224 N N . ALA A 1 393 ? 0.651 -2.962 18.317 1.00 94.50 393 ALA A N 1
ATOM 3225 C CA . ALA A 1 393 ? -0.343 -3.150 17.276 1.00 94.50 393 ALA A CA 1
ATOM 3226 C C . ALA A 1 393 ? -0.407 -4.634 16.895 1.00 94.50 393 ALA A C 1
ATOM 3228 O O . ALA A 1 393 ? 0.619 -5.267 16.649 1.00 94.50 393 ALA A O 1
ATOM 3229 N N . ILE A 1 394 ? -1.620 -5.181 16.838 1.00 93.12 394 ILE A N 1
ATOM 3230 C CA . ILE A 1 394 ? -1.894 -6.548 16.397 1.00 93.12 394 ILE A CA 1
ATOM 3231 C C . ILE A 1 394 ? -2.936 -6.492 15.285 1.00 93.12 394 ILE A C 1
ATOM 3233 O O . ILE A 1 394 ? -4.045 -5.995 15.477 1.00 93.12 394 ILE A O 1
ATOM 3237 N N . GLY A 1 395 ? -2.600 -7.030 14.120 1.00 87.88 395 GLY A N 1
ATOM 3238 C CA . GLY A 1 395 ? -3.541 -7.192 13.013 1.00 87.88 395 GLY A CA 1
ATOM 3239 C C . GLY A 1 395 ? -3.166 -8.386 12.152 1.00 87.88 395 GLY A C 1
ATOM 3240 O O . GLY A 1 395 ? -2.065 -8.915 12.268 1.00 87.88 395 GLY A O 1
ATOM 3241 N N . SER A 1 396 ? -4.055 -8.791 11.255 1.00 74.12 396 SER A N 1
ATOM 3242 C CA . SER A 1 396 ? -3.885 -9.948 10.371 1.00 74.12 396 SER A CA 1
ATOM 3243 C C . SER A 1 396 ? -3.671 -9.505 8.909 1.00 74.12 396 SER A C 1
ATOM 3245 O O . SER A 1 396 ? -4.549 -9.701 8.062 1.00 74.12 396 SER A O 1
ATOM 3247 N N . PRO A 1 397 ? -2.545 -8.846 8.569 1.00 57.28 397 PRO A N 1
ATOM 3248 C CA . PRO A 1 397 ? -2.323 -8.352 7.219 1.00 57.28 397 PRO A CA 1
ATOM 3249 C C . PRO A 1 397 ? -2.105 -9.485 6.207 1.00 57.28 397 PRO A C 1
ATOM 3251 O O . PRO A 1 397 ? -1.363 -10.434 6.450 1.00 57.28 397 PRO A O 1
ATOM 3254 N N . LEU A 1 398 ? -2.712 -9.336 5.025 1.00 51.25 398 LEU A N 1
ATOM 3255 C CA . LEU A 1 398 ? -2.382 -10.071 3.791 1.00 51.25 398 LEU A CA 1
ATOM 3256 C C . LEU A 1 398 ? -2.340 -11.617 3.887 1.00 51.25 398 LEU A C 1
ATOM 3258 O O . LEU A 1 398 ? -1.699 -12.267 3.065 1.00 51.25 398 LEU A O 1
ATOM 3262 N N . GLY A 1 399 ? -3.050 -12.220 4.847 1.00 49.62 399 GLY A N 1
ATOM 3263 C CA . GLY A 1 399 ? -3.130 -13.679 5.009 1.00 49.62 399 GLY A CA 1
ATOM 3264 C C . GLY A 1 399 ? -1.989 -14.314 5.816 1.00 49.62 399 GLY A C 1
ATOM 3265 O O . GLY A 1 399 ? -1.982 -15.534 5.969 1.00 49.62 399 GLY A O 1
ATOM 3266 N N . LEU A 1 400 ? -1.066 -13.514 6.366 1.00 50.06 400 LEU A N 1
ATOM 3267 C CA . LEU A 1 400 ? -0.175 -13.942 7.446 1.00 50.06 400 LEU A CA 1
ATOM 3268 C C . LEU A 1 400 ? -0.928 -13.757 8.766 1.00 50.06 400 LEU A C 1
ATOM 3270 O O . LEU A 1 400 ? -1.433 -12.668 9.051 1.00 50.06 400 LEU A O 1
ATOM 3274 N N . PHE A 1 401 ? -1.050 -14.819 9.560 1.00 56.94 401 PHE A N 1
ATOM 3275 C CA . PHE A 1 401 ? -1.714 -14.717 10.854 1.00 56.94 401 PHE A CA 1
ATOM 3276 C C . PHE A 1 401 ? -0.960 -13.731 11.759 1.00 56.94 401 PHE A C 1
ATOM 3278 O O . PHE A 1 401 ? 0.250 -13.829 11.937 1.00 56.94 401 PHE A O 1
ATOM 3285 N N . ASN A 1 402 ? -1.716 -12.750 12.256 1.00 59.69 402 ASN A N 1
ATOM 3286 C CA . ASN A 1 402 ? -1.435 -11.882 13.396 1.00 59.69 402 ASN A CA 1
ATOM 3287 C C . ASN A 1 402 ? -0.007 -11.332 13.527 1.00 59.69 402 ASN A C 1
ATOM 3289 O O . ASN A 1 402 ? 0.755 -11.688 14.422 1.00 59.69 402 ASN A O 1
ATOM 3293 N N . THR A 1 403 ? 0.324 -10.367 12.666 1.00 75.31 403 THR A N 1
ATOM 3294 C CA . THR A 1 403 ? 1.530 -9.551 12.833 1.00 75.31 403 THR A CA 1
ATOM 3295 C C . THR A 1 403 ? 1.414 -8.701 14.094 1.00 75.31 403 THR A C 1
ATOM 3297 O O . THR A 1 403 ? 0.468 -7.924 14.241 1.00 75.31 403 THR A O 1
ATOM 3300 N N . VAL A 1 404 ? 2.410 -8.834 14.966 1.00 88.69 404 VAL A N 1
ATOM 3301 C CA . VAL A 1 404 ? 2.588 -8.028 16.174 1.00 88.69 404 VAL A CA 1
ATOM 3302 C C . VAL A 1 404 ? 3.713 -7.029 15.918 1.00 88.69 404 VAL A C 1
ATOM 3304 O O . VAL A 1 404 ? 4.799 -7.417 15.486 1.00 88.69 404 VAL A O 1
ATOM 3307 N N . SER A 1 405 ? 3.465 -5.748 16.170 1.00 89.75 405 SER A N 1
ATOM 3308 C CA . SER A 1 405 ? 4.465 -4.686 16.045 1.00 89.75 405 SER A CA 1
ATOM 3309 C C . SER A 1 405 ? 4.394 -3.717 17.220 1.00 89.75 405 SER A C 1
ATOM 3311 O O . SER A 1 405 ? 3.326 -3.481 17.779 1.00 89.75 405 SER A O 1
ATOM 3313 N N . ASP A 1 406 ? 5.530 -3.153 17.617 1.00 92.19 406 ASP A N 1
ATOM 3314 C CA . ASP A 1 406 ? 5.621 -2.221 18.738 1.00 92.19 406 ASP A CA 1
ATOM 3315 C C . ASP A 1 406 ? 5.892 -0.783 18.284 1.00 92.19 406 ASP A C 1
ATOM 3317 O O . ASP A 1 406 ? 6.328 -0.507 17.163 1.00 92.19 406 ASP A O 1
ATOM 3321 N N . GLY A 1 407 ? 5.588 0.165 19.164 1.00 93.75 407 GLY A N 1
ATOM 3322 C CA . GLY A 1 407 ? 5.803 1.583 18.919 1.00 93.75 407 GLY A CA 1
ATOM 3323 C C . GLY A 1 407 ? 5.299 2.446 20.065 1.00 93.75 407 GLY A C 1
ATOM 3324 O O . GLY A 1 407 ? 5.131 1.984 21.193 1.00 93.75 407 GLY A O 1
ATOM 3325 N N . ILE A 1 408 ? 5.042 3.719 19.772 1.00 93.06 408 ILE A N 1
ATOM 3326 C CA . ILE A 1 408 ? 4.499 4.677 20.738 1.00 93.06 408 ILE A CA 1
ATOM 3327 C C . ILE A 1 408 ? 3.306 5.436 20.165 1.00 93.06 408 ILE A C 1
ATOM 3329 O O . ILE A 1 408 ? 3.150 5.555 18.945 1.00 93.06 408 ILE A O 1
ATOM 3333 N N . ILE A 1 409 ? 2.508 6.031 21.050 1.00 95.25 409 ILE A N 1
ATOM 3334 C CA . ILE A 1 409 ? 1.558 7.081 20.678 1.00 95.25 409 ILE A CA 1
ATOM 3335 C C . ILE A 1 409 ? 2.349 8.335 20.310 1.00 95.25 409 ILE A C 1
ATOM 3337 O O . ILE A 1 409 ? 2.993 8.963 21.151 1.00 95.25 409 ILE A O 1
ATOM 3341 N N . SER A 1 410 ? 2.299 8.711 19.040 1.00 91.75 410 SER A N 1
ATOM 3342 C CA . SER A 1 410 ? 3.037 9.855 18.504 1.00 91.75 410 SER A CA 1
ATOM 3343 C C . SER A 1 410 ? 2.256 11.159 18.626 1.00 91.75 410 SER A C 1
ATOM 3345 O O . SER A 1 410 ? 2.868 12.200 18.882 1.00 91.75 410 SER A O 1
ATOM 3347 N N . ALA A 1 411 ? 0.928 11.111 18.488 1.00 91.44 411 ALA A N 1
ATOM 3348 C CA . ALA A 1 411 ? 0.030 12.247 18.666 1.00 91.44 411 ALA A CA 1
ATOM 3349 C C . ALA A 1 411 ? -1.442 11.808 18.784 1.00 91.44 411 ALA A C 1
ATOM 3351 O O . ALA A 1 411 ? -1.772 10.652 18.540 1.00 91.44 411 ALA A O 1
ATOM 3352 N N . PHE A 1 412 ? -2.321 12.758 19.098 1.00 90.00 412 PHE A N 1
ATOM 3353 C CA . PHE A 1 412 ? -3.770 12.624 18.940 1.00 90.00 412 PHE A CA 1
ATOM 3354 C C . PHE A 1 412 ? -4.234 13.530 17.799 1.00 90.00 412 PHE A C 1
ATOM 3356 O O . PHE A 1 412 ? -3.628 14.583 17.548 1.00 90.00 412 PHE A O 1
ATOM 3363 N N . ARG A 1 413 ? -5.254 13.087 17.068 1.00 85.31 413 ARG A N 1
ATOM 3364 C CA . ARG A 1 413 ? -5.836 13.794 15.926 1.00 85.31 413 ARG A CA 1
ATOM 3365 C C . ARG A 1 413 ? -7.347 13.751 16.042 1.00 85.31 413 ARG A C 1
ATOM 3367 O O . ARG A 1 413 ? -7.902 12.686 16.283 1.00 85.31 413 ARG A O 1
ATOM 3374 N N . ASP A 1 414 ? -7.978 14.887 15.806 1.00 78.44 414 ASP A N 1
ATOM 3375 C CA . ASP A 1 414 ? -9.420 14.968 15.633 1.00 78.44 414 ASP A CA 1
ATOM 3376 C C . ASP A 1 414 ? -9.689 15.102 14.134 1.00 78.44 414 ASP A C 1
ATOM 3378 O O . ASP A 1 414 ? -9.320 16.102 13.514 1.00 78.44 414 ASP A O 1
ATOM 3382 N N . PHE A 1 415 ? -10.267 14.062 13.537 1.00 70.12 415 PHE A N 1
ATOM 3383 C CA . PHE A 1 415 ? -10.755 14.111 12.161 1.00 70.12 415 PHE A CA 1
ATOM 3384 C C . PHE A 1 415 ? -12.265 14.290 12.216 1.00 70.12 415 PHE A C 1
ATOM 3386 O O . PHE A 1 415 ? -12.989 13.367 12.585 1.00 70.12 415 PHE A O 1
ATOM 3393 N N . GLU A 1 416 ? -12.719 15.507 11.916 1.00 72.31 416 GLU A 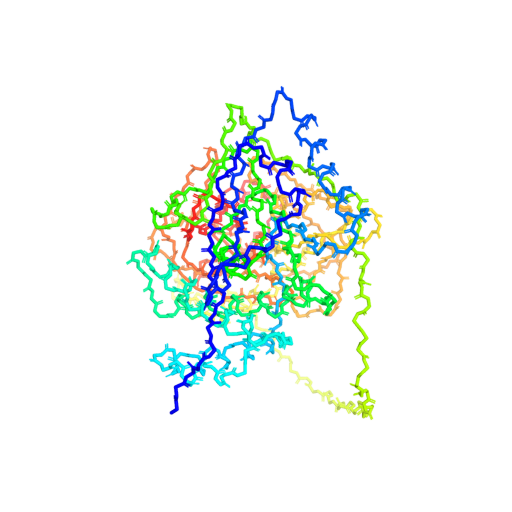N 1
ATOM 3394 C CA . GLU A 1 416 ? -14.099 15.947 12.144 1.00 72.31 416 GLU A CA 1
ATOM 3395 C C . GLU A 1 416 ? -14.520 15.749 13.613 1.00 72.31 416 GLU A C 1
ATOM 3397 O O . GLU A 1 416 ? -14.117 16.523 14.478 1.00 72.31 416 GLU A O 1
ATOM 3402 N N . THR A 1 417 ? -15.303 14.706 13.904 1.00 69.38 417 THR A N 1
ATOM 3403 C CA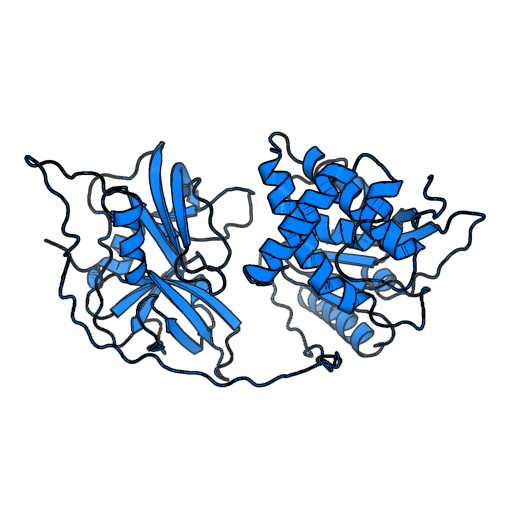 . THR A 1 417 ? -15.769 14.329 15.250 1.00 69.38 417 THR A CA 1
ATOM 3404 C C . THR A 1 417 ? -15.150 13.026 15.766 1.00 69.38 417 THR A C 1
ATOM 3406 O O . THR A 1 417 ? -15.596 12.495 16.784 1.00 69.38 417 THR A O 1
ATOM 3409 N N . VAL A 1 418 ? -14.163 12.467 15.060 1.00 80.94 418 VAL A N 1
ATOM 3410 C CA . VAL A 1 418 ? -13.527 11.190 15.406 1.00 80.94 418 VAL A CA 1
ATOM 3411 C C . VAL A 1 418 ? -12.190 11.436 16.086 1.00 80.94 418 VAL A C 1
ATOM 3413 O O . VAL A 1 418 ? -11.243 11.924 15.467 1.00 80.94 418 VAL A O 1
ATOM 3416 N N . GLN A 1 419 ? -12.110 11.042 17.356 1.00 85.12 419 GLN A N 1
ATOM 3417 C CA . GLN A 1 419 ? -10.864 11.003 18.115 1.00 85.12 419 GLN A CA 1
ATOM 3418 C C . GLN A 1 419 ? -10.005 9.832 17.644 1.00 85.12 419 GLN A C 1
ATOM 3420 O O . GLN A 1 419 ? -10.391 8.663 17.755 1.00 85.12 419 GLN A O 1
ATOM 3425 N N . MET A 1 420 ? -8.834 10.164 17.113 1.00 91.00 420 MET A N 1
ATOM 3426 C CA . MET A 1 420 ? -7.892 9.222 16.527 1.00 91.00 420 MET A CA 1
ATOM 3427 C C . MET A 1 420 ? -6.551 9.275 17.259 1.00 91.00 420 MET A C 1
ATOM 3429 O O . MET A 1 420 ? -5.985 10.336 17.538 1.00 91.00 420 MET A O 1
ATOM 3433 N N . ILE A 1 421 ? -5.997 8.097 17.520 1.00 93.00 421 ILE A N 1
ATOM 3434 C CA . ILE A 1 421 ? -4.654 7.909 18.057 1.00 93.00 421 ILE A CA 1
ATOM 3435 C C . ILE A 1 421 ? -3.693 7.773 16.883 1.00 93.00 421 ILE A C 1
ATOM 3437 O O . ILE A 1 421 ? -3.817 6.843 16.093 1.00 93.00 421 ILE A O 1
ATOM 3441 N N . GLN A 1 422 ? -2.704 8.658 16.790 1.00 92.50 422 GLN A N 1
ATOM 3442 C CA . GLN A 1 422 ? -1.591 8.516 15.860 1.00 92.50 422 GLN A CA 1
ATOM 3443 C C . GLN A 1 422 ? -0.455 7.741 16.524 1.00 92.50 422 GLN A C 1
ATOM 3445 O O . GLN A 1 422 ? 0.024 8.130 17.591 1.00 92.50 422 GLN A O 1
ATOM 3450 N N . PHE A 1 423 ? 0.064 6.701 15.879 1.00 92.56 423 PHE A N 1
ATOM 3451 C CA . PHE A 1 423 ? 1.096 5.832 16.450 1.00 92.56 423 PHE A CA 1
ATOM 3452 C C . PHE A 1 423 ? 2.218 5.507 15.457 1.00 92.56 423 PHE A C 1
ATOM 3454 O O . PHE A 1 423 ? 2.106 5.781 14.265 1.00 92.56 423 PHE A O 1
ATOM 3461 N N . THR A 1 424 ? 3.333 4.970 15.962 1.00 89.38 424 THR A N 1
ATOM 3462 C CA . THR A 1 424 ? 4.538 4.696 15.152 1.00 89.38 424 THR A CA 1
ATOM 3463 C C . THR A 1 424 ? 4.735 3.228 14.789 1.00 89.38 424 THR A C 1
ATOM 3465 O O . THR A 1 424 ? 5.562 2.941 13.925 1.00 89.38 424 THR A O 1
ATOM 3468 N N . ALA A 1 425 ? 4.021 2.304 15.444 1.00 89.69 425 ALA A N 1
ATOM 3469 C CA . ALA A 1 425 ? 4.156 0.874 15.177 1.00 89.69 425 ALA A CA 1
ATOM 3470 C C . ALA A 1 425 ? 3.831 0.567 13.707 1.00 89.69 425 ALA A C 1
ATOM 3472 O O . ALA A 1 425 ? 2.788 1.019 13.222 1.00 89.69 425 ALA A O 1
ATOM 3473 N N . PRO A 1 426 ? 4.697 -0.162 12.981 1.00 85.88 426 PRO A N 1
ATOM 3474 C CA . PRO A 1 426 ? 4.444 -0.519 11.592 1.00 85.88 426 PRO A CA 1
ATOM 3475 C C . PRO A 1 426 ? 3.146 -1.318 11.431 1.00 85.88 426 PRO A C 1
ATOM 3477 O O . PRO A 1 426 ? 2.938 -2.315 12.117 1.00 85.88 426 PRO A O 1
ATOM 3480 N N . ILE A 1 427 ? 2.305 -0.911 10.482 1.00 82.62 427 ILE A N 1
ATOM 3481 C CA . ILE A 1 427 ? 1.114 -1.654 10.049 1.00 82.62 427 ILE A CA 1
ATOM 3482 C C . ILE A 1 427 ? 1.145 -1.826 8.533 1.00 82.62 427 ILE A C 1
ATOM 3484 O O . ILE A 1 427 ? 1.865 -1.117 7.824 1.00 82.62 427 ILE A O 1
ATOM 3488 N N . SER A 1 428 ? 0.353 -2.757 8.020 1.00 74.31 428 SER A N 1
ATOM 3489 C CA . SER A 1 428 ? 0.231 -3.011 6.586 1.00 74.31 428 SER A CA 1
ATOM 3490 C C . SER A 1 428 ? -1.235 -3.178 6.190 1.00 74.31 428 SER A C 1
ATOM 3492 O O . SER A 1 428 ? -2.144 -3.155 7.022 1.00 74.31 428 SER A O 1
ATOM 3494 N N . SER A 1 429 ? -1.497 -3.270 4.886 1.00 76.62 429 SER A N 1
ATOM 3495 C CA . SER A 1 429 ? -2.858 -3.478 4.393 1.00 76.62 429 SER A CA 1
ATOM 3496 C C . SER A 1 429 ? -3.444 -4.766 4.979 1.00 76.62 429 SER A C 1
ATOM 3498 O O . SER A 1 429 ? -2.799 -5.810 4.990 1.00 76.62 429 SER A O 1
ATOM 3500 N N . GLY A 1 430 ? -4.669 -4.676 5.491 1.00 81.50 430 GLY A N 1
ATOM 3501 C CA . GLY A 1 430 ? -5.321 -5.752 6.240 1.00 81.50 430 GLY A CA 1
ATOM 3502 C C . GLY A 1 430 ? -5.225 -5.608 7.762 1.00 81.50 430 GLY A C 1
ATOM 3503 O O . GLY A 1 430 ? -6.020 -6.235 8.453 1.00 81.50 430 GLY A O 1
ATOM 3504 N N . SER A 1 431 ? -4.358 -4.737 8.298 1.00 88.75 431 SER A N 1
ATOM 3505 C CA . SER A 1 431 ? -4.352 -4.400 9.733 1.00 88.75 431 SER A CA 1
ATOM 3506 C C . SER A 1 431 ? -5.553 -3.546 10.171 1.00 88.75 431 SER A C 1
ATOM 3508 O O . SER A 1 431 ? -5.797 -3.457 11.371 1.00 88.75 431 SER A O 1
ATOM 3510 N N . SER A 1 432 ? -6.302 -2.922 9.245 1.00 91.75 432 SER A N 1
ATOM 3511 C CA . SER A 1 432 ? -7.552 -2.207 9.567 1.00 91.75 432 SER A CA 1
ATOM 3512 C C . SER A 1 432 ? -8.529 -3.123 10.292 1.00 91.75 432 SER A C 1
ATOM 3514 O O . SER A 1 432 ? -8.753 -4.248 9.855 1.00 91.75 432 SER A O 1
ATOM 3516 N N . GLY A 1 433 ? -9.104 -2.645 11.387 1.00 94.75 433 GLY A N 1
ATOM 3517 C CA . GLY A 1 433 ? -9.930 -3.407 12.313 1.00 94.75 433 GLY A CA 1
ATOM 3518 C C . GLY A 1 433 ? -9.127 -4.196 13.353 1.00 94.75 433 GLY A C 1
ATOM 3519 O O . GLY A 1 433 ? -9.717 -4.929 14.139 1.00 94.75 433 GLY A O 1
ATOM 3520 N N . GLY A 1 434 ? -7.796 -4.075 13.362 1.00 95.19 434 GLY A N 1
ATOM 3521 C CA . GLY A 1 434 ? -6.902 -4.713 14.329 1.00 95.19 434 GLY A CA 1
ATOM 3522 C C . GLY A 1 434 ? -6.812 -3.958 15.658 1.00 95.19 434 GLY A C 1
ATOM 3523 O O . GLY A 1 434 ? -7.326 -2.848 15.807 1.00 95.19 434 GLY A O 1
ATOM 3524 N N . ALA A 1 435 ? -6.136 -4.555 16.637 1.00 96.44 435 ALA A N 1
ATOM 3525 C CA . ALA A 1 435 ? -6.014 -4.021 17.987 1.00 96.44 435 ALA A CA 1
ATOM 3526 C C . ALA A 1 435 ? -4.785 -3.117 18.149 1.00 96.44 435 ALA A C 1
ATOM 3528 O O . ALA A 1 435 ? -3.669 -3.531 17.847 1.00 96.44 435 ALA A O 1
ATOM 3529 N N . LEU A 1 436 ? -4.969 -1.921 18.712 1.00 96.88 436 LEU A N 1
ATOM 3530 C CA . LEU A 1 436 ? -3.893 -1.125 19.303 1.00 96.88 436 LEU A CA 1
ATOM 3531 C C . LEU A 1 436 ? -3.973 -1.263 20.828 1.00 96.88 436 LEU A C 1
ATOM 3533 O O . LEU A 1 436 ? -4.949 -0.820 21.432 1.00 96.88 436 LEU A O 1
ATOM 3537 N N . LEU A 1 437 ? -2.974 -1.887 21.444 1.00 97.12 437 LEU A N 1
ATOM 3538 C CA . LEU A 1 437 ? -2.952 -2.248 22.861 1.00 97.12 437 LEU A CA 1
ATOM 3539 C C . LEU A 1 437 ? -1.989 -1.370 23.663 1.00 97.12 437 LEU A C 1
ATOM 3541 O O . LEU A 1 437 ? -0.937 -0.972 23.159 1.00 97.12 437 LEU A O 1
ATOM 3545 N N . ASP A 1 438 ? -2.327 -1.110 24.928 1.00 95.25 438 ASP A N 1
ATOM 3546 C CA . ASP A 1 438 ? -1.344 -0.666 25.918 1.00 95.25 438 ASP A CA 1
ATOM 3547 C C . ASP A 1 438 ? -0.482 -1.840 26.405 1.00 95.25 438 ASP A C 1
ATOM 3549 O O . ASP A 1 438 ? -0.777 -3.011 26.153 1.00 95.25 438 ASP A O 1
ATOM 3553 N N . MET A 1 439 ? 0.575 -1.529 27.156 1.00 94.62 439 MET A N 1
ATOM 3554 C CA . MET A 1 439 ? 1.450 -2.549 27.740 1.00 94.62 439 MET A CA 1
ATOM 3555 C C . MET A 1 439 ? 0.757 -3.426 28.795 1.00 94.62 439 MET A C 1
ATOM 3557 O O . MET A 1 439 ? 1.366 -4.364 29.282 1.00 94.62 439 MET A O 1
ATOM 3561 N N . PHE A 1 440 ? -0.506 -3.175 29.145 1.00 93.88 440 PHE A N 1
ATOM 3562 C CA . PHE A 1 440 ? -1.293 -3.994 30.073 1.00 93.88 440 PHE A CA 1
ATOM 3563 C C . PHE A 1 440 ? -2.295 -4.902 29.338 1.00 93.88 440 PHE A C 1
ATOM 3565 O O . PHE A 1 440 ? -3.097 -5.583 29.977 1.00 93.88 440 PHE A O 1
ATOM 3572 N N . GLY A 1 441 ? -2.269 -4.915 27.999 1.00 93.31 441 GLY A N 1
ATOM 3573 C CA . GLY A 1 441 ? -3.139 -5.745 27.165 1.00 93.31 441 GLY A CA 1
ATOM 3574 C C . GLY A 1 441 ? -4.547 -5.186 26.965 1.00 93.31 441 GLY A C 1
ATOM 3575 O O . GLY A 1 441 ? -5.424 -5.912 26.500 1.00 93.31 441 GLY A O 1
ATOM 3576 N N . ASN A 1 442 ? -4.784 -3.915 27.302 1.00 94.62 442 ASN A N 1
ATOM 3577 C CA . ASN A 1 442 ? -6.070 -3.266 27.065 1.00 94.62 442 ASN A CA 1
ATOM 3578 C C . ASN A 1 442 ? -6.097 -2.600 25.688 1.00 94.62 442 ASN A C 1
ATOM 3580 O O . ASN A 1 442 ? -5.143 -1.927 25.296 1.00 94.62 442 ASN A O 1
ATOM 3584 N N . LEU A 1 443 ? -7.229 -2.706 24.993 1.00 95.62 443 LEU A N 1
ATOM 3585 C CA . LEU A 1 443 ? -7.473 -2.025 23.726 1.00 95.62 443 LEU A CA 1
ATOM 3586 C C . LEU A 1 443 ? -7.544 -0.511 23.943 1.00 95.62 443 LEU A C 1
ATOM 3588 O O . LEU A 1 443 ? -8.502 -0.004 24.528 1.00 95.62 443 LEU A O 1
ATOM 3592 N N . LEU A 1 444 ? -6.539 0.202 23.439 1.00 95.88 444 LEU A N 1
ATOM 3593 C CA . LEU A 1 444 ? -6.488 1.661 23.372 1.00 95.88 444 LEU A CA 1
ATOM 3594 C C . LEU A 1 444 ? -7.221 2.215 22.157 1.00 95.88 444 LEU A C 1
ATOM 3596 O O . LEU A 1 444 ? -7.724 3.336 22.227 1.00 95.88 444 LEU A O 1
ATOM 3600 N N . GLY A 1 445 ? -7.288 1.454 21.067 1.00 95.06 445 GLY A N 1
ATOM 3601 C CA . GLY A 1 445 ? -8.008 1.847 19.866 1.00 95.06 445 GLY A CA 1
ATOM 3602 C C . GLY A 1 445 ? -8.061 0.756 18.804 1.00 95.06 445 GLY A C 1
ATOM 3603 O O . GLY A 1 445 ? -7.356 -0.250 18.891 1.00 95.06 445 GLY A O 1
ATOM 3604 N N . LEU A 1 446 ? -8.909 0.968 17.802 1.00 95.88 446 LEU A N 1
ATOM 3605 C CA . LEU A 1 446 ? -9.065 0.079 16.656 1.00 95.88 446 LEU A CA 1
ATOM 3606 C C . LEU A 1 446 ? -8.284 0.635 15.464 1.00 95.88 446 LEU A C 1
ATOM 3608 O O . LEU A 1 446 ? -8.571 1.740 15.006 1.00 95.88 446 LEU A O 1
ATOM 3612 N N . ILE A 1 447 ? -7.288 -0.104 14.979 1.00 94.94 447 ILE A N 1
ATOM 3613 C CA . ILE A 1 447 ? -6.405 0.331 13.889 1.00 94.94 447 ILE A CA 1
ATOM 3614 C C . ILE A 1 447 ? -7.247 0.634 12.649 1.00 94.94 447 ILE A C 1
ATOM 3616 O O . ILE A 1 447 ? -7.999 -0.225 12.214 1.00 94.94 447 ILE A O 1
ATOM 3620 N N . SER A 1 448 ? -7.080 1.814 12.053 1.00 89.06 448 SER A N 1
ATOM 3621 C CA . SER A 1 448 ? -7.688 2.193 10.775 1.00 89.06 448 SER A CA 1
ATOM 3622 C C . SER A 1 448 ? -6.560 2.516 9.795 1.00 89.06 448 SER A C 1
ATOM 3624 O O . SER A 1 448 ? -5.990 3.611 9.788 1.00 89.06 448 SER A O 1
ATOM 3626 N N . ALA A 1 449 ? -6.141 1.510 9.024 1.00 63.69 449 ALA A N 1
ATOM 3627 C CA . ALA A 1 449 ? -5.102 1.684 8.020 1.00 63.69 449 ALA A CA 1
ATOM 3628 C C . ALA A 1 449 ? -5.714 2.395 6.802 1.00 63.69 449 ALA A C 1
ATOM 3630 O O . ALA A 1 449 ? -6.486 1.784 6.069 1.00 63.69 449 ALA A O 1
ATOM 3631 N N . GLY A 1 450 ? -5.356 3.664 6.573 1.00 51.53 450 GLY A N 1
ATOM 3632 C CA . GLY A 1 450 ? -5.707 4.363 5.327 1.00 51.53 450 GLY A CA 1
ATOM 3633 C C . GLY A 1 450 ? -6.449 5.694 5.450 1.00 51.53 450 GLY A C 1
ATOM 3634 O O . GLY A 1 450 ? -7.331 5.958 4.641 1.00 51.53 450 GLY A O 1
ATOM 3635 N N . TYR A 1 451 ? -6.069 6.583 6.375 1.00 46.97 451 TYR A N 1
ATOM 3636 C CA . TYR A 1 451 ? -6.289 8.012 6.108 1.00 46.97 451 TYR A CA 1
ATOM 3637 C C . TYR A 1 451 ? -5.185 8.456 5.134 1.00 46.97 451 TYR A C 1
ATOM 3639 O O . TYR A 1 451 ? -4.082 8.819 5.538 1.00 46.97 451 TYR A O 1
ATOM 3647 N N . ASP A 1 452 ? -5.458 8.292 3.838 1.00 43.47 452 ASP A N 1
ATOM 3648 C CA . ASP A 1 452 ? -4.509 8.290 2.707 1.00 43.47 452 ASP A CA 1
ATOM 3649 C C . ASP A 1 452 ? -3.766 9.622 2.429 1.00 43.47 452 ASP A C 1
ATOM 3651 O O . ASP A 1 452 ? -3.091 9.755 1.409 1.00 43.47 452 ASP A O 1
ATOM 3655 N N . ASP A 1 453 ? -3.813 10.594 3.343 1.00 39.59 453 ASP A N 1
ATOM 3656 C CA . ASP A 1 453 ? -3.278 11.948 3.135 1.00 39.59 453 ASP A CA 1
ATOM 3657 C C . ASP A 1 453 ? -1.907 12.223 3.764 1.00 39.59 453 ASP A C 1
ATOM 3659 O O . ASP A 1 453 ? -1.390 13.334 3.651 1.00 39.59 453 ASP A O 1
ATOM 3663 N N . GLY A 1 454 ? -1.247 11.228 4.362 1.00 39.97 454 GLY A N 1
ATOM 3664 C CA . GLY A 1 454 ? 0.132 11.417 4.804 1.00 39.97 454 GLY A CA 1
ATOM 3665 C C . GLY A 1 454 ? 0.930 10.131 4.990 1.00 39.97 454 GLY A C 1
ATOM 3666 O O . GLY A 1 454 ? 0.471 9.141 5.555 1.00 39.97 454 GLY A O 1
ATOM 3667 N N . GLN A 1 455 ? 2.171 10.139 4.504 1.00 40.28 455 GLN A N 1
ATOM 3668 C CA . GLN A 1 455 ? 3.103 9.036 4.726 1.00 40.28 455 GLN A CA 1
ATOM 3669 C C . GLN A 1 455 ? 3.480 8.944 6.210 1.00 40.28 455 GLN A C 1
ATOM 3671 O O . GLN A 1 455 ? 3.779 9.960 6.830 1.00 40.28 455 GLN A O 1
ATOM 3676 N N . ASN A 1 456 ? 3.519 7.722 6.755 1.00 50.84 456 ASN A N 1
ATOM 3677 C CA . ASN A 1 456 ? 3.848 7.405 8.157 1.00 50.84 456 ASN A CA 1
ATOM 3678 C C . ASN A 1 456 ? 2.840 7.901 9.215 1.00 50.84 456 ASN A C 1
ATOM 3680 O O . ASN A 1 456 ? 3.199 8.071 10.380 1.00 50.84 456 ASN A O 1
ATOM 3684 N N . LEU A 1 457 ? 1.580 8.109 8.832 1.00 67.25 457 LEU A N 1
ATOM 3685 C CA . LEU A 1 457 ? 0.480 8.394 9.753 1.00 67.25 457 LEU A CA 1
ATOM 3686 C C . LEU A 1 457 ? -0.351 7.126 9.975 1.00 67.25 457 LEU A C 1
ATOM 3688 O O . LEU A 1 457 ? -1.331 6.884 9.278 1.00 67.25 457 LEU A O 1
ATOM 3692 N N . ASN A 1 458 ? 0.046 6.306 10.950 1.00 87.75 458 ASN A N 1
ATOM 3693 C CA . ASN A 1 458 ? -0.783 5.182 11.384 1.00 87.75 458 ASN A CA 1
ATOM 3694 C C . ASN A 1 458 ? -1.795 5.693 12.406 1.00 87.75 458 ASN A C 1
ATOM 3696 O O . ASN A 1 458 ? -1.407 6.351 13.376 1.00 87.75 458 ASN A O 1
ATOM 3700 N N . LEU A 1 459 ? -3.077 5.416 12.172 1.00 91.44 459 LEU A N 1
ATOM 3701 C CA . LEU A 1 459 ? -4.178 5.918 12.986 1.00 91.44 459 LEU A CA 1
ATOM 3702 C C . LEU A 1 459 ? -5.018 4.775 13.552 1.00 91.44 459 LEU A C 1
ATOM 3704 O O . LEU A 1 459 ? -5.152 3.716 12.939 1.00 91.44 459 LEU A O 1
ATOM 3708 N N . ALA A 1 460 ? -5.591 4.997 14.728 1.00 94.25 460 ALA A N 1
ATOM 3709 C CA . ALA A 1 460 ? -6.554 4.100 15.347 1.00 94.25 460 ALA A CA 1
ATOM 3710 C C . ALA A 1 460 ? -7.710 4.899 15.954 1.00 94.25 460 ALA A C 1
ATOM 3712 O O . ALA A 1 460 ? -7.471 5.920 16.595 1.00 94.25 460 ALA A O 1
ATOM 3713 N N . VAL A 1 461 ? -8.942 4.420 15.791 1.00 93.56 461 VAL A N 1
ATOM 3714 C CA . VAL A 1 461 ? -10.131 4.989 16.443 1.00 93.56 461 VAL A CA 1
ATOM 3715 C C . VAL A 1 461 ? -10.000 4.774 17.947 1.00 93.56 461 VAL A C 1
ATOM 3717 O O . VAL A 1 461 ? -9.831 3.636 18.385 1.00 93.56 461 VAL A O 1
ATOM 3720 N N . GLU A 1 462 ? -10.041 5.845 18.740 1.00 93.25 462 GLU A N 1
ATOM 3721 C CA . GLU A 1 462 ? -9.792 5.773 20.183 1.00 93.25 462 GLU A CA 1
ATOM 3722 C C . GLU A 1 462 ? -10.824 4.891 20.914 1.00 93.25 462 GLU A C 1
ATOM 3724 O O . GLU A 1 462 ? -12.017 4.861 20.601 1.00 93.25 462 GLU A O 1
ATOM 3729 N N . SER A 1 463 ? -10.358 4.183 21.945 1.00 91.50 463 SER A N 1
ATOM 3730 C CA . SER A 1 463 ? -11.163 3.302 22.802 1.00 91.50 463 SER A CA 1
ATOM 3731 C C . SER A 1 463 ? -12.368 3.986 23.455 1.00 91.50 463 SER A C 1
ATOM 3733 O O . SER A 1 463 ? -13.351 3.312 23.756 1.00 91.50 463 SER A O 1
ATOM 3735 N N . SER A 1 464 ? -12.345 5.310 23.634 1.00 90.00 464 SER A N 1
ATOM 3736 C CA . SER A 1 464 ? -13.488 6.097 24.112 1.00 90.00 464 SER A CA 1
ATOM 3737 C C . SER A 1 464 ? -14.697 5.967 23.175 1.00 90.00 464 SER A C 1
ATOM 3739 O O . SER A 1 464 ? -15.801 5.658 23.631 1.00 90.00 464 SER A O 1
ATOM 3741 N N . LEU A 1 465 ? -14.483 6.114 21.864 1.00 89.31 465 LEU A N 1
ATOM 3742 C CA . LEU A 1 465 ? -15.510 5.945 20.835 1.00 89.31 465 LEU A CA 1
ATOM 3743 C C . LEU A 1 465 ? -15.912 4.482 20.683 1.00 89.31 465 LEU A C 1
ATOM 3745 O O . LEU A 1 465 ? -17.102 4.185 20.582 1.00 89.31 465 LEU A O 1
ATOM 3749 N N . VAL A 1 466 ? -14.942 3.563 20.748 1.00 88.25 466 VAL A N 1
ATOM 3750 C CA . VAL A 1 466 ? -15.217 2.117 20.766 1.00 88.25 466 VAL A CA 1
ATOM 3751 C C . VAL A 1 466 ? -16.147 1.760 21.919 1.00 88.25 466 VAL A C 1
ATOM 3753 O O . VAL A 1 466 ? -17.124 1.046 21.714 1.00 88.25 466 VAL A O 1
ATOM 3756 N N . LYS A 1 467 ? -15.893 2.289 23.119 1.00 87.75 467 LYS A N 1
ATOM 3757 C CA . LYS A 1 467 ? -16.735 2.060 24.291 1.00 87.75 467 LYS A CA 1
ATOM 3758 C C . LYS A 1 467 ? -18.141 2.605 24.078 1.00 87.75 467 LYS A C 1
ATOM 3760 O O . LYS A 1 467 ? -19.095 1.872 24.299 1.00 87.75 467 LYS A O 1
ATOM 3765 N N . ILE A 1 468 ? -18.284 3.852 23.624 1.00 88.50 468 ILE A N 1
ATOM 3766 C CA . ILE A 1 468 ? -19.600 4.459 23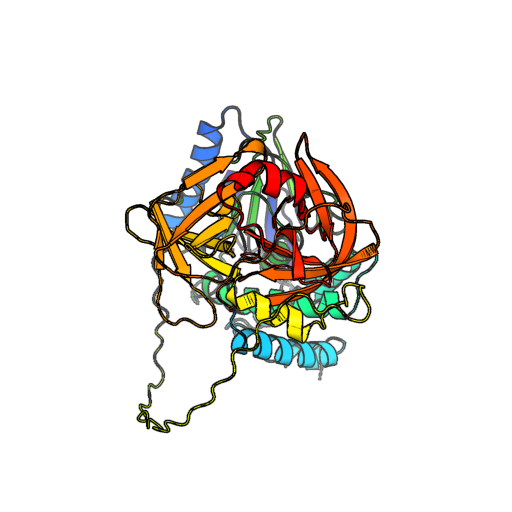.348 1.00 88.50 468 ILE A CA 1
ATOM 3767 C C . ILE A 1 468 ? -20.378 3.615 22.328 1.00 88.50 468 ILE A C 1
ATOM 3769 O O . ILE A 1 468 ? -21.557 3.314 22.519 1.00 88.50 468 ILE A O 1
ATOM 3773 N N . PHE A 1 469 ? -19.710 3.189 21.260 1.00 90.06 469 PHE A N 1
ATOM 3774 C CA . PHE A 1 469 ? -20.316 2.416 20.187 1.00 90.06 469 PHE A CA 1
ATOM 3775 C C . PHE A 1 469 ? -20.681 0.986 20.613 1.00 90.06 469 PHE A C 1
ATOM 3777 O O . PHE A 1 469 ? -21.794 0.527 20.345 1.00 90.06 469 PHE A O 1
ATOM 3784 N N . ALA A 1 470 ? -19.772 0.280 21.281 1.00 87.12 470 ALA A N 1
ATOM 3785 C CA . ALA A 1 470 ? -19.880 -1.146 21.564 1.00 87.12 470 ALA A CA 1
ATOM 3786 C C . ALA A 1 470 ? -20.264 -1.470 23.018 1.00 87.12 470 ALA A C 1
ATOM 3788 O O . ALA A 1 470 ? -20.199 -2.632 23.399 1.00 87.12 470 ALA A O 1
ATOM 3789 N N . ASN A 1 471 ? -20.706 -0.493 23.822 1.00 86.69 471 ASN A N 1
ATOM 3790 C CA . ASN A 1 471 ? -20.979 -0.668 25.258 1.00 86.69 471 ASN A CA 1
ATOM 3791 C C . ASN A 1 471 ? -21.848 -1.895 25.590 1.00 86.69 471 ASN A C 1
ATOM 3793 O O . ASN A 1 471 ? -21.563 -2.609 26.540 1.00 86.69 471 ASN A O 1
ATOM 3797 N N . ASN A 1 472 ? -22.877 -2.165 24.780 1.00 85.12 472 ASN A N 1
ATOM 3798 C CA . ASN A 1 472 ? -23.802 -3.288 24.992 1.00 85.12 472 ASN A CA 1
ATOM 3799 C C . ASN A 1 472 ? -23.216 -4.654 24.593 1.00 85.12 472 ASN A C 1
ATOM 3801 O O . ASN A 1 472 ? -23.850 -5.679 24.816 1.00 85.12 472 ASN A O 1
ATOM 3805 N N . PHE A 1 473 ? -22.046 -4.662 23.957 1.00 82.88 473 PHE A N 1
ATOM 3806 C CA . PHE A 1 473 ? -21.356 -5.863 23.497 1.00 82.88 473 PHE A CA 1
ATOM 3807 C C . PHE A 1 473 ? -20.068 -6.126 24.269 1.00 82.88 473 PHE A C 1
ATOM 3809 O O . PHE A 1 473 ? -19.613 -7.261 24.248 1.00 82.88 473 PHE A O 1
ATOM 3816 N N . ILE A 1 474 ? -19.473 -5.115 24.907 1.00 78.69 474 ILE A N 1
ATOM 3817 C CA . ILE A 1 474 ? -18.213 -5.252 25.642 1.00 78.69 474 ILE A CA 1
ATOM 3818 C C . ILE A 1 474 ? -18.453 -6.046 26.922 1.00 78.69 474 ILE A C 1
ATOM 3820 O O . ILE A 1 474 ? -19.304 -5.701 27.741 1.00 78.69 474 ILE A O 1
ATOM 3824 N N . GLU A 1 475 ? -17.654 -7.088 27.116 1.00 72.81 475 GLU A N 1
ATOM 3825 C CA . GLU A 1 475 ? -17.631 -7.824 28.372 1.00 72.81 475 GLU A CA 1
ATOM 3826 C C . GLU A 1 475 ? -16.858 -7.028 29.431 1.00 72.81 475 GLU A C 1
ATOM 3828 O O . GLU A 1 475 ? -15.698 -6.655 29.232 1.00 72.81 475 GLU A O 1
ATOM 3833 N N . ILE A 1 476 ? -17.506 -6.739 30.562 1.00 61.31 476 ILE A N 1
ATOM 3834 C CA . ILE A 1 476 ? -16.842 -6.112 31.706 1.00 61.31 476 ILE A CA 1
ATOM 3835 C C . ILE A 1 476 ? -16.023 -7.204 32.391 1.00 61.31 476 ILE A C 1
ATOM 3837 O O . ILE A 1 476 ? -16.560 -8.042 33.112 1.00 61.31 476 ILE A O 1
ATOM 3841 N N . VAL A 1 477 ? -14.718 -7.217 32.123 1.00 52.12 477 VAL A N 1
ATOM 3842 C CA . VAL A 1 477 ? -13.776 -8.071 32.848 1.00 52.12 477 VAL A CA 1
ATOM 3843 C C . VAL A 1 477 ? -13.598 -7.454 34.238 1.00 52.12 477 VAL A C 1
ATOM 3845 O O . VAL A 1 477 ? -12.875 -6.466 34.375 1.00 52.12 477 VAL A O 1
ATOM 3848 N N . ASN A 1 478 ? -14.331 -7.980 35.224 1.00 37.59 478 ASN A N 1
ATOM 3849 C CA . ASN A 1 478 ? -14.174 -7.631 36.641 1.00 37.59 478 ASN A CA 1
ATOM 3850 C C . ASN A 1 478 ? -12.832 -8.112 37.192 1.00 37.59 478 ASN A C 1
ATOM 3852 O O . ASN A 1 478 ? -12.446 -9.262 36.873 1.00 37.59 478 ASN A O 1
#

Foldseek 3Di:
DDPPQAAAAEDEDDDPPQLVVLLDWQFWDDDPPHGYFYAAFEEEEAADPDPVVRLVSVVVSLVSCVVVVVAQEDEAADPPDDDDPVLLVVLLVLVVQCVVCVVPLVSLLPRPAADDAPDSNLSSLLSVLLVVLLVVVQVLDPPDDPVNSSVLSSVLSSVCNVPVCSRRVDPPDPGGAHHYEHEADDDPSVLSSVSSSVSSRHHYYYYYNADDDPSQDPVSCNSHHYDYDPHHDPDDDDNDNPDDPPPPDPPPDDDDDDDDDDDDDDDDDDDDPPPPDQDADPNDGDFADLVRLLVLLQQKKKKFFAAPVRHTDAIAIWGAQAQQAKTKFFLVRHPNGQKIFIGGPPDPDTWIWRDFPDDDPVARMTITGTRGGDDGQAADDDDAFDWFFKKWWWFCPPNNRIDIWIWTQHDWDCDPNFIKTWIQTDDDGRSGNTAIAGSRRHGQFGWHPDPPRDDRGTIGGGSVVVCVRCVVPGDDPD

Organism: NCBI:txid525259

Sequence (478 aa):
MICTIKPLKISIKKSNEPLIEFMSNTTYQNKSSSYIKEVYFTRYIGVDDSIDKYIEKIKNIDTYFFNNPIIPYIRLSSLNINFDKEQTDKMLKIFNIYDSAKFNSWDLYNINFPCKIENDTLNWTKKIAFKNTLDLFSMSMPNCTPSIIKNFAVKLLCWIEYFLPKLFYNKVNTNISPKILYFGNIKRQELFFLYFLSQLGCDILYINPNKDILDLYPECSKFSNIFELSRKTPNILEIPFERHIANINYNENTNKTSHPMNKPNSENTFNNTNLISKKIVQGEEVELSYEELAKLSASVVMIVVCNKENKPFKSGSGVVINNEGYILTNLHVVNDGYSFLVRFENDDKVYTSYQIIKYHSGYDLAVIKVDRKCKPIPVKIGKKPVRGQKIVAIGSPLGLFNTVSDGIISAFRDFETVQMIQFTAPISSGSSGGALLDMFGNLLGLISAGYDDGQNLNLAVESSLVKIFANNFIEIVN

Radius of gyration: 25.32 Å; chains: 1; bounding box: 61×62×80 Å

InterPro domains:
  IPR001940 Peptidase S1C [PR00834] (325-337)
  IPR001940 Peptidase S1C [PR00834] (387-411)
  IPR001940 Peptidase S1C [PR00834] (439-456)
  IPR009003 Peptidase S1, PA clan [SSF50494] (292-474)
  IPR025647 Putative component of 'biosynthetic module' [PF14266] (28-232)
  IPR051201 Chloroplastic and Bacterial Serine Proteases [PTHR43343] (289-464)

Secondary structure (DSSP, 8-state):
----PPPPEEEEPP-SSHHHHHHS----B--TTS-EEEE-EEEEESB-SSHHHHHHHHHHHHHHHHH-TTS-EEEES-------HHHHHHHHHHHHHHHHHTT-HHHHHHS--SS--S-HHHHHHHHHHHHHHHHHHHHT-TT--HHHHHHHHHHHHHHHHHHHHHHS--TT-TTSPPEEEEES---HHHHHHHHHHHHTT-EEEEEESS-PPTT--HHHHTTSEEEE-SB---S------SS----------S-----PPPPPP--------------EETTEEPPPPHHHHHGGGGGEEEEEEE-TTS-EEEEEEEEE-STT-EEEE-HHHHTT-SEEEEEETTEEEEEEE--EEEEEGGGTEEEEE-S---PPPPBP-SSPP-TT-EEEEEE-GGGSS-EEEEEEEEEEEEETTEEEEEE-S---TT-TT-EEEETTS-EEEEEE---TTSTT-EEEEEHHHHHHHHTTT-----

pLDDT: mean 80.68, std 19.63, range [21.72, 97.75]